Protein 1PZX (pdb70)

Foldseek 3Di:
DFEAEEEELQQQDQVVVCVVLVHQYHFWWKDFPPDIDTWNPRDFLCVLLVCVVVVTQIATHGGDLVSLLVSCVVCLVVLHAYEYEYAACLLHVNQVSNVVSVVVSCVVRPSRHYHYANLLDGYNLSNVLSVVLSVCRVVVPDDVVSNVLSNVSSVFKKKKKWFCDQVLLCVNPLDVCWIWIWIRDSSGIDTDDIDNDDVVSLLVQLVVCVVQADPQQVDAKEKEFSPCVVVSVVSVVSNCVVVVHDHYDYGYRINNVCSRRHHPMMMMMHGSDDDPD/DDQQEAAEEECQQQDAVVVCVVLVHQYQFWWKQDPNDIAGWNPGDFLVVLQVCVVVVHAMATHGDDLVSLLVSCVVQLVVLGAYEYEYAAVLQHVNQVSNVVSVVVSCVVRVSRHYHYANLLDGYNLSNVLSVVLSVCSVVVPDRVVSNVLSNVSSVFKKKKKWFQAQPLQVVNPSADDRPRDCCVVVQWIWIWIRDSSGIDTDDIDHDVVVNLLVSLVVCVVQADPQQVDAKEKEFSPCVPVRVVSVVSNCVPPVHPHYDYGYRISNVCSRRHHGMMMIMHGSDDPPD

Organism: Geobacillus stearothermophilus (NCBI:txid1422)

Secondary structure (DSSP, 8-state):
-PPEEEEEGGG---HHHHHHTT-EEEPPEEEETTEEEEBTTTB-HHHHHHHHTTT---EEEPPPHHHHHHHHHHHHHTT--EEEEE--TTT-SHHHHHHHHHHHHHHHSTT--EEEEE----HHHHHHHHHHHHHHHHTT--HHHHHHHHHHHHHTEEEEEE-S-HHHHHHHTS---EEEEEEEETTEEEEEEEEESHHHHHHHHHHHHHHH-SSGGGSEEEEEESS-HHHHHHHHHHHHHHT---EEEEEEPPHHHHHHH-TT-EEEEEESS----/----SEEEEEGGG---HHHHHHTT-EEEPPEEEETTEEEEBTTTB-HHHHHHHHHTT---EEEPPPHHHHHHHHHHHHHHT--EEEEE--TTT-SHHHHHHHHHHHHHHH-TT--EEEEE----THHHHHHHHHHHHHHHTT--HHHHHHHHHHHHTTEEEEEE-S-THHHHHHT--S----TTHHHHTPEEEEEEETTEEEEEEEESSHHHHHHHHHHHHHHH-SSGGGS-EEEEESS-HHHHHHHHHHHHHHH----EEEEE--HHHHHHH-TT-EEEEEESS----

CATH classification: 3.40.50.10440 (+2 more: 2.20.28.50, 3.30.1180.10)

Radius of gyration: 28.4 Å; Cα contacts (8 Å, |Δi|>4): 1202; chains: 2; bounding box: 71×60×71 Å

Structure (mmCIF, N/CA/C/O backbone):
data_1PZX
#
_entry.id   1PZX
#
_cell.length_a   65.980
_cell.length_b   187.390
_cell.length_c   53.290
_cell.angle_alpha   90.00
_cell.angle_beta   90.00
_cell.angle_gamma   90.00
#
_symmetry.space_group_name_H-M   'P 21 21 2'
#
loop_
_entity.id
_entity.type
_entity.pdbx_description
1 polymer 'Hypothetical protein APC36103'
2 non-polymer 'PALMITIC ACID'
3 water water
#
loop_
_atom_site.group_PDB
_atom_site.id
_atom_site.type_symbol
_atom_site.label_atom_id
_atom_site.label_alt_id
_atom_site.label_comp_id
_atom_site.label_asym_id
_atom_site.label_entity_id
_atom_site.label_seq_id
_atom_site.pdbx_PDB_ins_code
_atom_site.Cartn_x
_atom_site.Cartn_y
_atom_site.Cartn_z
_atom_site.occupancy
_atom_site.B_iso_or_equiv
_atom_site.auth_seq_id
_atom_site.auth_comp_id
_atom_site.auth_asym_id
_atom_site.auth_atom_id
_atom_site.pdbx_PDB_model_num
ATOM 1 N N . MET A 1 3 ? 58.686 48.202 30.512 1.00 46.44 1 MET A N 1
ATOM 2 C CA . MET A 1 3 ? 57.840 47.380 31.427 1.00 45.42 1 MET A CA 1
ATOM 3 C C . MET A 1 3 ? 58.301 45.921 31.455 1.00 44.64 1 MET A C 1
ATOM 4 O O . MET A 1 3 ? 58.849 45.415 30.468 1.00 44.81 1 MET A O 1
ATOM 9 N N . PRO A 1 4 ? 58.088 45.228 32.592 1.00 42.53 2 PRO A N 1
ATOM 10 C CA . PRO A 1 4 ? 58.489 43.824 32.741 1.00 39.85 2 PRO A CA 1
ATOM 11 C C . PRO A 1 4 ? 57.643 42.949 31.837 1.00 37.63 2 PRO A C 1
ATOM 12 O O . PRO A 1 4 ? 56.530 43.319 31.461 1.00 37.44 2 PRO A O 1
ATOM 16 N N . ILE A 1 5 ? 58.170 41.785 31.491 1.00 34.76 3 ILE A N 1
ATOM 17 C CA . ILE A 1 5 ? 57.441 40.864 30.643 1.00 30.23 3 ILE A CA 1
ATOM 18 C C . ILE A 1 5 ? 56.300 40.288 31.467 1.00 29.23 3 ILE A C 1
ATOM 19 O O . ILE A 1 5 ? 56.490 39.921 32.629 1.00 29.99 3 ILE A O 1
ATOM 24 N N . GLU A 1 6 ? 55.110 40.247 30.881 1.00 26.62 4 GLU A N 1
ATOM 25 C CA . GLU A 1 6 ? 53.943 39.690 31.555 1.00 25.57 4 GLU A CA 1
ATOM 26 C C . GLU A 1 6 ? 53.732 38.267 31.038 1.00 23.94 4 GLU A C 1
ATOM 27 O O . GLU A 1 6 ? 53.717 38.038 29.828 1.00 22.39 4 GLU A O 1
ATOM 33 N N . ILE A 1 7 ? 53.584 37.315 31.957 1.00 20.56 5 ILE A N 1
ATOM 34 C CA . ILE A 1 7 ? 53.371 35.926 31.582 1.00 19.16 5 ILE A CA 1
ATOM 35 C C . ILE A 1 7 ? 51.875 35.609 31.626 1.00 18.72 5 ILE A C 1
ATOM 36 O O . ILE A 1 7 ? 51.186 35.937 32.590 1.00 17.49 5 ILE A O 1
ATOM 41 N N . ILE A 1 8 ? 51.387 34.971 30.568 1.00 18.55 6 ILE A N 1
ATOM 42 C CA . ILE A 1 8 ? 49.983 34.604 30.438 1.00 19.07 6 ILE A CA 1
ATOM 43 C C . ILE A 1 8 ? 49.874 33.109 30.173 1.00 20.19 6 ILE A C 1
ATOM 44 O O . ILE A 1 8 ? 50.750 32.523 29.530 1.00 20.72 6 ILE A O 1
ATOM 49 N N . THR A 1 9 ? 48.807 32.492 30.673 1.00 19.85 7 THR A N 1
ATOM 50 C CA . THR A 1 9 ? 48.573 31.069 30.458 1.00 20.23 7 THR A CA 1
ATOM 51 C C . THR A 1 9 ? 47.078 30.779 30.565 1.00 19.87 7 THR A C 1
ATOM 52 O O . THR A 1 9 ? 46.283 31.679 30.846 1.00 19.92 7 THR A O 1
ATOM 56 N N . ASP A 1 10 ? 46.695 29.526 30.328 1.00 18.92 8 ASP A N 1
ATOM 57 C CA . ASP A 1 10 ? 45.299 29.138 30.416 1.00 18.23 8 ASP A CA 1
ATOM 58 C C . ASP A 1 10 ? 45.115 28.031 31.448 1.00 18.48 8 ASP A C 1
ATOM 59 O O . ASP A 1 10 ? 46.091 27.552 32.023 1.00 18.80 8 ASP A O 1
ATOM 64 N N . SER A 1 11 ? 43.870 27.627 31.688 1.00 17.73 9 SER A N 1
ATOM 65 C CA . SER A 1 11 ? 43.598 26.595 32.683 1.00 20.47 9 SER A CA 1
ATOM 66 C C . SER A 1 11 ? 44.063 25.185 32.306 1.00 20.28 9 SER A C 1
ATOM 67 O O . SER A 1 11 ? 43.831 24.228 33.047 1.00 21.99 9 SER A O 1
ATOM 70 N N . GLY A 1 12 ? 44.713 25.053 31.156 1.00 19.64 10 GLY A N 1
ATOM 71 C CA . GLY A 1 12 ? 45.211 23.752 30.758 1.00 18.96 10 GLY A CA 1
ATOM 72 C C . GLY A 1 12 ? 46.507 23.474 31.504 1.00 19.73 10 GLY A C 1
ATOM 73 O O . GLY A 1 12 ? 46.975 22.333 31.535 1.00 18.51 10 GLY A O 1
ATOM 74 N N . ALA A 1 13 ? 47.070 24.517 32.121 1.00 18.96 11 ALA A N 1
ATOM 75 C CA . ALA A 1 13 ? 48.331 24.423 32.865 1.00 20.22 11 ALA A CA 1
ATOM 76 C C . ALA A 1 13 ? 48.225 23.763 34.246 1.00 22.46 11 ALA A C 1
ATOM 77 O O . ALA A 1 13 ? 49.239 23.378 34.827 1.00 22.14 11 ALA A O 1
ATOM 79 N N . ASP A 1 14 ? 47.000 23.635 34.757 1.00 25.11 12 ASP A N 1
ATOM 80 C CA . ASP A 1 14 ? 46.729 23.041 36.071 1.00 26.64 12 ASP A CA 1
ATOM 81 C C . ASP A 1 14 ? 47.530 23.625 37.226 1.00 27.62 12 ASP A C 1
ATOM 82 O O . ASP A 1 14 ? 47.893 22.906 38.164 1.00 29.69 12 ASP A O 1
ATOM 87 N N . LEU A 1 15 ? 47.818 24.919 37.164 1.00 25.73 13 LEU A N 1
ATOM 88 C CA . LEU A 1 15 ? 48.533 25.556 38.252 1.00 27.09 13 LEU A CA 1
ATOM 89 C C . LEU A 1 15 ? 47.460 26.035 39.221 1.00 29.67 13 LEU A C 1
ATOM 90 O O . LEU A 1 15 ? 46.383 26.483 38.804 1.00 28.59 13 LEU A O 1
ATOM 95 N N . PRO A 1 16 ? 47.727 25.930 40.531 1.00 30.35 14 PRO A N 1
ATOM 96 C CA . PRO A 1 16 ? 46.733 26.378 41.513 1.00 29.93 14 PRO A CA 1
ATOM 97 C C . PRO A 1 16 ? 46.518 27.895 41.438 1.00 29.80 14 PRO A C 1
ATOM 98 O O . PRO A 1 16 ? 47.476 28.646 41.233 1.00 29.13 14 PRO A O 1
ATOM 102 N N . GLN A 1 17 ? 45.269 28.341 41.591 1.00 28.75 15 GLN A N 1
ATOM 103 C CA . GLN A 1 17 ? 44.960 29.774 41.539 1.00 28.54 15 GLN A CA 1
ATOM 104 C C . GLN A 1 17 ? 45.810 30.578 42.517 1.00 27.79 15 GLN A C 1
ATOM 105 O O . GLN A 1 17 ? 46.044 31.772 42.319 1.00 26.82 15 GLN A O 1
ATOM 111 N N . SER A 1 18 ? 46.269 29.924 43.578 1.00 28.07 16 SER A N 1
ATOM 112 C CA . SER A 1 18 ? 47.100 30.599 44.562 1.00 28.97 16 SER A CA 1
ATOM 113 C C . SER A 1 18 ? 48.386 31.050 43.872 1.00 28.53 16 SER A C 1
ATOM 114 O O . SER A 1 18 ? 48.877 32.156 44.105 1.00 29.41 16 SER A O 1
ATOM 117 N N . TYR A 1 19 ? 48.911 30.189 43.005 1.00 27.74 17 TYR A N 1
ATOM 118 C CA . TYR A 1 19 ? 50.132 30.482 42.266 1.00 27.28 17 TYR A CA 1
ATOM 119 C C . TYR A 1 19 ? 49.862 31.547 41.199 1.00 26.77 17 TYR A C 1
ATOM 120 O O . TYR A 1 19 ? 50.582 32.537 41.090 1.00 26.99 17 TYR A O 1
ATOM 129 N N . ILE A 1 20 ? 48.817 31.338 40.411 1.00 27.12 18 ILE A N 1
ATOM 130 C CA . ILE A 1 20 ? 48.469 32.275 39.357 1.00 28.22 18 ILE A CA 1
ATOM 131 C C . ILE A 1 20 ? 48.426 33.685 39.927 1.00 31.49 18 ILE A C 1
ATOM 132 O O . ILE A 1 20 ? 49.113 34.584 39.451 1.00 32.15 18 ILE A O 1
ATOM 137 N N . ARG A 1 21 ? 47.624 33.863 40.969 1.00 35.01 19 ARG A N 1
ATOM 138 C CA . ARG A 1 21 ? 47.457 35.170 41.591 1.00 37.84 19 ARG A CA 1
ATOM 139 C C . ARG A 1 21 ? 48.730 35.714 42.212 1.00 37.16 19 ARG A C 1
ATOM 140 O O . ARG A 1 21 ? 49.061 36.891 42.043 1.00 35.99 19 ARG A O 1
ATOM 148 N N . GLU A 1 22 ? 49.453 34.858 42.921 1.00 36.50 20 GLU A N 1
ATOM 149 C CA . GLU A 1 22 ? 50.685 35.293 43.558 1.00 36.87 20 GLU A CA 1
ATOM 150 C C . GLU A 1 22 ? 51.675 35.886 42.571 1.00 35.47 20 GLU A C 1
ATOM 151 O O . GLU A 1 22 ? 52.231 36.957 42.806 1.00 34.71 20 GLU A O 1
ATOM 157 N N . HIS A 1 23 ? 51.885 35.192 41.460 1.00 34.22 21 HIS A N 1
ATOM 158 C CA . HIS A 1 23 ? 52.835 35.647 40.453 1.00 33.06 21 HIS A CA 1
ATOM 159 C C . HIS A 1 23 ? 52.208 36.491 39.361 1.00 33.15 21 HIS A C 1
ATOM 160 O O . HIS A 1 23 ? 52.811 36.712 38.306 1.00 34.13 21 HIS A O 1
ATOM 167 N N . ARG A 1 24 ? 50.998 36.971 39.630 1.00 32.77 22 ARG A N 1
ATOM 168 C CA . ARG A 1 24 ? 50.278 37.827 38.696 1.00 33.37 22 ARG A CA 1
ATOM 169 C C . ARG A 1 24 ? 50.321 37.314 37.269 1.00 31.45 22 ARG A C 1
ATOM 170 O O . ARG A 1 24 ? 50.784 38.003 36.358 1.00 31.00 22 ARG A O 1
ATOM 178 N N . ILE A 1 25 ? 49.829 36.096 37.086 1.00 29.09 23 ILE A N 1
ATOM 179 C CA . ILE A 1 25 ? 49.787 35.467 35.778 1.00 26.07 23 ILE A CA 1
ATOM 180 C C . ILE A 1 25 ? 48.411 35.674 35.149 1.00 25.72 23 ILE A C 1
ATOM 181 O O . ILE A 1 25 ? 47.412 35.219 35.699 1.00 27.45 23 ILE A O 1
ATOM 186 N N . ALA A 1 26 ? 48.351 36.369 34.012 1.00 24.84 24 ALA A N 1
ATOM 187 C CA . ALA A 1 26 ? 47.070 36.574 33.336 1.00 24.72 24 ALA A CA 1
ATOM 188 C C . ALA A 1 26 ? 46.520 35.167 33.121 1.00 25.95 24 ALA A C 1
ATOM 189 O O . ALA A 1 26 ? 47.242 34.277 32.657 1.00 23.81 24 ALA A O 1
ATOM 191 N N . PHE A 1 27 ? 45.249 34.969 33.457 1.00 23.96 25 PHE A N 1
ATOM 192 C CA . PHE A 1 27 ? 44.636 33.652 33.351 1.00 23.93 25 PHE A CA 1
ATOM 193 C C . PHE A 1 27 ? 43.471 33.545 32.361 1.00 23.30 25 PHE A C 1
ATOM 194 O O . PHE A 1 27 ? 42.479 34.263 32.464 1.00 23.31 25 PHE A O 1
ATOM 202 N N . LEU A 1 28 ? 43.599 32.636 31.402 1.00 23.47 26 LEU A N 1
ATOM 203 C CA . LEU A 1 28 ? 42.550 32.412 30.414 1.00 23.09 26 LEU A CA 1
ATOM 204 C C . LEU A 1 28 ? 41.878 31.088 30.759 1.00 22.80 26 LEU A C 1
ATOM 205 O O . LEU A 1 28 ? 42.434 30.021 30.512 1.00 22.36 26 LEU A O 1
ATOM 210 N N . PRO A 1 29 ? 40.674 31.136 31.353 1.00 23.41 27 PRO A N 1
ATOM 211 C CA . PRO A 1 29 ? 39.978 29.895 31.715 1.00 22.01 27 PRO A CA 1
ATOM 212 C C . PRO A 1 29 ? 39.377 29.145 30.530 1.00 21.09 27 PRO A C 1
ATOM 213 O O . PRO A 1 29 ? 38.764 29.743 29.650 1.00 21.77 27 PRO A O 1
ATOM 217 N N . LEU A 1 30 ? 39.563 27.833 30.502 1.00 20.44 28 LEU A N 1
ATOM 218 C CA . LEU A 1 30 ? 38.973 27.033 29.447 1.00 20.63 28 LEU A CA 1
ATOM 219 C C . LEU A 1 30 ? 37.531 26.855 29.931 1.00 21.99 28 LEU A C 1
ATOM 220 O O . LEU A 1 30 ? 37.260 26.955 31.135 1.00 22.99 28 LEU A O 1
ATOM 225 N N . VAL A 1 31 ? 36.606 26.607 29.013 1.00 22.59 29 VAL A N 1
ATOM 226 C CA . VAL A 1 31 ? 35.202 26.445 29.385 1.00 22.30 29 VAL A CA 1
ATOM 227 C C . VAL A 1 31 ? 34.759 24.996 29.641 1.00 23.30 29 VAL A C 1
ATOM 228 O O . VAL A 1 31 ? 35.126 24.073 28.913 1.00 21.97 29 VAL A O 1
ATOM 232 N N . VAL A 1 32 ? 33.987 24.808 30.706 1.00 23.74 30 VAL A N 1
ATOM 233 C CA . VAL A 1 32 ? 33.443 23.496 31.053 1.00 26.56 30 VAL A CA 1
ATOM 234 C C . VAL A 1 32 ? 31.917 23.664 31.023 1.00 27.95 30 VAL A C 1
ATOM 235 O O . VAL A 1 32 ? 31.393 24.652 31.542 1.00 27.12 30 VAL A O 1
ATOM 239 N N . HIS A 1 33 ? 31.194 22.724 30.422 1.00 28.36 31 HIS A N 1
ATOM 240 C CA . HIS A 1 33 ? 29.747 22.879 30.377 1.00 29.48 31 HIS A CA 1
ATOM 241 C C . HIS A 1 33 ? 28.997 21.574 30.208 1.00 30.22 31 HIS A C 1
ATOM 242 O O . HIS A 1 33 ? 29.560 20.570 29.769 1.00 29.07 31 HIS A O 1
ATOM 249 N N . TRP A 1 34 ? 27.720 21.604 30.574 1.00 32.20 32 TRP A N 1
ATOM 250 C CA . TRP A 1 34 ? 26.829 20.457 30.439 1.00 34.83 32 TRP A CA 1
ATOM 251 C C . TRP A 1 34 ? 25.436 20.800 30.978 1.00 35.66 32 TRP A C 1
ATOM 252 O O . TRP A 1 34 ? 25.294 21.578 31.929 1.00 33.92 32 TRP A O 1
ATOM 263 N N . ASN A 1 35 ? 24.415 20.233 30.335 1.00 37.46 33 ASN A N 1
ATOM 264 C CA . ASN A 1 35 ? 23.021 20.465 30.703 1.00 40.14 33 ASN A CA 1
ATOM 265 C C . ASN A 1 35 ? 22.645 21.941 30.700 1.00 38.87 33 ASN A C 1
ATOM 266 O O . ASN A 1 35 ? 21.938 22.416 31.587 1.00 39.14 33 ASN A O 1
ATOM 271 N N . GLY A 1 36 ? 23.133 22.663 29.697 1.00 36.82 34 GLY A N 1
ATOM 272 C CA . GLY A 1 36 ? 22.811 24.071 29.572 1.00 35.57 34 GLY A CA 1
ATOM 273 C C . GLY A 1 36 ? 23.593 25.056 30.420 1.00 35.63 34 GLY A C 1
ATOM 274 O O . GLY A 1 36 ? 23.335 26.264 30.359 1.00 34.77 34 GLY A O 1
ATOM 275 N N . GLN A 1 37 ? 24.540 24.572 31.216 1.00 33.82 35 GLN A N 1
ATOM 276 C CA . GLN A 1 37 ? 25.315 25.491 32.036 1.00 33.57 35 GLN A CA 1
ATOM 277 C C . GLN A 1 37 ? 26.806 25.504 31.686 1.00 32.72 35 GLN A C 1
ATOM 278 O O . GLN A 1 37 ? 27.447 24.455 31.570 1.00 31.49 35 GLN A O 1
ATOM 284 N N . ASP A 1 38 ? 27.335 26.711 31.506 1.00 30.98 36 ASP A N 1
ATOM 285 C CA . ASP A 1 38 ? 28.738 26.926 31.181 1.00 31.01 36 ASP A CA 1
ATOM 286 C C . ASP A 1 38 ? 29.469 27.355 32.440 1.00 30.77 36 ASP A C 1
ATOM 287 O O . ASP A 1 38 ? 28.925 28.106 33.248 1.00 33.09 36 ASP A O 1
ATOM 292 N N . TYR A 1 39 ? 30.699 26.885 32.603 1.00 29.01 37 TYR A N 1
ATOM 293 C CA . TYR A 1 39 ? 31.514 27.236 33.762 1.00 28.50 37 TYR A CA 1
ATOM 294 C C . TYR A 1 39 ? 32.920 27.574 33.259 1.00 29.44 37 TYR A C 1
ATOM 295 O O . TYR A 1 39 ? 33.286 27.236 32.125 1.00 28.93 37 TYR A O 1
ATOM 304 N N . LYS A 1 40 ? 33.705 28.239 34.102 1.00 28.36 38 LYS A N 1
ATOM 305 C CA . LYS A 1 40 ? 35.070 28.597 33.744 1.00 28.27 38 LYS A CA 1
ATOM 306 C C . LYS A 1 40 ? 36.048 27.805 34.593 1.00 25.20 38 LYS A C 1
ATOM 307 O O . LYS A 1 40 ? 36.095 27.945 35.808 1.00 24.66 38 LYS A O 1
ATOM 313 N N . ASP A 1 41 ? 36.816 26.956 33.925 1.00 25.58 39 ASP A N 1
ATOM 314 C CA . ASP A 1 41 ? 37.796 26.093 34.566 1.00 25.01 39 ASP A CA 1
ATOM 315 C C . ASP A 1 41 ? 38.667 26.863 35.568 1.00 24.54 39 ASP A C 1
ATOM 316 O O . ASP A 1 41 ? 39.292 27.872 35.230 1.00 22.51 39 ASP A O 1
ATOM 321 N N . GLY A 1 42 ? 38.676 26.382 36.809 1.00 25.14 40 GLY A N 1
ATOM 322 C CA . GLY A 1 42 ? 39.469 27.002 37.857 1.00 27.54 40 GLY A CA 1
ATOM 323 C C . GLY A 1 42 ? 38.913 28.277 38.471 1.00 28.04 40 GLY A C 1
ATOM 324 O O . GLY A 1 42 ? 39.531 28.844 39.366 1.00 29.57 40 GLY A O 1
ATOM 325 N N . ILE A 1 43 ? 37.753 28.731 38.008 1.00 27.18 41 ILE A N 1
ATOM 326 C CA . ILE A 1 43 ? 37.163 29.958 38.528 1.00 27.21 41 ILE A CA 1
ATOM 327 C C . ILE A 1 43 ? 35.749 29.759 39.090 1.00 28.86 41 ILE A C 1
ATOM 328 O O . ILE A 1 43 ? 35.469 30.157 40.219 1.00 29.50 41 ILE A O 1
ATOM 333 N N . THR A 1 44 ? 34.859 29.160 38.301 1.00 28.50 42 THR A N 1
ATOM 334 C CA . THR A 1 44 ? 33.492 28.920 38.750 1.00 29.16 42 THR A CA 1
ATOM 335 C C . THR A 1 44 ? 33.155 27.429 38.819 1.00 30.96 42 THR A C 1
ATOM 336 O O . THR A 1 44 ? 31.992 27.050 38.999 1.00 32.57 42 THR A O 1
ATOM 340 N N . ILE A 1 45 ? 34.174 26.585 38.671 1.00 30.70 43 ILE A N 1
ATOM 341 C CA . ILE A 1 45 ? 33.990 25.142 38.769 1.00 31.52 43 ILE A CA 1
ATOM 342 C C . ILE A 1 45 ? 35.255 24.484 39.313 1.00 32.10 43 ILE A C 1
ATOM 343 O O . ILE A 1 45 ? 36.373 24.926 39.036 1.00 33.18 43 ILE A O 1
ATOM 348 N N . GLU A 1 46 ? 35.062 23.440 40.109 1.00 33.08 44 GLU A N 1
ATOM 349 C CA . GLU A 1 46 ? 36.159 22.702 40.717 1.00 35.28 44 GLU A CA 1
ATOM 350 C C . GLU A 1 46 ? 36.094 21.249 40.231 1.00 33.76 44 GLU A C 1
ATOM 351 O O . GLU A 1 46 ? 35.011 20.727 39.950 1.00 33.24 44 GLU A O 1
ATOM 357 N N . PRO A 1 47 ? 37.257 20.581 40.109 1.00 33.22 45 PRO A N 1
ATOM 358 C CA . PRO A 1 47 ? 37.326 19.188 39.653 1.00 32.56 45 PRO A CA 1
ATOM 359 C C . PRO A 1 47 ? 36.309 18.232 40.299 1.00 32.16 45 PRO A C 1
ATOM 360 O O . PRO A 1 47 ? 35.735 17.390 39.617 1.00 32.07 45 PRO A O 1
ATOM 364 N N . LYS A 1 48 ? 36.095 18.354 41.607 1.00 32.02 46 LYS A N 1
ATOM 365 C CA . LYS A 1 48 ? 35.142 17.490 42.305 1.00 33.66 46 LYS A CA 1
ATOM 366 C C . LYS A 1 48 ? 33.729 17.627 41.758 1.00 32.97 46 LYS A C 1
ATOM 367 O O . LYS A 1 48 ? 32.958 16.669 41.750 1.00 32.99 46 LYS A O 1
ATOM 373 N N . GLN A 1 49 ? 33.385 18.831 41.324 1.00 32.96 47 GLN A N 1
ATOM 374 C CA . GLN A 1 49 ? 32.066 19.075 40.776 1.00 34.15 47 GLN A CA 1
ATOM 375 C C . GLN A 1 49 ? 31.952 18.368 39.440 1.00 33.98 47 GLN A C 1
ATOM 376 O O . GLN A 1 49 ? 30.881 17.916 39.060 1.00 34.79 47 GLN A O 1
ATOM 382 N N . VAL A 1 50 ? 33.069 18.266 38.730 1.00 34.48 48 VAL A N 1
ATOM 383 C CA . VAL A 1 50 ? 33.091 17.591 37.439 1.00 33.10 48 VAL A CA 1
ATOM 384 C C . VAL A 1 50 ? 33.076 16.076 37.641 1.00 34.57 48 VAL A C 1
ATOM 385 O O . VAL A 1 50 ? 32.228 15.383 37.087 1.00 33.54 48 VAL A O 1
ATOM 389 N N . TYR A 1 51 ? 34.002 15.566 38.448 1.00 36.07 49 TYR A N 1
ATOM 390 C CA . TYR A 1 51 ? 34.069 14.130 38.691 1.00 37.91 49 TYR A CA 1
ATOM 391 C C . TYR A 1 51 ? 32.751 13.631 39.262 1.00 38.86 49 TYR A C 1
ATOM 392 O O . TYR A 1 51 ? 32.284 12.548 38.915 1.00 37.82 49 TYR A O 1
ATOM 401 N N . ASP A 1 52 ? 32.150 14.431 40.133 1.00 39.69 50 ASP A N 1
ATOM 402 C CA . ASP A 1 52 ? 30.879 14.061 40.737 1.00 41.19 50 ASP A CA 1
ATOM 403 C C . ASP A 1 52 ? 29.786 13.968 39.668 1.00 41.16 50 ASP A C 1
ATOM 404 O O . ASP A 1 52 ? 28.986 13.032 39.670 1.00 40.24 50 ASP A O 1
ATOM 409 N N . ALA A 1 53 ? 29.760 14.942 38.760 1.00 41.23 51 ALA A N 1
ATOM 410 C CA . ALA A 1 53 ? 28.777 14.969 37.685 1.00 40.99 51 ALA A CA 1
ATOM 411 C C . ALA A 1 53 ? 28.954 13.746 36.794 1.00 42.76 51 ALA A C 1
ATOM 412 O O . ALA A 1 53 ? 27.990 13.041 36.497 1.00 44.16 51 ALA A O 1
ATOM 414 N N . MET A 1 54 ? 30.187 13.500 36.362 1.00 43.48 52 MET A N 1
ATOM 415 C CA . MET A 1 54 ? 30.470 12.349 35.516 1.00 44.47 52 MET A CA 1
ATOM 416 C C . MET A 1 54 ? 30.074 11.095 36.291 1.00 48.44 52 MET A C 1
ATOM 417 O O . MET A 1 54 ? 29.502 10.156 35.734 1.00 49.46 52 MET A O 1
ATOM 422 N N . ARG A 1 55 ? 30.383 11.101 37.584 1.00 51.68 53 ARG A N 1
ATOM 423 C CA . ARG A 1 55 ? 30.086 9.988 38.482 1.00 54.87 53 ARG A CA 1
ATOM 424 C C . ARG A 1 55 ? 28.585 9.741 38.560 1.00 55.19 53 ARG A C 1
ATOM 425 O O . ARG A 1 55 ? 28.144 8.690 39.022 1.00 55.28 53 ARG A O 1
ATOM 433 N N . GLN A 1 56 ? 27.801 10.715 38.110 1.00 54.71 54 GLN A N 1
ATOM 434 C CA . GLN A 1 56 ? 26.353 10.585 38.130 1.00 54.07 54 GLN A CA 1
ATOM 435 C C . GLN A 1 56 ? 25.776 10.397 36.740 1.00 53.50 54 GLN A C 1
ATOM 436 O O . GLN A 1 56 ? 24.639 10.777 36.479 1.00 53.06 54 GLN A O 1
ATOM 442 N N . GLY A 1 57 ? 26.570 9.819 35.848 1.00 53.09 55 GLY A N 1
ATOM 443 C CA . GLY A 1 57 ? 26.099 9.570 34.500 1.00 54.33 55 GLY A CA 1
ATOM 444 C C . GLY A 1 57 ? 26.014 10.778 33.590 1.00 54.76 55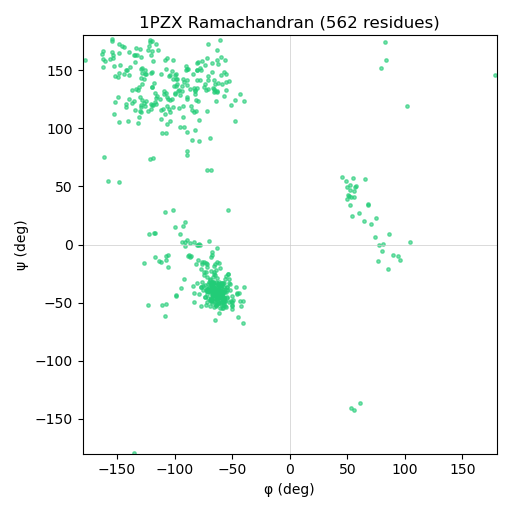 GLY A C 1
ATOM 445 O O . GLY A 1 57 ? 25.256 10.771 32.620 1.00 56.81 55 GLY A O 1
ATOM 446 N N . HIS A 1 58 ? 26.774 11.824 33.893 1.00 53.73 56 HIS A N 1
ATOM 447 C CA . HIS A 1 58 ? 26.766 13.012 33.050 1.00 51.73 56 HIS A CA 1
ATOM 448 C C . HIS A 1 58 ? 28.000 13.039 32.176 1.00 49.13 56 HIS A C 1
ATOM 449 O O . HIS A 1 58 ? 29.055 12.531 32.553 1.00 47.53 56 HIS A O 1
ATOM 456 N N . THR A 1 59 ? 27.857 13.626 30.997 1.00 46.70 57 THR A N 1
ATOM 457 C CA . THR A 1 59 ? 28.983 13.756 30.094 1.00 45.02 57 THR A CA 1
ATOM 458 C C . THR A 1 59 ? 29.360 15.228 30.117 1.00 42.94 57 THR A C 1
ATOM 459 O O . THR A 1 59 ? 28.744 16.055 29.435 1.00 43.22 57 THR A O 1
ATOM 463 N N . VAL A 1 60 ? 30.350 15.551 30.944 1.00 40.12 58 VAL A N 1
ATOM 464 C CA . VAL A 1 60 ? 30.830 16.921 31.065 1.00 36.44 58 VAL A CA 1
ATOM 465 C C . VAL A 1 60 ? 31.609 17.208 29.793 1.00 34.47 58 VAL A C 1
ATOM 466 O O . VAL A 1 60 ? 32.428 16.393 29.362 1.00 34.01 58 VAL A O 1
ATOM 470 N N . LYS A 1 61 ? 31.333 18.359 29.194 1.00 32.44 59 LYS A N 1
ATOM 471 C CA . LYS A 1 61 ? 31.994 18.770 27.970 1.00 31.64 59 LYS A CA 1
ATOM 472 C C . LYS A 1 61 ? 32.853 20.002 28.220 1.00 30.51 59 LYS A C 1
ATOM 473 O O . LYS A 1 61 ? 32.753 20.650 29.268 1.00 29.73 59 LYS A O 1
ATOM 479 N N . THR A 1 62 ? 33.702 20.322 27.253 1.00 27.81 60 THR A N 1
ATOM 480 C CA . THR A 1 62 ? 34.564 21.487 27.370 1.00 27.04 60 THR A CA 1
ATOM 481 C C . THR A 1 62 ? 34.488 22.284 26.080 1.00 26.21 60 THR A C 1
ATOM 482 O O . THR A 1 62 ? 34.036 21.773 25.056 1.00 24.77 60 THR A O 1
ATOM 486 N N . ALA A 1 63 ? 34.924 23.539 26.147 1.00 25.96 61 ALA A N 1
ATOM 487 C CA . ALA A 1 63 ? 34.928 24.435 24.997 1.00 25.39 61 ALA A CA 1
ATOM 488 C C . ALA A 1 63 ? 36.097 25.394 25.141 1.00 26.36 61 ALA A C 1
ATOM 489 O O . ALA A 1 63 ? 36.681 25.518 26.217 1.00 25.78 61 ALA A O 1
ATOM 491 N N . GLN A 1 64 ? 36.444 26.067 24.053 1.00 26.93 62 GLN A N 1
ATOM 492 C CA . GLN A 1 64 ? 37.538 27.029 24.073 1.00 26.19 62 GLN A CA 1
ATOM 493 C C . GLN A 1 64 ? 37.018 28.318 24.666 1.00 26.30 62 GLN A C 1
ATOM 494 O O . GLN A 1 64 ? 35.815 28.559 24.676 1.00 27.45 62 GLN A O 1
ATOM 500 N N . PRO A 1 65 ? 37.912 29.152 25.209 1.00 26.56 63 PRO A N 1
ATOM 501 C CA . PRO A 1 65 ? 37.327 30.388 25.728 1.00 26.65 63 PRO A CA 1
ATOM 502 C C . PRO A 1 65 ? 36.937 31.176 24.463 1.00 27.29 63 PRO A C 1
ATOM 503 O O . PRO A 1 65 ? 37.439 30.885 23.374 1.00 26.73 63 PRO A O 1
ATOM 507 N N . SER A 1 66 ? 36.044 32.149 24.583 1.00 27.09 64 SER A N 1
ATOM 508 C CA . SER A 1 66 ? 35.622 32.897 23.406 1.00 26.59 64 SER A CA 1
ATOM 509 C C . SER A 1 66 ? 36.699 33.859 22.937 1.00 26.89 64 SER A C 1
ATOM 510 O O . SER A 1 66 ? 37.542 34.293 23.718 1.00 28.33 64 SER A O 1
ATOM 513 N N . PRO A 1 67 ? 36.688 34.205 21.642 1.00 26.49 65 PRO A N 1
ATOM 514 C CA . PRO A 1 67 ? 37.677 35.132 21.086 1.00 25.28 65 PRO A CA 1
ATOM 515 C C . PRO A 1 67 ? 37.564 36.449 21.825 1.00 26.87 65 PRO A C 1
ATOM 516 O O . PRO A 1 67 ? 38.551 37.155 22.027 1.00 26.53 65 PRO A O 1
ATOM 520 N N . LEU A 1 68 ? 36.340 36.767 22.234 1.00 29.04 66 LEU A N 1
ATOM 521 C CA . LEU A 1 68 ? 36.075 37.995 22.963 1.00 30.92 66 LEU A CA 1
ATOM 522 C C . LEU A 1 68 ? 36.788 37.929 24.305 1.00 29.92 66 LEU A C 1
ATOM 523 O O . LEU A 1 68 ? 37.456 38.882 24.704 1.00 29.01 66 LEU A O 1
ATOM 528 N N . ALA A 1 69 ? 36.647 36.799 24.997 1.00 29.56 67 ALA A N 1
ATOM 529 C CA . ALA A 1 69 ? 37.295 36.622 26.295 1.00 28.60 67 ALA A CA 1
ATOM 530 C C . ALA A 1 69 ? 38.798 36.806 26.117 1.00 28.22 67 ALA A C 1
ATOM 531 O O . ALA A 1 69 ? 39.439 37.516 26.891 1.00 29.24 67 ALA A O 1
ATOM 533 N N . MET A 1 70 ? 39.352 36.176 25.083 1.00 27.80 68 MET A N 1
ATOM 534 C CA . MET A 1 70 ? 40.783 36.282 24.813 1.00 26.67 68 MET A CA 1
ATOM 535 C C . MET A 1 70 ? 41.200 37.733 24.608 1.00 26.44 68 MET A C 1
ATOM 536 O O . MET A 1 70 ? 42.125 38.220 25.260 1.00 24.84 68 MET A O 1
ATOM 541 N N . LYS A 1 71 ? 40.507 38.425 23.709 1.00 27.86 69 LYS A N 1
ATOM 542 C CA . LYS A 1 71 ? 40.836 39.815 23.413 1.00 30.07 69 LYS A CA 1
ATOM 543 C C . LYS A 1 71 ? 40.731 40.731 24.629 1.00 29.87 69 LYS A C 1
ATOM 544 O O . LYS A 1 71 ? 41.538 41.648 24.792 1.00 30.91 69 LYS A O 1
ATOM 550 N N . GLU A 1 72 ? 39.745 40.484 25.485 1.00 31.00 70 GLU A N 1
ATOM 551 C CA . GLU A 1 72 ? 39.572 41.292 26.688 1.00 33.79 70 GLU A CA 1
ATOM 552 C C . GLU A 1 72 ? 40.793 41.127 27.592 1.00 33.60 70 GLU A C 1
ATOM 553 O O . GLU A 1 72 ? 41.237 42.078 28.236 1.00 33.30 70 GLU A O 1
ATOM 559 N N . LEU A 1 73 ? 41.330 39.908 27.631 1.00 32.62 71 LEU A N 1
ATOM 560 C CA . LEU A 1 73 ? 42.492 39.592 28.451 1.00 29.57 71 LEU A CA 1
ATOM 561 C C . LEU A 1 73 ? 43.786 40.248 27.956 1.00 29.96 71 LEU A C 1
ATOM 562 O O . LEU A 1 73 ? 44.591 40.713 28.758 1.00 30.98 71 LEU A O 1
ATOM 567 N N . PHE A 1 74 ? 43.983 40.301 26.641 1.00 29.60 72 PHE A N 1
ATOM 568 C CA . PHE A 1 74 ? 45.204 40.883 26.084 1.00 29.76 72 PHE A CA 1
ATOM 569 C C . PHE A 1 74 ? 45.169 42.392 25.926 1.00 30.24 72 PHE A C 1
ATOM 570 O O . PHE A 1 74 ? 46.186 43.065 26.096 1.00 29.19 72 PHE A O 1
ATOM 578 N N . LEU A 1 75 ? 43.995 42.910 25.581 1.00 31.01 73 LEU A N 1
ATOM 579 C CA . LEU A 1 75 ? 43.799 44.335 25.344 1.00 31.85 73 LEU A CA 1
ATOM 580 C C . LEU A 1 75 ? 44.493 45.269 26.347 1.00 29.90 73 LEU A C 1
ATOM 581 O O . LEU A 1 75 ? 45.244 46.163 25.952 1.00 28.70 73 LEU A O 1
ATOM 586 N N . PRO A 1 76 ? 44.260 45.073 27.654 1.00 29.59 74 PRO A N 1
ATOM 587 C CA . PRO A 1 76 ? 44.899 45.932 28.659 1.00 29.94 74 PRO A CA 1
ATOM 588 C C . PRO A 1 76 ? 46.410 46.053 28.447 1.00 30.27 74 PRO A C 1
ATOM 589 O O . PRO A 1 76 ? 46.975 47.143 28.525 1.00 29.99 74 PRO A O 1
ATOM 593 N N . TYR A 1 77 ? 47.059 44.927 28.171 1.00 31.17 75 TYR A N 1
ATOM 594 C CA . TYR A 1 77 ? 48.503 44.908 27.953 1.00 32.09 75 TYR A CA 1
ATOM 595 C C . TYR A 1 77 ? 48.887 45.620 26.657 1.00 33.15 75 TYR A C 1
ATOM 596 O O . TYR A 1 77 ? 49.927 46.279 26.586 1.00 32.07 75 TYR A O 1
ATOM 605 N N . ALA A 1 78 ? 48.044 45.480 25.637 1.00 33.86 76 ALA A N 1
ATOM 606 C CA . ALA A 1 78 ? 48.288 46.109 24.344 1.00 35.51 76 ALA A CA 1
ATOM 607 C C . ALA A 1 78 ? 48.290 47.630 24.503 1.00 36.47 76 ALA A C 1
ATOM 608 O O . ALA A 1 78 ? 49.119 48.331 23.915 1.00 35.38 76 ALA A O 1
ATOM 610 N N . LYS A 1 79 ? 47.356 48.124 25.311 1.00 37.83 77 LYS A N 1
ATOM 611 C CA . LYS A 1 79 ? 47.223 49.552 25.574 1.00 40.63 77 LYS A CA 1
ATOM 612 C C . LYS A 1 79 ? 48.399 50.115 26.371 1.00 41.89 77 LYS A C 1
ATOM 613 O O . LYS A 1 79 ? 48.959 51.146 26.009 1.00 41.66 77 LYS A O 1
ATOM 619 N N . GLU A 1 80 ? 48.765 49.455 27.464 1.00 42.77 78 GLU A N 1
ATOM 620 C CA . GLU A 1 80 ? 49.891 49.921 28.256 1.00 44.10 78 GLU A CA 1
ATOM 621 C C . GLU A 1 80 ? 51.159 49.491 27.535 1.00 43.79 78 GLU A C 1
ATOM 622 O O . GLU A 1 80 ? 52.274 49.770 27.980 1.00 43.70 78 GLU A O 1
ATOM 628 N N . ASN A 1 81 ? 50.966 48.810 26.408 1.00 43.66 79 ASN A N 1
ATOM 629 C CA . ASN A 1 81 ? 52.065 48.321 25.584 1.00 42.20 79 ASN A CA 1
ATOM 630 C C . ASN A 1 81 ? 53.071 47.512 26.395 1.00 40.62 79 ASN A C 1
ATOM 631 O O . ASN A 1 81 ? 54.271 47.769 26.349 1.00 41.46 79 ASN A O 1
ATOM 636 N N . ARG A 1 82 ? 52.581 46.534 27.147 1.00 37.03 80 ARG A N 1
ATOM 637 C CA . ARG A 1 82 ? 53.462 45.705 27.951 1.00 33.67 80 ARG A CA 1
ATOM 638 C C . ARG A 1 82 ? 53.780 44.413 27.185 1.00 30.80 80 ARG A C 1
ATOM 639 O O . ARG A 1 82 ? 52.880 43.782 26.635 1.00 28.51 80 ARG A O 1
ATOM 647 N N . PRO A 1 83 ? 55.069 44.016 27.123 1.00 29.57 81 PRO A N 1
ATOM 648 C CA . PRO A 1 83 ? 55.458 42.788 26.412 1.00 28.42 81 PRO A CA 1
ATOM 649 C C . PRO A 1 83 ? 54.869 41.549 27.087 1.00 27.32 81 PRO A C 1
ATOM 650 O O . PRO A 1 83 ? 54.976 41.391 28.299 1.00 27.23 81 PRO A O 1
ATOM 654 N N . CYS A 1 84 ? 54.259 40.674 26.293 1.00 27.03 82 CYS A N 1
ATOM 655 C CA . CYS A 1 84 ? 53.615 39.469 26.809 1.00 26.22 82 CYS A CA 1
ATOM 656 C C . CYS A 1 84 ? 54.044 38.142 26.208 1.00 23.97 82 CYS A C 1
ATOM 657 O O . CYS A 1 84 ? 54.408 38.053 25.037 1.00 23.66 82 CYS A O 1
ATOM 660 N N . LEU A 1 85 ? 53.969 37.103 27.033 1.00 22.85 83 LEU A N 1
ATOM 661 C CA . LEU A 1 85 ? 54.256 35.743 26.600 1.00 19.67 83 LEU A CA 1
ATOM 662 C C . LEU A 1 85 ? 53.083 34.884 27.070 1.00 18.57 83 LEU A C 1
ATOM 663 O O . LEU A 1 85 ? 52.842 34.761 28.265 1.00 18.07 83 LEU A O 1
ATOM 668 N N . TYR A 1 86 ? 52.333 34.327 26.125 1.00 16.21 84 TYR A N 1
ATOM 669 C CA . TYR A 1 86 ? 51.214 33.461 26.462 1.00 15.51 84 TYR A CA 1
ATOM 670 C C . TYR A 1 86 ? 51.592 32.032 26.103 1.00 14.83 84 TYR A C 1
ATOM 671 O O . TYR A 1 86 ? 51.756 31.698 24.925 1.00 15.95 84 TYR A O 1
ATOM 680 N N . ILE A 1 87 ? 51.757 31.201 27.128 1.00 14.20 85 ILE A N 1
ATOM 681 C CA . ILE A 1 87 ? 52.108 29.795 26.946 1.00 15.37 85 ILE A CA 1
ATOM 682 C C . ILE A 1 87 ? 50.791 29.017 26.891 1.00 16.76 85 ILE A C 1
ATOM 683 O O . ILE A 1 87 ? 50.154 28.746 27.919 1.00 16.11 85 ILE A O 1
ATOM 688 N N . ALA A 1 88 ? 50.386 28.675 25.671 1.00 16.45 86 ALA A N 1
ATOM 689 C CA . ALA A 1 88 ? 49.115 27.995 25.440 1.00 17.08 86 ALA A CA 1
ATOM 690 C C . ALA A 1 88 ? 49.085 26.472 25.493 1.00 17.84 86 ALA A C 1
ATOM 691 O O . ALA A 1 88 ? 50.071 25.794 25.194 1.00 18.54 86 ALA A O 1
ATOM 693 N N . PHE A 1 89 ? 47.916 25.963 25.874 1.00 17.71 87 PHE A N 1
ATOM 694 C CA . PHE A 1 89 ? 47.617 24.538 25.965 1.00 17.02 87 PHE A CA 1
ATOM 695 C C . PHE A 1 89 ? 47.892 23.940 24.571 1.00 18.06 87 PHE A C 1
ATOM 696 O O . PHE A 1 89 ? 47.742 24.624 23.556 1.00 16.76 87 PHE A O 1
ATOM 704 N N . SER A 1 90 ? 48.315 22.682 24.520 1.00 18.27 88 SER A N 1
ATOM 705 C CA . SER A 1 90 ? 48.617 22.024 23.248 1.00 19.88 88 SER A CA 1
ATOM 706 C C . SER A 1 90 ? 47.586 22.283 22.136 1.00 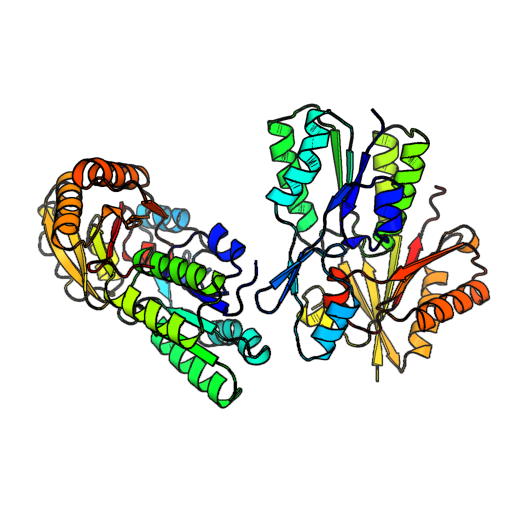20.41 88 SER A C 1
ATOM 707 O O . SER A 1 90 ? 46.384 22.102 22.332 1.00 18.70 88 SER A O 1
ATOM 710 N N . SER A 1 91 ? 48.069 22.694 20.965 1.00 21.68 89 SER A N 1
ATOM 711 C CA . SER A 1 91 ? 47.196 22.968 19.823 1.00 22.50 89 SER A CA 1
ATOM 712 C C . SER A 1 91 ? 46.519 21.702 19.311 1.00 24.23 89 SER A C 1
ATOM 713 O O . SER A 1 91 ? 45.527 21.771 18.589 1.00 24.53 89 SER A O 1
ATOM 716 N N . LYS A 1 92 ? 47.069 20.547 19.672 1.00 24.77 90 LYS A N 1
ATOM 717 C CA . LYS A 1 92 ? 46.503 19.269 19.254 1.00 25.20 90 LYS A CA 1
ATOM 718 C C . LYS A 1 92 ? 45.408 18.805 20.204 1.00 25.18 90 LYS A C 1
ATOM 719 O O . LYS A 1 92 ? 44.694 17.853 19.909 1.00 26.56 90 LYS A O 1
ATOM 725 N N . LEU A 1 93 ? 45.273 19.476 21.342 1.00 22.93 91 LEU A N 1
ATOM 726 C CA . LEU A 1 93 ? 44.254 19.102 22.311 1.00 22.05 91 LEU A CA 1
ATOM 727 C C . LEU A 1 93 ? 43.118 20.104 22.344 1.00 20.33 91 LEU A C 1
ATOM 728 O O . LEU A 1 93 ? 42.067 19.837 22.914 1.00 19.11 91 LEU A O 1
ATOM 733 N N . SER A 1 94 ? 43.333 21.257 21.726 1.00 20.13 92 SER A N 1
ATOM 734 C CA . SER A 1 94 ? 42.320 22.310 21.696 1.00 20.79 92 SER A CA 1
ATOM 735 C C . SER A 1 94 ? 42.625 23.318 20.591 1.00 20.73 92 SER A C 1
ATOM 736 O O . SER A 1 94 ? 43.780 23.500 20.210 1.00 20.46 92 SER A O 1
ATOM 739 N N . GLY A 1 95 ? 41.587 23.968 20.074 1.00 21.33 93 GLY A N 1
ATOM 740 C CA . GLY A 1 95 ? 41.791 24.959 19.031 1.00 21.17 93 GLY A CA 1
ATOM 741 C C . GLY A 1 95 ? 42.082 26.315 19.640 1.00 20.85 93 GLY A C 1
ATOM 742 O O . GLY A 1 95 ? 42.258 27.309 18.934 1.00 21.18 93 GLY A O 1
ATOM 743 N N . THR A 1 96 ? 42.127 26.350 20.967 1.00 20.65 94 THR A N 1
ATOM 744 C CA . THR A 1 96 ? 42.389 27.580 21.711 1.00 21.74 94 THR A CA 1
ATOM 745 C C . THR A 1 96 ? 43.612 28.324 21.177 1.00 21.75 94 THR A C 1
ATOM 746 O O . THR A 1 96 ? 43.559 29.535 20.952 1.00 22.03 94 THR A O 1
ATOM 750 N N . TYR A 1 97 ? 44.710 27.598 20.976 1.00 21.65 95 TYR A N 1
ATOM 751 C CA . TYR A 1 97 ? 45.941 28.199 20.463 1.00 21.95 95 TYR A CA 1
ATOM 752 C C . TYR A 1 97 ? 45.729 28.938 19.144 1.00 23.12 95 TYR A C 1
ATOM 753 O O . TYR A 1 97 ? 46.086 30.115 19.020 1.00 23.50 95 TYR A O 1
ATOM 762 N N . GLN A 1 98 ? 45.160 28.252 18.156 1.00 23.99 96 GLN A N 1
ATOM 763 C CA . GLN A 1 98 ? 44.942 28.878 16.861 1.00 25.27 96 GLN A CA 1
ATOM 764 C C . GLN A 1 98 ? 44.036 30.090 16.988 1.00 24.92 96 GLN A C 1
ATOM 765 O O . GLN A 1 98 ? 44.302 31.136 16.398 1.00 24.99 96 GLN A O 1
ATOM 771 N N . THR A 1 99 ? 42.966 29.950 17.762 1.00 24.28 97 THR A N 1
ATOM 772 C CA . THR A 1 99 ? 42.045 31.056 17.967 1.00 23.02 97 THR A CA 1
ATOM 773 C C . THR A 1 99 ? 42.810 32.247 18.526 1.00 22.88 97 THR A C 1
ATOM 774 O O . THR A 1 99 ? 42.644 33.372 18.065 1.00 23.48 97 THR A O 1
ATOM 778 N N . ALA A 1 100 ? 43.658 31.993 19.517 1.00 23.68 98 ALA A N 1
ATOM 779 C CA . ALA A 1 100 ? 44.447 33.055 20.133 1.00 22.43 98 ALA A CA 1
ATOM 780 C C . ALA A 1 100 ? 45.403 33.707 19.123 1.00 22.79 98 ALA A C 1
ATOM 781 O O . ALA A 1 100 ? 45.673 34.915 19.199 1.00 23.23 98 ALA A O 1
ATOM 783 N N . MET A 1 101 ? 45.924 32.921 18.183 1.00 21.31 99 MET A N 1
ATOM 784 C CA . MET A 1 101 ? 46.811 33.489 17.175 1.00 20.86 99 MET A CA 1
ATOM 785 C C . MET A 1 101 ? 45.978 34.433 16.297 1.00 22.21 99 MET A C 1
ATOM 786 O O . MET A 1 101 ? 46.461 35.476 15.848 1.00 24.25 99 MET A O 1
ATOM 791 N N . ALA A 1 102 ? 44.721 34.066 16.067 1.00 21.40 100 ALA A N 1
ATOM 792 C CA . ALA A 1 102 ? 43.821 34.886 15.270 1.00 22.27 100 ALA A CA 1
ATOM 793 C C . ALA A 1 102 ? 43.589 36.184 16.024 1.00 23.38 100 ALA A C 1
ATOM 794 O O . ALA A 1 102 ? 43.696 37.277 15.461 1.00 24.97 100 ALA A O 1
ATOM 796 N N . VAL A 1 103 ? 43.267 36.062 17.307 1.00 24.35 101 VAL A N 1
ATOM 797 C CA . VAL A 1 103 ? 43.046 37.236 18.138 1.00 25.43 101 VAL A CA 1
ATOM 798 C C . VAL A 1 103 ? 44.301 38.113 18.159 1.00 26.45 101 VAL A C 1
ATOM 799 O O . VAL A 1 103 ? 44.213 39.335 18.214 1.00 26.41 101 VAL A O 1
ATOM 803 N N . ARG A 1 104 ? 45.467 37.479 18.106 1.00 27.67 102 ARG A N 1
ATOM 804 C CA . ARG A 1 104 ? 46.723 38.211 18.115 1.00 29.42 102 ARG A CA 1
ATOM 805 C C . ARG A 1 104 ? 46.848 39.085 16.871 1.00 29.45 102 ARG A C 1
ATOM 806 O O . ARG A 1 104 ? 47.260 40.237 16.963 1.00 29.60 102 ARG A O 1
ATOM 814 N N . SER A 1 105 ? 46.503 38.537 15.709 1.00 30.24 103 SER A N 1
ATOM 815 C CA . SER A 1 105 ? 46.577 39.306 14.465 1.00 32.18 103 SER A CA 1
ATOM 816 C C . SER A 1 105 ? 45.682 40.536 14.534 1.00 32.87 103 SER A C 1
ATOM 817 O O . SER A 1 105 ? 46.113 41.653 14.251 1.00 32.81 103 SER A O 1
ATOM 820 N N . GLU A 1 106 ? 44.429 40.313 14.909 1.00 33.49 104 GLU A N 1
ATOM 821 C CA . GLU A 1 106 ? 43.459 41.388 15.035 1.00 35.26 104 GLU A CA 1
ATOM 822 C C . GLU A 1 106 ? 44.059 42.506 15.886 1.00 35.20 104 GLU A C 1
ATOM 823 O O . GLU A 1 106 ? 44.094 43.665 15.471 1.00 34.63 104 GLU A O 1
ATOM 829 N N . LEU A 1 107 ? 44.543 42.142 17.071 1.00 35.39 105 LEU A N 1
ATOM 830 C CA . LEU A 1 107 ? 45.147 43.099 17.992 1.00 35.94 105 LEU A CA 1
ATOM 831 C C . LEU A 1 107 ? 46.366 43.782 17.410 1.00 36.23 105 LEU A C 1
ATOM 832 O O . LEU A 1 107 ? 46.598 44.958 17.679 1.00 37.07 105 LEU A O 1
ATOM 837 N N . LEU A 1 108 ? 47.156 43.060 16.625 1.00 36.13 106 LEU A N 1
ATOM 838 C CA . LEU A 1 108 ? 48.333 43.676 16.033 1.00 38.87 106 LEU A CA 1
ATOM 839 C C . LEU A 1 108 ? 47.912 44.740 15.035 1.00 40.47 106 LEU A C 1
ATOM 840 O O . LEU A 1 108 ? 48.580 45.761 14.880 1.00 39.48 106 LEU A O 1
ATOM 845 N N . ASP A 1 109 ? 46.796 44.502 14.362 1.00 41.64 107 ASP A N 1
ATOM 846 C CA . ASP A 1 109 ? 46.313 45.453 13.380 1.00 44.22 107 ASP A CA 1
ATOM 847 C C . ASP A 1 109 ? 45.960 46.764 14.070 1.00 45.13 107 ASP A C 1
ATOM 848 O O . ASP A 1 109 ? 46.253 47.842 13.560 1.00 46.66 107 ASP A O 1
ATOM 853 N N . GLU A 1 110 ? 45.344 46.669 15.240 1.00 45.41 108 GLU A N 1
ATOM 854 C CA . GLU A 1 110 ? 44.960 47.858 15.985 1.00 45.43 108 GLU A CA 1
ATOM 855 C C . GLU A 1 110 ? 46.127 48.403 16.796 1.00 45.16 108 GLU A C 1
ATOM 856 O O . GLU A 1 110 ? 46.353 49.611 16.849 1.00 44.89 108 GLU A O 1
ATOM 862 N N . TYR A 1 111 ? 46.878 47.508 17.420 1.00 43.83 109 TYR A N 1
ATOM 863 C CA . TYR A 1 111 ? 48.002 47.921 18.239 1.00 44.50 109 TYR A CA 1
ATOM 864 C C . TYR A 1 111 ? 49.331 47.383 17.752 1.00 46.56 109 TYR A C 1
ATOM 865 O O . TYR A 1 111 ? 49.887 46.456 18.345 1.00 47.13 109 TYR A O 1
ATOM 874 N N . PRO A 1 112 ? 49.859 47.940 16.655 1.00 47.58 110 PRO A N 1
ATOM 875 C CA . PRO A 1 112 ? 51.150 47.427 16.193 1.00 48.78 110 PRO A CA 1
ATOM 876 C C . PRO A 1 112 ? 52.123 47.752 17.323 1.00 50.52 110 PRO A C 1
ATOM 877 O O . PRO A 1 112 ? 51.776 48.520 18.225 1.00 53.20 110 PRO A O 1
ATOM 881 N N . GLU A 1 113 ? 53.320 47.180 17.297 1.00 50.55 111 GLU A N 1
ATOM 882 C CA . GLU A 1 113 ? 54.290 47.431 18.367 1.00 51.60 111 GLU A CA 1
ATOM 883 C C . GLU A 1 113 ? 53.966 46.653 19.643 1.00 48.12 111 GLU A C 1
ATOM 884 O O . GLU A 1 113 ? 54.800 46.557 20.540 1.00 48.36 111 GLU A O 1
ATOM 890 N N . PHE A 1 114 ? 52.752 46.120 19.736 1.00 44.15 112 PHE A N 1
ATOM 891 C CA . PHE A 1 114 ? 52.365 45.326 20.895 1.00 39.87 112 PHE A CA 1
ATOM 892 C C . PHE A 1 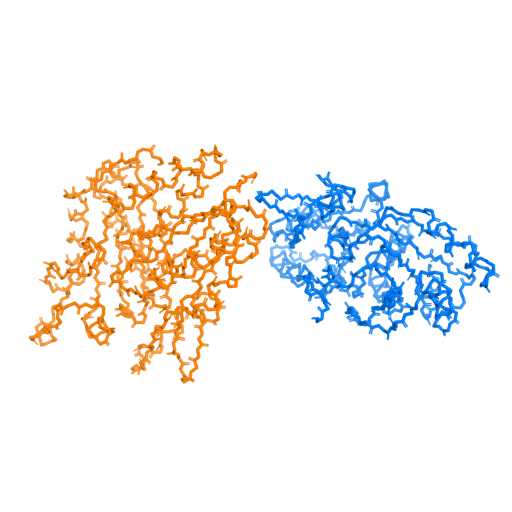114 ? 53.116 44.004 20.800 1.00 37.61 112 PHE A C 1
ATOM 893 O O . PHE A 1 114 ? 52.887 43.237 19.868 1.00 37.08 112 PHE A O 1
ATOM 901 N N . ARG A 1 115 ? 54.023 43.743 21.739 1.00 35.27 113 ARG A N 1
ATOM 902 C CA . ARG A 1 115 ? 54.769 42.490 21.710 1.00 33.40 113 ARG A CA 1
ATOM 903 C C . ARG A 1 115 ? 54.084 41.366 22.476 1.00 31.22 113 ARG A C 1
ATOM 904 O O . ARG A 1 115 ? 54.200 41.268 23.694 1.00 28.81 113 ARG A O 1
ATOM 912 N N . LEU A 1 116 ? 53.351 40.535 21.737 1.00 29.60 114 LEU A N 1
ATOM 913 C CA . LEU A 1 116 ? 52.655 39.384 22.297 1.00 27.53 114 LEU A CA 1
ATOM 914 C C . LEU A 1 116 ? 53.142 38.143 21.570 1.00 25.54 114 LEU A C 1
ATOM 915 O O . LEU A 1 116 ? 52.936 37.995 20.372 1.00 26.12 114 LEU A O 1
ATOM 920 N N . THR A 1 117 ? 53.811 37.262 22.299 1.00 24.99 115 THR A N 1
ATOM 921 C CA . THR A 1 117 ? 54.308 36.020 21.727 1.00 22.58 115 THR A CA 1
ATOM 922 C C . THR A 1 117 ? 53.462 34.910 22.320 1.00 21.84 115 THR A C 1
ATOM 923 O O . THR A 1 117 ? 53.222 34.872 23.530 1.00 20.08 115 THR A O 1
ATOM 927 N N . ILE A 1 118 ? 52.984 34.028 21.456 1.00 20.84 116 ILE A N 1
ATOM 928 C CA . ILE A 1 118 ? 52.169 32.916 21.895 1.00 20.33 116 ILE A CA 1
ATOM 929 C C . ILE A 1 118 ? 52.946 31.660 21.572 1.00 19.92 116 ILE A C 1
ATOM 930 O O . ILE A 1 118 ? 53.380 31.468 20.444 1.00 19.99 116 ILE A O 1
ATOM 935 N N . ILE A 1 119 ? 53.144 30.816 22.573 1.00 18.20 117 ILE A N 1
ATOM 936 C CA . ILE A 1 119 ? 53.865 29.570 22.371 1.00 18.68 117 ILE A CA 1
ATOM 937 C C . ILE A 1 119 ? 52.867 28.434 22.370 1.00 17.64 117 ILE A C 1
ATOM 938 O O . ILE A 1 119 ? 52.072 28.319 23.297 1.00 18.01 117 ILE A O 1
ATOM 943 N N . ASP A 1 120 ? 52.867 27.622 21.321 1.00 17.95 118 ASP A N 1
ATOM 944 C CA . ASP A 1 120 ? 51.993 26.453 21.315 1.00 19.87 118 ASP A CA 1
ATOM 945 C C . ASP A 1 120 ? 52.826 25.462 22.123 1.00 19.90 118 ASP A C 1
ATOM 946 O O . ASP A 1 120 ? 53.743 24.835 21.591 1.00 20.46 118 ASP A O 1
ATOM 951 N N . SER A 1 121 ? 52.519 25.333 23.408 1.00 18.19 119 SER A N 1
ATOM 952 C CA . SER A 1 121 ? 53.299 24.458 24.269 1.00 18.37 119 SER A CA 1
ATOM 953 C C . SER A 1 121 ? 53.381 22.987 23.860 1.00 19.38 119 SER A C 1
ATOM 954 O O . SER A 1 121 ? 54.411 22.348 24.083 1.00 19.09 119 SER A O 1
ATOM 957 N N . LYS A 1 122 ? 52.321 22.458 23.251 1.00 20.16 120 LYS A N 1
ATOM 958 C CA . LYS A 1 122 ? 52.270 21.040 22.887 1.00 21.22 120 LYS A CA 1
ATOM 959 C C . LYS A 1 122 ? 52.289 20.293 24.224 1.00 22.01 120 LYS A C 1
ATOM 960 O O . LYS A 1 122 ? 52.626 19.103 24.296 1.00 20.53 120 LYS A O 1
ATOM 966 N N . CYS A 1 123 ? 51.930 21.019 25.285 1.00 20.45 121 CYS A N 1
ATOM 967 C CA . CYS A 1 123 ? 51.909 20.460 26.628 1.00 18.66 121 CYS A CA 1
ATOM 968 C C . CYS A 1 123 ? 50.519 20.523 27.247 1.00 18.88 121 CYS A C 1
ATOM 969 O O . CYS A 1 123 ? 49.630 21.216 26.745 1.00 19.12 121 CYS A O 1
ATOM 972 N N . ALA A 1 124 ? 50.344 19.789 28.341 1.00 18.21 122 ALA A N 1
ATOM 973 C CA . ALA A 1 124 ? 49.070 19.738 29.047 1.00 19.81 122 ALA A CA 1
ATOM 974 C C . ALA A 1 124 ? 49.292 19.551 30.543 1.00 20.40 122 ALA A C 1
ATOM 975 O O . ALA A 1 124 ? 50.306 19.000 30.976 1.00 20.52 122 ALA A O 1
ATOM 977 N N . SER A 1 125 ? 48.326 20.004 31.328 1.00 20.09 123 SER A N 1
ATOM 978 C CA . SER A 1 125 ? 48.405 19.892 32.769 1.00 18.93 123 SER A CA 1
ATOM 979 C C . SER A 1 125 ? 49.718 20.493 33.273 1.00 19.67 123 SER A C 1
ATOM 980 O O . SER A 1 125 ? 50.177 21.522 32.772 1.00 19.79 123 SER A O 1
ATOM 983 N N . LEU A 1 126 ? 50.324 19.844 34.259 1.00 19.96 124 LEU A N 1
ATOM 984 C CA . LEU A 1 126 ? 51.563 20.330 34.857 1.00 21.04 124 LEU A CA 1
ATOM 985 C C . LEU A 1 126 ? 52.771 20.358 33.912 1.00 21.12 124 LEU A C 1
ATOM 986 O O . LEU A 1 126 ? 53.782 21.006 34.206 1.00 23.24 124 LEU A O 1
ATOM 991 N N . GLY A 1 127 ? 52.683 19.649 32.790 1.00 19.04 125 GLY A N 1
ATOM 992 C CA . GLY A 1 127 ? 53.778 19.683 31.841 1.00 17.17 125 GLY A CA 1
ATOM 993 C C . GLY A 1 127 ? 53.805 21.121 31.362 1.00 18.44 125 GLY A C 1
ATOM 994 O O . GLY A 1 127 ? 54.864 21.742 31.222 1.00 17.02 125 GLY A O 1
ATOM 995 N N . GLN A 1 128 ? 52.609 21.658 31.131 1.00 17.52 126 GLN A N 1
ATOM 996 C CA . GLN A 1 128 ? 52.449 23.036 30.693 1.00 16.64 126 GLN A CA 1
ATOM 997 C C . GLN A 1 128 ? 52.728 23.951 31.899 1.00 18.16 126 GLN A C 1
ATOM 998 O O . GLN A 1 128 ? 53.444 24.944 31.776 1.00 20.35 126 GLN A O 1
ATOM 1004 N N . GLY A 1 129 ? 52.171 23.604 33.061 1.00 17.69 127 GLY A N 1
ATOM 1005 C CA . GLY A 1 129 ? 52.385 24.405 34.256 1.00 16.49 127 GLY A CA 1
ATOM 1006 C C . GLY A 1 129 ? 53.853 24.624 34.594 1.00 16.46 127 GLY A C 1
ATOM 1007 O O . GLY A 1 129 ? 54.263 25.737 34.926 1.00 17.22 127 GLY A O 1
ATOM 1008 N N . LEU A 1 130 ? 54.649 23.563 34.530 1.00 17.02 128 LEU A N 1
ATOM 1009 C CA . LEU A 1 130 ? 56.080 23.662 34.820 1.00 18.02 128 LEU A CA 1
ATOM 1010 C C . LEU A 1 130 ? 56.747 24.706 33.905 1.00 18.08 128 LEU A C 1
ATOM 1011 O O . LEU A 1 130 ? 57.610 25.476 34.342 1.00 18.81 128 LEU A O 1
ATOM 1016 N N . ALA A 1 131 ? 56.344 24.715 32.634 1.00 16.44 129 ALA A N 1
ATOM 1017 C CA . ALA A 1 131 ? 56.882 25.652 31.653 1.00 16.08 129 ALA A CA 1
ATOM 1018 C C . ALA A 1 131 ? 56.506 27.070 32.058 1.00 16.12 129 ALA A C 1
ATOM 1019 O O . ALA A 1 131 ? 57.319 27.988 31.969 1.00 17.66 129 ALA A O 1
ATOM 1021 N N . VAL A 1 132 ? 55.270 27.249 32.504 1.00 15.85 130 VAL A N 1
ATOM 1022 C CA . VAL A 1 132 ? 54.804 28.560 32.947 1.00 15.22 130 VAL A CA 1
ATOM 1023 C C . VAL A 1 132 ? 55.594 29.047 34.174 1.00 17.11 130 VAL A C 1
ATOM 1024 O O . VAL A 1 132 ? 55.930 30.232 34.278 1.00 16.46 130 VAL A O 1
ATOM 1028 N N . MET A 1 133 ? 55.876 28.141 35.110 1.00 16.13 131 MET A N 1
ATOM 1029 C CA . MET A 1 133 ? 56.617 28.529 36.303 1.00 17.31 131 MET A CA 1
ATOM 1030 C C . MET A 1 133 ? 58.058 28.910 35.948 1.00 18.12 131 MET A C 1
ATOM 1031 O O . MET A 1 133 ? 58.647 29.788 36.579 1.00 17.97 131 MET A O 1
ATOM 1036 N N . LYS A 1 134 ? 58.627 28.268 34.931 1.00 17.32 132 LYS A N 1
ATOM 1037 C CA . LYS A 1 134 ? 59.987 28.616 34.526 1.00 18.24 132 LYS A CA 1
ATOM 1038 C C . LYS A 1 134 ? 59.983 29.994 33.862 1.00 18.90 132 LYS A C 1
ATOM 1039 O O . LYS A 1 134 ? 60.904 30.786 34.062 1.00 19.25 132 LYS A O 1
ATOM 1045 N N . ALA A 1 135 ? 58.941 30.272 33.079 1.00 18.48 133 ALA A N 1
ATOM 1046 C CA . ALA A 1 135 ? 58.787 31.561 32.403 1.00 18.63 133 ALA A CA 1
ATOM 1047 C C . ALA A 1 135 ? 58.739 32.682 33.445 1.00 18.85 133 ALA A C 1
ATOM 1048 O O . ALA A 1 135 ? 59.362 33.735 33.273 1.00 19.77 133 ALA A O 1
ATOM 1050 N N . VAL A 1 136 ? 57.982 32.452 34.514 1.00 19.74 134 VAL A N 1
ATOM 1051 C CA . VAL A 1 136 ? 57.860 33.417 35.607 1.00 20.49 134 VAL A CA 1
ATOM 1052 C C . VAL A 1 136 ? 59.262 33.692 36.179 1.00 21.07 134 VAL A C 1
ATOM 1053 O O . VAL A 1 136 ? 59.629 34.840 36.390 1.00 21.69 134 VAL A O 1
ATOM 1057 N N . GLU A 1 137 ? 60.049 32.641 36.408 1.00 21.81 135 GLU A N 1
ATOM 1058 C CA . GLU A 1 137 ? 61.399 32.807 36.947 1.00 25.22 135 GLU A CA 1
ATOM 1059 C C . GLU A 1 137 ? 62.322 33.585 36.033 1.00 24.43 135 GLU A C 1
ATOM 1060 O O . GLU A 1 137 ? 63.033 34.481 36.484 1.00 24.97 135 GLU A O 1
ATOM 1066 N N . LEU A 1 138 ? 62.333 33.236 34.751 1.00 22.13 136 LEU A N 1
ATOM 1067 C CA . LEU A 1 138 ? 63.188 33.938 33.804 1.00 21.02 136 LEU A CA 1
ATOM 1068 C C . LEU A 1 138 ? 62.794 35.411 33.716 1.00 22.18 136 LEU A C 1
ATOM 1069 O O . LEU A 1 138 ? 63.659 36.288 33.624 1.00 22.01 136 LEU A O 1
ATOM 1074 N N . ALA A 1 139 ? 61.486 35.670 33.758 1.00 21.95 137 ALA A N 1
ATOM 1075 C CA . ALA A 1 139 ? 60.949 37.026 33.658 1.00 24.40 137 ALA A CA 1
ATOM 1076 C C . ALA A 1 139 ? 61.320 37.885 34.852 1.00 26.89 137 ALA A C 1
ATOM 1077 O O . ALA A 1 139 ? 61.607 39.076 34.697 1.00 27.93 137 ALA A O 1
ATOM 1079 N N . LYS A 1 140 ? 61.315 37.298 36.044 1.00 28.19 138 LYS A N 1
ATOM 1080 C CA . LYS A 1 140 ? 61.669 38.077 37.213 1.00 32.26 138 LYS A CA 1
ATOM 1081 C C . LYS A 1 140 ? 63.176 38.317 37.259 1.00 32.10 138 LYS A C 1
ATOM 1082 O O . LYS A 1 140 ? 63.644 39.172 37.998 1.00 34.11 138 LYS A O 1
ATOM 1088 N N . GLN A 1 141 ? 63.931 37.565 36.465 1.00 31.58 139 GLN A N 1
ATOM 1089 C CA . GLN A 1 141 ? 65.384 37.741 36.395 1.00 30.44 139 GLN A CA 1
ATOM 1090 C C . GLN A 1 141 ? 65.684 38.743 35.282 1.00 29.74 139 GLN A C 1
ATOM 1091 O O . GLN A 1 141 ? 66.845 39.043 34.990 1.00 28.24 139 GLN A O 1
ATOM 1097 N N . ASN A 1 142 ? 64.620 39.251 34.669 1.00 29.75 140 ASN A N 1
ATOM 1098 C CA . ASN A 1 142 ? 64.732 40.191 33.562 1.00 30.80 140 ASN A CA 1
ATOM 1099 C C . ASN A 1 142 ? 65.566 39.593 32.433 1.00 28.22 140 ASN A C 1
ATOM 1100 O O . ASN A 1 142 ? 66.522 40.204 31.937 1.00 25.96 140 ASN A O 1
ATOM 1105 N N . THR A 1 143 ? 65.210 38.371 32.056 1.00 24.44 141 THR A N 1
ATOM 1106 C CA . THR A 1 143 ? 65.877 37.699 30.960 1.00 22.98 141 THR A CA 1
ATOM 1107 C C . THR A 1 143 ? 65.346 38.419 29.725 1.00 23.21 141 THR A C 1
ATOM 1108 O O . THR A 1 143 ? 64.157 38.730 29.659 1.00 23.89 141 THR A O 1
ATOM 1112 N N . PRO A 1 144 ? 66.216 38.717 28.746 1.00 22.22 142 PRO A N 1
ATOM 1113 C CA . PRO A 1 144 ? 65.754 39.408 27.538 1.00 22.05 142 PRO A CA 1
ATOM 1114 C C . PRO A 1 144 ? 64.562 38.682 26.915 1.00 21.76 142 PRO A C 1
ATOM 1115 O O . PRO A 1 144 ? 64.521 37.448 26.884 1.00 21.74 142 PRO A O 1
ATOM 1119 N N . TYR A 1 145 ? 63.604 39.466 26.424 1.00 19.54 143 TYR A N 1
ATOM 1120 C CA . TYR A 1 145 ? 62.375 38.961 25.826 1.00 19.61 143 TYR A CA 1
ATOM 1121 C C . TYR A 1 145 ? 62.536 37.803 24.838 1.00 20.25 143 TYR A C 1
ATOM 1122 O O . TYR A 1 145 ? 62.014 36.718 25.080 1.00 19.90 143 TYR A O 1
ATOM 1131 N N . ASN A 1 146 ? 63.245 38.016 23.729 1.00 21.00 144 ASN A N 1
ATOM 1132 C CA . ASN A 1 146 ? 63.407 36.941 22.739 1.00 20.76 144 ASN A CA 1
ATOM 1133 C C . ASN A 1 146 ? 64.091 35.705 23.313 1.00 20.13 144 ASN A C 1
ATOM 1134 O O . ASN A 1 146 ? 63.648 34.575 23.084 1.00 21.34 144 ASN A O 1
ATOM 1139 N N . LEU A 1 147 ? 65.165 35.915 24.063 1.00 19.00 145 LEU A N 1
ATOM 1140 C CA . LEU A 1 147 ? 65.882 34.807 24.670 1.00 19.20 145 LEU A CA 1
ATOM 1141 C C . LEU A 1 147 ? 64.944 34.026 25.595 1.00 20.06 145 LEU A C 1
ATOM 1142 O O . LEU A 1 147 ? 64.943 32.790 25.596 1.00 18.93 145 LEU A O 1
ATOM 1147 N N . LEU A 1 148 ? 64.147 34.755 26.374 1.00 20.05 146 LEU A N 1
ATOM 1148 C CA . LEU A 1 148 ? 63.197 34.148 27.308 1.00 19.81 146 LEU A CA 1
ATOM 1149 C C . LEU A 1 148 ? 62.177 33.294 26.560 1.00 20.66 146 LEU A C 1
ATOM 1150 O O . LEU A 1 148 ? 61.939 32.141 26.922 1.00 21.34 146 LEU A O 1
ATOM 1155 N N . CYS A 1 149 ? 61.571 33.868 25.521 1.00 20.90 147 CYS A N 1
ATOM 1156 C CA . CYS A 1 149 ? 60.580 33.156 24.713 1.00 20.66 147 CYS A CA 1
ATOM 1157 C C . CYS A 1 149 ? 61.170 31.908 24.044 1.00 20.91 147 CYS A C 1
ATOM 1158 O O . CYS A 1 149 ? 60.557 30.839 24.058 1.00 19.54 147 CYS A O 1
ATOM 1161 N N . GLU A 1 150 ? 62.361 32.045 23.464 1.00 20.93 148 GLU A N 1
ATOM 1162 C CA . GLU A 1 150 ? 63.016 30.922 22.793 1.00 20.40 148 GLU A CA 1
ATOM 1163 C C . GLU A 1 150 ? 63.331 29.790 23.767 1.00 19.46 148 GLU A C 1
ATOM 1164 O O . GLU A 1 150 ? 63.187 28.608 23.442 1.00 19.12 148 GLU A O 1
ATOM 1170 N N . THR A 1 151 ? 63.768 30.158 24.964 1.00 16.70 149 THR A N 1
ATOM 1171 C CA . THR A 1 151 ? 64.119 29.179 25.977 1.00 16.99 149 THR A CA 1
ATOM 1172 C C . THR A 1 151 ? 62.901 28.390 26.455 1.00 17.11 149 THR A C 1
ATOM 1173 O O . THR A 1 151 ? 62.963 27.168 26.616 1.00 16.45 149 THR A O 1
ATOM 1177 N N . ILE A 1 152 ? 61.794 29.089 26.685 1.00 17.84 150 ILE A N 1
ATOM 1178 C CA . ILE A 1 152 ? 60.581 28.427 27.147 1.00 18.25 150 ILE A CA 1
ATOM 1179 C C . ILE A 1 152 ? 60.034 27.504 26.068 1.00 19.30 150 ILE A C 1
ATOM 1180 O O . ILE A 1 152 ? 59.458 26.466 26.371 1.00 20.41 150 ILE A O 1
ATOM 1185 N N . GLU A 1 153 ? 60.225 27.867 24.805 1.00 20.97 151 GLU A N 1
ATOM 1186 C CA . GLU A 1 153 ? 59.755 27.015 23.723 1.00 22.45 151 GLU A CA 1
ATOM 1187 C C . GLU A 1 153 ? 60.590 25.727 23.662 1.00 21.36 151 GLU A C 1
ATOM 1188 O O . GLU A 1 153 ? 60.049 24.642 23.439 1.00 20.55 151 GLU A O 1
ATOM 1194 N N . SER A 1 154 ? 61.903 25.846 23.859 1.00 19.34 152 SER A N 1
ATOM 1195 C CA . SER A 1 154 ? 62.773 24.667 23.855 1.00 20.27 152 SER A CA 1
ATOM 1196 C C . SER A 1 154 ? 62.425 23.803 25.056 1.00 18.67 152 SER A C 1
ATOM 1197 O O . SER A 1 154 ? 62.385 22.580 24.966 1.00 21.70 152 SER A O 1
ATOM 1200 N N . TYR A 1 155 ? 62.183 24.454 26.185 1.00 17.55 153 TYR A N 1
ATOM 1201 C CA . TYR A 1 155 ? 61.816 23.765 27.412 1.00 17.85 153 TYR A CA 1
ATOM 1202 C C . TYR A 1 155 ? 60.573 22.910 27.141 1.00 19.03 153 TYR A C 1
ATOM 1203 O O . TYR A 1 155 ? 60.526 21.731 27.488 1.00 20.76 153 TYR A O 1
ATOM 1212 N N . CYS A 1 156 ? 59.563 23.506 26.516 1.00 19.26 154 CYS A N 1
ATOM 1213 C CA . CYS A 1 156 ? 58.335 22.776 26.208 1.00 19.79 154 CYS A CA 1
ATOM 1214 C C . CYS A 1 156 ? 58.591 21.607 25.259 1.00 19.66 154 CYS A C 1
ATOM 1215 O O . CYS A 1 156 ? 57.941 20.565 25.362 1.00 19.64 154 CYS A O 1
ATOM 1218 N N . ARG A 1 157 ? 59.531 21.789 24.334 1.00 20.31 155 ARG A N 1
ATOM 1219 C CA . ARG A 1 157 ? 59.851 20.754 23.360 1.00 20.98 155 ARG A CA 1
ATOM 1220 C C . ARG A 1 157 ? 60.509 19.523 23.961 1.00 21.62 155 ARG A C 1
ATOM 1221 O O . ARG A 1 157 ? 60.642 18.509 23.286 1.00 21.40 155 ARG A O 1
ATOM 1229 N N . HIS A 1 158 ? 60.912 19.599 25.223 1.00 20.25 156 HIS A N 1
ATOM 1230 C CA . HIS A 1 158 ? 61.561 18.460 25.854 1.00 21.64 156 HIS A CA 1
ATOM 1231 C C . HIS A 1 158 ? 60.785 17.901 27.047 1.00 22.25 156 HIS A C 1
ATOM 1232 O O . HIS A 1 158 ? 61.281 17.049 27.779 1.00 23.81 156 HIS A O 1
ATOM 1239 N N . MET A 1 159 ? 59.557 18.369 27.230 1.00 21.16 157 MET A N 1
ATOM 1240 C CA . MET A 1 159 ? 58.734 17.901 28.332 1.00 20.16 157 MET A CA 1
ATOM 1241 C C . MET A 1 159 ? 58.081 16.557 27.986 1.00 20.85 157 MET A C 1
ATOM 1242 O O . MET A 1 159 ? 57.671 16.321 26.851 1.00 22.03 157 MET A O 1
ATOM 1247 N N . GLU A 1 160 ? 57.993 15.677 28.975 1.00 20.23 158 GLU A N 1
ATOM 1248 C CA . GLU A 1 160 ? 57.367 14.376 28.795 1.00 19.08 158 GLU A CA 1
ATOM 1249 C C . GLU A 1 160 ? 56.092 14.386 29.615 1.00 18.79 158 GLU A C 1
ATOM 1250 O O . GLU A 1 160 ? 56.034 15.030 30.658 1.00 19.03 158 GLU A O 1
ATOM 1256 N N . HIS A 1 161 ? 55.062 13.699 29.139 1.00 20.42 159 HIS A N 1
ATOM 1257 C CA . HIS A 1 161 ? 53.805 13.600 29.879 1.00 20.62 159 HIS A CA 1
ATOM 1258 C C . HIS A 1 161 ? 53.486 12.111 29.865 1.00 22.68 159 HIS A C 1
ATOM 1259 O O . HIS A 1 161 ? 53.163 11.571 28.811 1.00 24.52 159 HIS A O 1
ATOM 1266 N N . ILE A 1 162 ? 53.591 11.444 31.013 1.00 24.10 160 ILE A N 1
ATOM 1267 C CA . ILE A 1 162 ? 53.284 10.014 31.099 1.00 25.17 160 ILE A CA 1
ATOM 1268 C C . ILE A 1 162 ? 52.148 9.836 32.097 1.00 25.53 160 ILE A C 1
ATOM 1269 O O . ILE A 1 162 ? 52.286 10.201 33.269 1.00 25.05 160 ILE A O 1
ATOM 1274 N N . PHE A 1 163 ? 51.026 9.278 31.643 1.00 25.12 161 PHE A N 1
ATOM 1275 C CA . PHE A 1 163 ? 49.868 9.131 32.524 1.00 25.52 161 PHE A CA 1
ATOM 1276 C C . PHE A 1 163 ? 49.014 7.878 32.369 1.00 27.00 161 PHE A C 1
ATOM 1277 O O . PHE A 1 163 ? 49.162 7.103 31.417 1.00 26.29 161 PHE A O 1
ATOM 1285 N N . THR A 1 164 ? 48.109 7.701 33.328 1.00 28.36 162 THR A N 1
ATOM 1286 C CA . THR A 1 164 ? 47.182 6.580 33.336 1.00 30.00 162 THR A CA 1
ATOM 1287 C C . THR A 1 164 ? 45.818 7.098 33.782 1.00 32.16 162 THR A C 1
ATOM 1288 O O . THR A 1 164 ? 45.727 8.021 34.598 1.00 32.66 162 THR A O 1
ATOM 1292 N N . VAL A 1 165 ? 44.760 6.513 33.231 1.00 33.95 163 VAL A N 1
ATOM 1293 C CA . VAL A 1 165 ? 43.396 6.898 33.569 1.00 35.07 163 VAL A CA 1
ATOM 1294 C C . VAL A 1 165 ? 42.694 5.639 34.053 1.00 39.48 163 VAL A C 1
ATOM 1295 O O . VAL A 1 165 ? 43.217 4.539 33.878 1.00 41.62 163 VAL A O 1
ATOM 1299 N N . ASP A 1 166 ? 41.523 5.781 34.664 1.00 43.24 164 ASP A N 1
ATOM 1300 C CA . ASP A 1 166 ? 40.802 4.601 35.132 1.00 46.33 164 ASP A CA 1
ATOM 1301 C C . ASP A 1 166 ? 40.117 3.885 33.980 1.00 47.46 164 ASP A C 1
ATOM 1302 O O . ASP A 1 166 ? 40.048 2.655 33.949 1.00 48.84 164 ASP A O 1
ATOM 1307 N N . ASN A 1 167 ? 39.619 4.664 33.026 1.00 47.42 165 ASN A N 1
ATOM 1308 C CA . ASN A 1 167 ? 38.913 4.108 31.885 1.00 45.74 165 ASN A CA 1
ATOM 1309 C C . ASN A 1 167 ? 39.122 4.990 30.662 1.00 44.11 165 ASN A C 1
ATOM 1310 O O . ASN A 1 167 ? 38.871 6.193 30.711 1.00 43.47 165 ASN A O 1
ATOM 1315 N N . LEU A 1 168 ? 39.574 4.383 29.568 1.00 42.48 166 LEU A N 1
ATOM 1316 C CA . LEU A 1 168 ? 39.815 5.098 28.317 1.00 42.37 166 LEU A CA 1
ATOM 1317 C C . LEU A 1 168 ? 38.549 5.618 27.640 1.00 42.42 166 LEU A C 1
ATOM 1318 O O . LEU A 1 168 ? 38.637 6.361 26.665 1.00 42.18 166 LEU A O 1
ATOM 1323 N N . ASP A 1 169 ? 37.378 5.229 28.134 1.00 43.61 167 ASP A N 1
ATOM 1324 C CA . ASP A 1 169 ? 36.134 5.683 27.520 1.00 44.27 167 ASP A CA 1
ATOM 1325 C C . ASP A 1 169 ? 35.975 7.193 27.582 1.00 43.80 167 ASP A C 1
ATOM 1326 O O . ASP A 1 169 ? 35.507 7.808 26.623 1.00 43.28 167 ASP A O 1
ATOM 1331 N N . TYR A 1 170 ? 36.368 7.785 28.708 1.00 43.13 168 TYR A N 1
ATOM 1332 C CA . TYR A 1 170 ? 36.279 9.231 28.886 1.00 41.31 168 TYR A CA 1
ATOM 1333 C C . TYR A 1 170 ? 37.095 9.952 27.819 1.00 39.43 168 TYR A C 1
ATOM 1334 O O . TYR A 1 170 ? 36.576 10.814 27.107 1.00 39.11 168 TYR A O 1
ATOM 1343 N N . LEU A 1 171 ? 38.373 9.598 27.710 1.00 36.05 169 LEU A N 1
ATOM 1344 C CA . LEU A 1 171 ? 39.240 10.212 26.715 1.00 34.22 169 LEU A CA 1
ATOM 1345 C C . LEU A 1 171 ? 38.683 9.985 25.319 1.00 33.72 169 LEU A C 1
ATOM 1346 O O . LEU A 1 171 ? 38.717 10.872 24.473 1.00 32.13 169 LEU A O 1
ATOM 1351 N N . ALA A 1 172 ? 38.160 8.785 25.093 1.00 35.19 170 ALA A N 1
ATOM 1352 C CA . ALA A 1 172 ? 37.602 8.418 23.797 1.00 34.93 170 ALA A CA 1
ATOM 1353 C C . ALA A 1 172 ? 36.391 9.267 23.450 1.00 34.81 170 ALA A C 1
ATOM 1354 O O . ALA A 1 172 ? 36.327 9.862 22.366 1.00 34.41 170 ALA A O 1
ATOM 1356 N N . ARG A 1 173 ? 35.433 9.328 24.370 1.00 34.57 171 ARG A N 1
ATOM 1357 C CA . ARG A 1 173 ? 34.231 10.112 24.135 1.00 35.50 171 ARG A CA 1
ATOM 1358 C C . ARG A 1 173 ? 34.593 11.586 24.068 1.00 36.23 171 ARG A C 1
ATOM 1359 O O . ARG A 1 173 ? 33.885 12.370 23.443 1.00 36.07 171 ARG A O 1
ATOM 1367 N N . GLY A 1 174 ? 35.700 11.954 24.712 1.00 35.92 172 GLY A N 1
ATOM 1368 C CA . GLY A 1 174 ? 36.147 13.336 24.697 1.00 34.36 172 GLY A CA 1
ATOM 1369 C C . GLY A 1 174 ? 36.706 13.704 23.335 1.00 33.09 172 GLY A C 1
ATOM 1370 O O . GLY A 1 174 ? 36.751 14.878 22.963 1.00 32.26 172 GLY A O 1
ATOM 1371 N N . GLY A 1 175 ? 37.146 12.688 22.597 1.00 32.36 173 GLY A N 1
ATOM 1372 C CA . GLY A 1 175 ? 37.680 12.907 21.267 1.00 31.31 173 GLY A CA 1
ATOM 1373 C C . GLY A 1 175 ? 39.181 13.082 21.097 1.00 32.35 173 GLY A C 1
ATOM 1374 O O . GLY A 1 175 ? 39.666 13.079 19.965 1.00 32.65 173 GLY A O 1
ATOM 1375 N N . ARG A 1 176 ? 39.934 13.224 22.183 1.00 32.49 174 ARG A N 1
ATOM 1376 C CA . ARG A 1 176 ? 41.371 13.417 22.032 1.00 33.20 174 ARG A CA 1
ATOM 1377 C C . ARG A 1 176 ? 42.146 12.124 21.761 1.00 34.07 174 ARG A C 1
ATOM 1378 O O . ARG A 1 176 ? 43.366 12.141 21.617 1.00 33.59 174 ARG A O 1
ATOM 1386 N N . ILE A 1 177 ? 41.432 11.004 21.704 1.00 35.74 175 ILE A N 1
ATOM 1387 C CA . ILE A 1 177 ? 42.028 9.711 21.363 1.00 39.02 175 ILE A CA 1
ATOM 1388 C C . ILE A 1 177 ? 40.954 9.007 20.542 1.00 43.00 175 ILE A C 1
ATOM 1389 O O . ILE A 1 177 ? 39.758 9.214 20.778 1.00 44.08 175 ILE A O 1
ATOM 1394 N N . SER A 1 178 ? 41.370 8.193 19.576 1.00 46.35 176 SER A N 1
ATOM 1395 C CA . SER A 1 178 ? 40.417 7.465 18.742 1.00 48.07 176 SER A CA 1
ATOM 1396 C C . SER A 1 178 ? 39.551 6.548 19.599 1.00 48.01 176 SER A C 1
ATOM 1397 O O . SER A 1 178 ? 38.412 6.251 19.248 1.00 50.02 176 SER A O 1
ATOM 1400 N N . ASN A 1 189 ? 40.400 -5.978 33.738 1.00 58.53 187 ASN A N 1
ATOM 1401 C CA . ASN A 1 189 ? 40.971 -5.071 34.728 1.00 59.64 187 ASN A CA 1
ATOM 1402 C C . ASN A 1 189 ? 42.241 -4.404 34.228 1.00 57.87 187 ASN A C 1
ATOM 1403 O O . ASN A 1 189 ? 43.125 -4.061 35.021 1.00 58.03 187 ASN A O 1
ATOM 1408 N N . ILE A 1 190 ? 42.326 -4.219 32.915 1.00 54.88 188 ILE A N 1
ATOM 1409 C CA . ILE A 1 190 ? 43.494 -3.600 32.301 1.00 51.99 188 ILE A CA 1
ATOM 1410 C C . ILE A 1 190 ? 43.484 -2.073 32.379 1.00 50.32 188 ILE A C 1
ATOM 1411 O O . ILE A 1 190 ? 42.544 -1.415 31.934 1.00 50.27 188 ILE A O 1
ATOM 1416 N N . LYS A 1 191 ? 44.543 -1.515 32.954 1.00 48.36 189 LYS A N 1
ATOM 1417 C CA . LYS A 1 191 ? 44.677 -0.070 33.071 1.00 45.45 189 LYS A CA 1
ATOM 1418 C C . LYS A 1 191 ? 45.628 0.370 31.963 1.00 41.86 189 LYS A C 1
ATOM 1419 O O . LYS A 1 191 ? 46.654 -0.273 31.726 1.00 39.93 189 LYS A O 1
ATOM 1425 N N . PRO A 1 192 ? 45.296 1.468 31.261 1.00 38.82 190 PRO A N 1
ATOM 1426 C CA . PRO A 1 192 ? 46.156 1.942 30.179 1.00 36.14 190 PRO A CA 1
ATOM 1427 C C . PRO A 1 192 ? 47.238 2.922 30.618 1.00 34.30 190 PRO A C 1
ATOM 1428 O O . PRO A 1 192 ? 47.088 3.664 31.593 1.00 31.45 190 PRO A O 1
ATOM 1432 N N . LEU A 1 193 ? 48.340 2.904 29.888 1.00 33.11 191 LEU A N 1
ATOM 1433 C CA . LEU A 1 193 ? 49.423 3.820 30.155 1.00 32.14 191 LEU A CA 1
ATOM 1434 C C . LEU A 1 193 ? 49.573 4.591 28.854 1.00 30.49 191 LEU A C 1
ATOM 1435 O O . LEU A 1 193 ? 49.784 4.002 27.793 1.00 28.36 191 LEU A O 1
ATOM 1440 N N . LEU A 1 194 ? 49.422 5.909 28.936 1.00 28.42 192 LEU A N 1
ATOM 1441 C CA . LEU A 1 194 ? 49.538 6.759 27.761 1.00 26.20 192 LEU A CA 1
ATOM 1442 C C . LEU A 1 194 ? 50.639 7.792 27.953 1.00 26.81 192 LEU A C 1
ATOM 1443 O O . LEU A 1 194 ? 51.230 7.906 29.033 1.00 25.78 192 LEU A O 1
ATOM 1448 N N . HIS A 1 195 ? 50.918 8.540 26.891 1.00 26.77 193 HIS A N 1
ATOM 1449 C CA . HIS A 1 195 ? 51.919 9.584 26.956 1.00 27.72 193 HIS A CA 1
ATOM 1450 C C . HIS A 1 195 ? 51.591 10.634 25.905 1.00 28.38 193 HIS A C 1
ATOM 1451 O O . HIS A 1 195 ? 50.744 10.420 25.034 1.00 27.38 193 HIS A O 1
ATOM 1458 N N . VAL A 1 196 ? 52.231 11.790 26.019 1.00 28.38 194 VAL A N 1
ATOM 1459 C CA . VAL A 1 196 ? 51.999 12.863 25.077 1.00 26.76 194 VAL A CA 1
ATOM 1460 C C . VAL A 1 196 ? 53.177 12.910 24.135 1.00 27.58 194 VAL A C 1
ATOM 1461 O O . VAL A 1 196 ? 54.327 13.006 24.566 1.00 27.19 194 VAL A O 1
ATOM 1465 N N . GLU A 1 197 ? 52.869 12.822 22.845 1.00 29.39 195 GLU A N 1
ATOM 1466 C CA . GLU A 1 197 ? 53.868 12.845 21.783 1.00 29.94 195 GLU A CA 1
ATOM 1467 C C . GLU A 1 197 ? 53.575 14.023 20.858 1.00 27.90 195 GLU A C 1
ATOM 1468 O O . GLU A 1 197 ? 52.523 14.077 20.224 1.00 26.00 195 GLU A O 1
ATOM 1474 N N . ASP A 1 198 ? 54.506 14.967 20.797 1.00 28.21 196 ASP A N 1
ATOM 1475 C CA . ASP A 1 198 ? 54.351 16.150 19.964 1.00 29.30 196 ASP A CA 1
ATOM 1476 C C . ASP A 1 198 ? 52.994 16.845 20.168 1.00 27.91 196 ASP A C 1
ATOM 1477 O O . ASP A 1 198 ? 52.371 17.320 19.214 1.00 27.29 196 ASP A O 1
ATOM 1482 N N . GLY A 1 199 ? 52.539 16.893 21.417 1.00 24.87 197 GLY A N 1
ATOM 1483 C CA . GLY A 1 199 ? 51.279 17.543 21.718 1.00 24.38 197 GLY A CA 1
ATOM 1484 C C . GLY A 1 199 ? 50.024 16.697 21.656 1.00 24.72 197 GLY A C 1
ATOM 1485 O O . GLY A 1 199 ? 48.960 17.160 22.068 1.00 24.40 197 GLY A O 1
ATOM 1486 N N . ALA A 1 200 ? 50.126 15.469 21.153 1.00 24.84 198 ALA A N 1
ATOM 1487 C CA . ALA A 1 200 ? 48.953 14.597 21.057 1.00 24.63 198 ALA A CA 1
ATOM 1488 C C . ALA A 1 200 ? 48.971 13.438 22.059 1.00 24.71 198 ALA A C 1
ATOM 1489 O O . ALA A 1 200 ? 50.024 13.061 22.580 1.00 22.96 198 ALA A O 1
ATOM 1491 N N . LEU A 1 201 ? 47.788 12.885 22.330 1.00 25.59 199 LEU A N 1
ATOM 1492 C CA . LEU A 1 201 ? 47.645 11.767 23.254 1.00 25.70 199 LEU A CA 1
ATOM 1493 C C . LEU A 1 201 ? 47.790 10.476 22.467 1.00 27.79 199 LEU A C 1
ATOM 1494 O O . LEU A 1 201 ? 47.096 10.262 21.469 1.00 25.95 199 LEU A O 1
ATOM 1499 N N . ILE A 1 202 ? 48.689 9.615 22.928 1.00 29.30 200 ILE A N 1
ATOM 1500 C CA . ILE A 1 202 ? 48.940 8.341 22.279 1.00 29.59 200 ILE A CA 1
ATOM 1501 C C . ILE A 1 202 ? 48.876 7.209 23.297 1.00 32.06 200 ILE A C 1
ATOM 1502 O O . ILE A 1 202 ? 49.697 7.155 24.215 1.00 31.57 200 ILE A O 1
ATOM 1507 N N . PRO A 1 203 ? 47.877 6.310 23.176 1.00 34.12 201 PRO A N 1
ATOM 1508 C CA . PRO A 1 203 ? 47.774 5.187 24.118 1.00 33.80 201 PRO A CA 1
ATOM 1509 C C . PRO A 1 203 ? 49.042 4.365 23.904 1.00 34.41 201 PRO A C 1
ATOM 1510 O O . PRO A 1 203 ? 49.401 4.057 22.768 1.00 34.07 201 PRO A O 1
ATOM 1514 N N . LEU A 1 204 ? 49.726 4.017 24.986 1.00 35.37 202 LEU A N 1
ATOM 1515 C CA . LEU A 1 204 ? 50.985 3.297 24.856 1.00 35.95 202 LEU A CA 1
ATOM 1516 C C . LEU A 1 204 ? 50.958 1.821 25.268 1.00 35.34 202 LEU A C 1
ATOM 1517 O O . LEU A 1 204 ? 51.217 0.937 24.450 1.00 35.18 202 LEU A O 1
ATOM 1522 N N . GLU A 1 205 ? 50.647 1.549 26.530 1.00 33.92 203 GLU A N 1
ATOM 1523 C CA . GLU A 1 205 ? 50.623 0.174 26.998 1.00 32.77 203 GLU A CA 1
ATOM 1524 C C . GLU A 1 205 ? 49.385 -0.164 27.805 1.00 34.45 203 GLU A C 1
ATOM 1525 O O . GLU A 1 205 ? 48.602 0.710 28.194 1.00 32.74 203 GLU A O 1
ATOM 1531 N N . LYS A 1 206 ? 49.233 -1.461 28.045 1.00 36.49 204 LYS A N 1
ATOM 1532 C CA . LYS A 1 206 ? 48.126 -2.016 28.801 1.00 38.05 204 LYS A CA 1
ATOM 1533 C C . LYS A 1 206 ? 48.716 -2.923 29.885 1.00 39.24 204 LYS A C 1
ATOM 1534 O O . LYS A 1 206 ? 49.487 -3.842 29.590 1.00 39.81 204 LYS A O 1
ATOM 1540 N N . TRP A 1 207 ? 48.365 -2.651 31.138 1.00 40.46 205 TRP A N 1
ATOM 1541 C CA . TRP A 1 207 ? 48.852 -3.438 32.261 1.00 41.26 205 TRP A CA 1
ATOM 1542 C C . TRP A 1 207 ? 47.705 -3.881 33.149 1.00 42.85 205 TRP A C 1
ATOM 1543 O O . TRP A 1 207 ? 46.680 -3.209 33.245 1.00 41.31 205 TRP A O 1
ATOM 1554 N N . ARG A 1 208 ? 47.892 -5.016 33.809 1.00 45.73 206 ARG A N 1
ATOM 1555 C CA . ARG A 1 208 ? 46.869 -5.541 34.692 1.00 48.96 206 ARG A CA 1
ATOM 1556 C C . ARG A 1 208 ? 47.016 -4.900 36.061 1.00 48.65 206 ARG A C 1
ATOM 1557 O O . ARG A 1 208 ? 48.035 -5.074 36.729 1.00 47.36 206 ARG A O 1
ATOM 1565 N N . GLY A 1 209 ? 46.004 -4.141 36.466 1.00 49.32 207 GLY A N 1
ATOM 1566 C CA . GLY A 1 209 ? 46.042 -3.512 37.770 1.00 50.51 207 GLY A CA 1
ATOM 1567 C C . GLY A 1 209 ? 46.867 -2.246 37.890 1.00 51.31 207 GLY A C 1
ATOM 1568 O O . GLY A 1 209 ? 47.860 -2.042 37.188 1.00 49.25 207 GLY A O 1
ATOM 1569 N N . ARG A 1 210 ? 46.439 -1.407 38.826 1.00 52.25 208 ARG A N 1
ATOM 1570 C CA . ARG A 1 210 ? 47.059 -0.126 39.121 1.00 53.65 208 ARG A CA 1
ATOM 1571 C C . ARG A 1 210 ? 48.532 -0.199 39.518 1.00 53.18 208 ARG A C 1
ATOM 1572 O O . ARG A 1 210 ? 49.377 0.466 38.923 1.00 53.50 208 ARG A O 1
ATOM 1580 N N . LYS A 1 211 ? 48.832 -0.995 40.536 1.00 52.14 209 LYS A N 1
ATOM 1581 C CA . LYS A 1 211 ? 50.197 -1.124 41.026 1.00 51.50 209 LYS A CA 1
ATOM 1582 C C . LYS A 1 211 ? 51.245 -1.252 39.931 1.00 49.90 209 LYS A C 1
ATOM 1583 O O . LYS A 1 211 ? 52.316 -0.652 40.017 1.00 49.21 209 LYS A O 1
ATOM 1589 N N . LYS A 1 212 ? 50.941 -2.031 38.902 1.00 47.77 210 LYS A N 1
ATOM 1590 C CA . LYS A 1 212 ? 51.888 -2.228 37.818 1.00 46.64 210 LYS A CA 1
ATOM 1591 C C . LYS A 1 212 ? 52.088 -1.029 36.891 1.00 45.03 210 LYS A C 1
ATOM 1592 O O . LYS A 1 212 ? 53.217 -0.762 36.473 1.00 44.36 210 LYS A O 1
ATOM 1598 N N . VAL A 1 213 ? 51.016 -0.313 36.553 1.00 43.44 211 VAL A N 1
ATOM 1599 C CA . VAL A 1 213 ? 51.166 0.851 35.676 1.00 41.89 211 VAL A CA 1
ATOM 1600 C C . VAL A 1 213 ? 51.947 1.953 36.384 1.00 40.68 211 VAL A C 1
ATOM 1601 O O . VAL A 1 213 ? 52.708 2.677 35.748 1.00 41.07 211 VAL A O 1
ATOM 1605 N N . LEU A 1 214 ? 51.759 2.078 37.696 1.00 39.93 212 LEU A N 1
ATOM 1606 C CA . LEU A 1 214 ? 52.470 3.091 38.473 1.00 39.99 212 LEU A CA 1
ATOM 1607 C C . LEU A 1 214 ? 53.955 2.755 38.499 1.00 40.43 212 LEU A C 1
ATOM 1608 O O . LEU A 1 214 ? 54.812 3.627 38.363 1.00 41.33 212 LEU A O 1
ATOM 1613 N N . LYS A 1 215 ? 54.247 1.476 38.688 1.00 40.21 213 LYS A N 1
ATOM 1614 C CA . LYS A 1 215 ? 55.617 0.991 38.733 1.00 39.15 213 LYS A CA 1
ATOM 1615 C C . LYS A 1 215 ? 56.244 1.224 37.366 1.00 36.24 213 LYS A C 1
ATOM 1616 O O . LYS A 1 215 ? 57.391 1.648 37.253 1.00 35.02 213 LYS A O 1
ATOM 1622 N N . ARG A 1 216 ? 55.467 0.945 36.328 1.00 33.80 214 ARG A N 1
ATOM 1623 C CA . ARG A 1 216 ? 55.908 1.109 34.953 1.00 32.88 214 ARG A CA 1
ATOM 1624 C C . ARG A 1 216 ? 56.086 2.587 34.585 1.00 32.81 214 ARG A C 1
ATOM 1625 O O . ARG A 1 216 ? 57.012 2.940 33.854 1.00 32.95 214 ARG A O 1
ATOM 1633 N N . MET A 1 217 ? 55.200 3.447 35.084 1.00 30.62 215 MET A N 1
ATOM 1634 C CA . MET A 1 217 ? 55.301 4.877 34.806 1.00 29.75 215 MET A CA 1
ATOM 1635 C C . MET A 1 217 ? 56.644 5.393 35.343 1.00 31.04 215 MET A C 1
ATOM 1636 O O . MET A 1 217 ? 57.379 6.099 34.644 1.00 31.58 215 MET A O 1
ATOM 1641 N N . VAL A 1 218 ? 56.964 5.025 36.581 1.00 30.21 216 VAL A N 1
ATOM 1642 C CA . VAL A 1 218 ? 58.211 5.443 37.204 1.00 30.49 216 VAL A CA 1
ATOM 1643 C C . VAL A 1 218 ? 59.391 4.909 36.398 1.00 31.04 216 VAL A C 1
ATOM 1644 O O . VAL A 1 218 ? 60.423 5.568 36.264 1.00 30.29 216 VAL A O 1
ATOM 1648 N N . GLU A 1 219 ? 59.217 3.710 35.854 1.00 31.58 217 GLU A N 1
ATOM 1649 C CA . GLU A 1 219 ? 60.249 3.051 35.067 1.00 32.10 217 GLU A CA 1
ATOM 1650 C C . GLU A 1 219 ? 60.518 3.747 33.741 1.00 30.99 217 GLU A C 1
ATOM 1651 O O . GLU A 1 219 ? 61.673 3.953 33.363 1.00 30.02 217 GLU A O 1
ATOM 1657 N N . LEU A 1 220 ? 59.451 4.096 33.032 1.00 30.66 218 LEU A N 1
ATOM 1658 C CA . LEU A 1 220 ? 59.574 4.771 31.748 1.00 31.09 218 LEU A CA 1
ATOM 1659 C C . LEU A 1 220 ? 60.215 6.146 31.962 1.00 31.62 218 LEU A C 1
ATOM 1660 O O . LEU A 1 220 ? 60.955 6.637 31.107 1.00 30.73 218 LEU A O 1
ATOM 1665 N N . MET A 1 221 ? 59.937 6.751 33.118 1.00 30.71 219 MET A N 1
ATOM 1666 C CA . MET A 1 221 ? 60.500 8.049 33.483 1.00 30.30 219 MET A CA 1
ATOM 1667 C C . MET A 1 221 ? 62.022 7.900 33.514 1.00 31.38 219 MET A C 1
ATOM 1668 O O . MET A 1 221 ? 62.756 8.737 32.983 1.00 31.92 219 MET A O 1
ATOM 1673 N N . GLY A 1 222 ? 62.492 6.821 34.133 1.00 30.41 220 GLY A N 1
ATOM 1674 C CA . GLY A 1 222 ? 63.925 6.584 34.218 1.00 30.97 220 GLY A CA 1
ATOM 1675 C C . GLY A 1 222 ? 64.581 6.350 32.865 1.00 32.28 220 GLY A C 1
ATOM 1676 O O . GLY A 1 222 ? 65.773 6.607 32.685 1.00 31.60 220 GLY A O 1
ATOM 1677 N N . GLU A 1 223 ? 63.798 5.862 31.910 1.00 31.95 221 GLU A N 1
ATOM 1678 C CA . GLU A 1 223 ? 64.302 5.591 30.576 1.00 34.02 221 GLU A CA 1
ATOM 1679 C C . GLU A 1 223 ? 64.416 6.856 29.737 1.00 33.89 221 GLU A C 1
ATOM 1680 O O . GLU A 1 223 ? 65.399 7.054 29.016 1.00 33.77 221 GLU A O 1
ATOM 1686 N N . ARG A 1 224 ? 63.402 7.708 29.834 1.00 32.37 222 ARG A N 1
ATOM 1687 C CA . ARG A 1 224 ? 63.360 8.935 29.056 1.00 32.53 222 ARG A CA 1
ATOM 1688 C C . ARG A 1 224 ? 63.966 10.135 29.777 1.00 31.74 222 ARG A C 1
ATOM 1689 O O . ARG A 1 224 ? 64.501 11.051 29.146 1.00 31.14 222 ARG A O 1
ATOM 1697 N N . GLY A 1 225 ? 63.876 10.121 31.099 1.00 31.31 223 GLY A N 1
ATOM 1698 C CA . GLY A 1 225 ? 64.389 11.220 31.891 1.00 33.04 223 GLY A CA 1
ATOM 1699 C C . GLY A 1 225 ? 65.849 11.549 31.684 1.00 33.70 223 GLY A C 1
ATOM 1700 O O . GLY A 1 225 ? 66.623 10.729 31.201 1.00 35.67 223 GLY A O 1
ATOM 1701 N N . ASP A 1 226 ? 66.217 12.773 32.041 1.00 34.52 224 ASP A N 1
ATOM 1702 C CA . ASP A 1 226 ? 67.596 13.220 31.933 1.00 35.55 224 ASP A CA 1
ATOM 1703 C C . ASP A 1 226 ? 67.953 13.997 33.186 1.00 36.83 224 ASP A C 1
ATOM 1704 O O . ASP A 1 226 ? 67.295 14.988 33.509 1.00 34.89 224 ASP A O 1
ATOM 1709 N N . ASP A 1 227 ? 68.983 13.546 33.897 1.00 37.70 225 ASP A N 1
ATOM 1710 C CA . ASP A 1 227 ? 69.407 14.233 35.109 1.00 38.90 225 ASP A CA 1
ATOM 1711 C C . ASP A 1 227 ? 68.186 14.414 36.010 1.00 38.41 225 ASP A C 1
ATOM 1712 O O . ASP A 1 227 ? 67.944 15.506 36.537 1.00 38.53 225 ASP A O 1
ATOM 1717 N N . LEU A 1 228 ? 67.420 13.338 36.179 1.00 38.18 226 LEU A N 1
ATOM 1718 C CA . LEU A 1 228 ? 66.199 13.362 36.989 1.00 37.85 226 LEU A CA 1
ATOM 1719 C C . LEU A 1 228 ? 66.319 13.919 38.411 1.00 38.89 226 LEU A C 1
ATOM 1720 O O . LEU A 1 228 ? 65.385 14.545 38.915 1.00 38.98 226 LEU A O 1
ATOM 1725 N N . GLN A 1 229 ? 67.461 13.701 39.054 1.00 39.13 227 GLN A N 1
ATOM 1726 C CA . GLN A 1 229 ? 67.664 14.191 40.410 1.00 39.58 227 GLN A CA 1
ATOM 1727 C C . GLN A 1 229 ? 67.712 15.718 40.504 1.00 38.10 227 GLN A C 1
ATOM 1728 O O . GLN A 1 229 ? 67.359 16.291 41.537 1.00 38.12 227 GLN A O 1
ATOM 1734 N N . LYS A 1 230 ? 68.140 16.377 39.428 1.00 37.13 228 LYS A N 1
ATOM 1735 C CA . LYS A 1 230 ? 68.228 17.838 39.413 1.00 37.18 228 LYS A CA 1
ATOM 1736 C C . LYS A 1 230 ? 66.918 18.500 38.988 1.00 35.48 228 LYS A C 1
ATOM 1737 O O . LYS A 1 230 ? 66.776 19.718 39.091 1.00 34.75 228 LYS A O 1
ATOM 1743 N N . GLN A 1 231 ? 65.964 17.693 38.525 1.00 33.61 229 GLN A N 1
ATOM 1744 C CA . GLN A 1 231 ? 64.673 18.201 38.054 1.00 31.07 229 GLN A CA 1
ATOM 1745 C C . GLN A 1 231 ? 63.565 18.304 39.082 1.00 30.92 229 GLN A C 1
ATOM 1746 O O . GLN A 1 231 ? 63.540 17.572 40.068 1.00 31.44 229 GLN A O 1
ATOM 1752 N N . THR A 1 232 ? 62.636 19.220 38.828 1.00 30.64 230 THR A N 1
ATOM 1753 C CA . THR A 1 232 ? 61.461 19.360 39.675 1.00 28.92 230 THR A CA 1
ATOM 1754 C C . THR A 1 232 ? 60.455 18.461 38.964 1.00 28.67 230 THR A C 1
ATOM 1755 O O . THR A 1 232 ? 60.014 18.769 37.856 1.00 29.66 230 THR A O 1
ATOM 1759 N N . ILE A 1 233 ? 60.120 17.334 39.581 1.00 25.70 231 ILE A N 1
ATOM 1760 C CA . ILE A 1 233 ? 59.180 16.403 38.977 1.00 24.10 231 ILE A CA 1
ATOM 1761 C C . ILE A 1 233 ? 57.738 16.836 39.234 1.00 24.03 231 ILE A C 1
ATOM 1762 O O . ILE A 1 233 ? 57.359 17.127 40.367 1.00 24.86 231 ILE A O 1
ATOM 1767 N N . GLY A 1 234 ? 56.938 16.890 38.175 1.00 23.19 232 GLY A N 1
ATOM 1768 C CA . GLY A 1 234 ? 55.551 17.270 38.331 1.00 21.12 232 GLY A CA 1
ATOM 1769 C C . GLY A 1 234 ? 54.652 16.051 38.392 1.00 21.09 232 GLY A C 1
ATOM 1770 O O . GLY A 1 234 ? 54.896 15.059 37.703 1.00 19.94 232 GLY A O 1
ATOM 1771 N N . ILE A 1 235 ? 53.626 16.116 39.238 1.00 21.49 233 ILE A N 1
ATOM 1772 C CA . ILE A 1 235 ? 52.660 15.029 39.372 1.00 22.25 233 ILE A CA 1
ATOM 1773 C C . ILE A 1 235 ? 51.267 15.609 39.572 1.00 21.56 233 ILE A C 1
ATOM 1774 O O . ILE A 1 235 ? 51.038 16.361 40.520 1.00 21.74 233 ILE A O 1
ATOM 1779 N N . SER A 1 236 ? 50.339 15.280 38.681 1.00 19.58 234 SER A N 1
ATOM 1780 C CA . SER A 1 236 ? 48.978 15.767 38.843 1.00 21.44 234 SER A CA 1
ATOM 1781 C C . SER A 1 236 ? 48.058 14.561 38.959 1.00 22.58 234 SER A C 1
ATOM 1782 O O . SER A 1 236 ? 48.319 13.508 38.368 1.00 23.24 234 SER A O 1
ATOM 1785 N N . HIS A 1 237 ? 46.986 14.725 39.728 1.00 23.84 235 HIS A N 1
ATOM 1786 C CA . HIS A 1 237 ? 46.040 13.648 39.989 1.00 24.36 235 HIS A CA 1
ATOM 1787 C C . HIS A 1 237 ? 44.599 14.136 39.962 1.00 25.75 235 HIS A C 1
ATOM 1788 O O . HIS A 1 237 ? 44.323 15.304 40.231 1.00 24.72 235 HIS A O 1
ATOM 1795 N N . ALA A 1 238 ? 43.684 13.229 39.635 1.00 26.47 236 ALA A N 1
ATOM 1796 C CA . ALA A 1 238 ? 42.270 13.561 39.593 1.00 28.99 236 ALA A CA 1
ATOM 1797 C C . ALA A 1 238 ? 41.685 13.315 40.979 1.00 31.53 236 ALA A C 1
ATOM 1798 O O . ALA A 1 238 ? 41.067 12.275 41.233 1.00 31.99 236 ALA A O 1
ATOM 1800 N N . ASP A 1 239 ? 41.894 14.275 41.876 1.00 33.43 237 ASP A N 1
ATOM 1801 C CA . ASP A 1 239 ? 41.397 14.173 43.242 1.00 35.09 237 ASP A CA 1
ATOM 1802 C C . ASP A 1 239 ? 41.762 12.815 43.846 1.00 35.41 237 ASP A C 1
ATOM 1803 O O . ASP A 1 239 ? 40.902 12.071 44.318 1.00 35.68 237 ASP A O 1
ATOM 1808 N N . ASP A 1 240 ? 43.053 12.504 43.816 1.00 35.05 238 ASP A N 1
ATOM 1809 C CA . ASP A 1 240 ? 43.565 11.256 44.359 1.00 34.30 238 ASP A CA 1
ATOM 1810 C C . ASP A 1 240 ? 44.973 11.515 44.897 1.00 34.37 238 ASP A C 1
ATOM 1811 O O . ASP A 1 240 ? 45.927 10.830 44.532 1.00 34.40 238 ASP A O 1
ATOM 1816 N N . GLU A 1 241 ? 45.103 12.509 45.765 1.00 34.43 239 GLU A N 1
ATOM 1817 C CA . GLU A 1 241 ? 46.408 12.845 46.305 1.00 36.81 239 GLU A CA 1
ATOM 1818 C C . GLU A 1 241 ? 47.139 11.658 46.917 1.00 37.47 239 GLU A C 1
ATOM 1819 O O . GLU A 1 241 ? 48.368 11.572 46.857 1.00 36.32 239 GLU A O 1
ATOM 1825 N N . GLU A 1 242 ? 46.380 10.739 47.497 1.00 39.57 240 GLU A N 1
ATOM 1826 C CA . GLU A 1 242 ? 46.967 9.572 48.134 1.00 41.57 240 GLU A CA 1
ATOM 1827 C C . GLU A 1 242 ? 47.875 8.819 47.173 1.00 39.33 240 GLU A C 1
ATOM 1828 O O . GLU A 1 242 ? 48.986 8.441 47.536 1.00 38.79 240 GLU A O 1
ATOM 1834 N N . THR A 1 243 ? 47.406 8.608 45.946 1.00 36.47 241 THR A N 1
ATOM 1835 C CA . THR A 1 243 ? 48.205 7.897 44.958 1.00 35.71 241 THR A CA 1
ATOM 1836 C C . THR A 1 243 ? 49.363 8.775 44.498 1.00 35.66 241 THR A C 1
ATOM 1837 O O 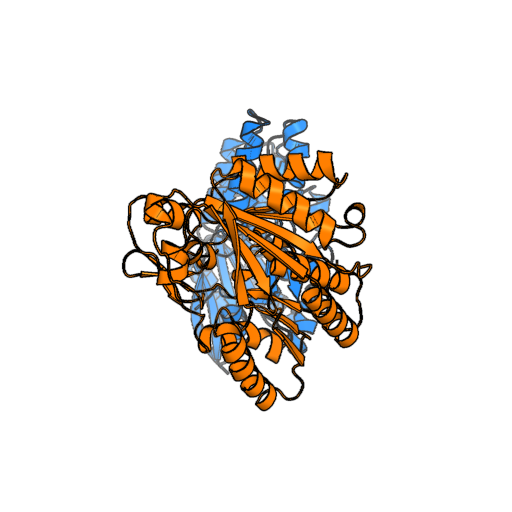. THR A 1 243 ? 50.481 8.294 44.317 1.00 35.75 241 THR A O 1
ATOM 1841 N N . ALA A 1 244 ? 49.099 10.066 44.318 1.00 35.72 242 ALA A N 1
ATOM 1842 C CA . ALA A 1 244 ? 50.146 10.994 43.892 1.00 35.83 242 ALA A CA 1
ATOM 1843 C C . ALA A 1 244 ? 51.296 10.919 44.894 1.00 35.53 242 ALA A C 1
ATOM 1844 O O . ALA A 1 244 ? 52.463 10.785 44.514 1.00 34.25 242 ALA A O 1
ATOM 1846 N N . LEU A 1 245 ? 50.956 10.997 46.178 1.00 35.81 243 LEU A N 1
ATOM 1847 C CA . LEU A 1 245 ? 51.953 10.925 47.239 1.00 36.37 243 LEU A CA 1
ATOM 1848 C C . LEU A 1 245 ? 52.643 9.571 47.218 1.00 37.28 243 LEU A C 1
ATOM 1849 O O . LEU A 1 245 ? 53.807 9.452 47.603 1.00 36.90 243 LEU A O 1
ATOM 1854 N N . GLU A 1 246 ? 51.917 8.557 46.755 1.00 38.43 244 GLU A N 1
ATOM 1855 C CA . GLU A 1 246 ? 52.447 7.201 46.658 1.00 39.09 244 GLU A CA 1
ATOM 1856 C C . GLU A 1 246 ? 53.472 7.168 45.530 1.00 37.78 244 GLU A C 1
ATOM 1857 O O . GLU A 1 246 ? 54.570 6.621 45.677 1.00 35.29 244 GLU A O 1
ATOM 1863 N N . LEU A 1 247 ? 53.097 7.771 44.404 1.00 37.73 245 LEU A N 1
ATOM 1864 C CA . LEU A 1 247 ? 53.952 7.840 43.226 1.00 36.90 245 LEU A CA 1
ATOM 1865 C C . LEU A 1 247 ? 55.194 8.674 43.524 1.00 35.96 245 LEU A C 1
ATOM 1866 O O . LEU A 1 247 ? 56.282 8.392 43.012 1.00 34.95 245 LEU A O 1
ATOM 1871 N N . LYS A 1 248 ? 55.019 9.701 44.355 1.00 35.02 246 LYS A N 1
ATOM 1872 C CA . LYS A 1 248 ? 56.110 10.587 44.744 1.00 34.01 246 LYS A CA 1
ATOM 1873 C C . LYS A 1 248 ? 57.192 9.809 45.492 1.00 34.52 246 LYS A C 1
ATOM 1874 O O . LYS A 1 248 ? 58.383 10.020 45.282 1.00 33.60 246 LYS A O 1
ATOM 1880 N N . GLN A 1 249 ? 56.771 8.899 46.360 1.00 35.95 247 GLN A N 1
ATOM 1881 C CA . GLN A 1 249 ? 57.715 8.096 47.124 1.00 38.11 247 GLN A CA 1
ATOM 1882 C C . GLN A 1 249 ? 58.481 7.118 46.241 1.00 36.53 247 GLN A C 1
ATOM 1883 O O . GLN A 1 249 ? 59.704 7.001 46.351 1.00 35.87 247 GLN A O 1
ATOM 1889 N N . MET A 1 250 ? 57.754 6.410 45.379 1.00 35.50 248 MET A N 1
ATOM 1890 C CA . MET A 1 250 ? 58.359 5.448 44.465 1.00 34.80 248 MET A CA 1
ATOM 1891 C C . MET A 1 250 ? 59.449 6.141 43.656 1.00 35.71 248 MET A C 1
ATOM 1892 O O . MET A 1 250 ? 60.489 5.551 43.367 1.00 36.03 248 MET A O 1
ATOM 1897 N N . ILE A 1 251 ? 59.208 7.402 43.300 1.00 36.25 249 ILE A N 1
ATOM 1898 C CA . ILE A 1 251 ? 60.170 8.175 42.521 1.00 36.44 249 ILE A CA 1
ATOM 1899 C C . ILE A 1 251 ? 61.396 8.575 43.341 1.00 38.26 249 ILE A C 1
ATOM 1900 O O . ILE A 1 251 ? 62.525 8.497 42.849 1.00 37.32 249 ILE A O 1
ATOM 1905 N N . GLU A 1 252 ? 61.191 9.006 44.585 1.00 40.21 250 GLU A N 1
ATOM 1906 C CA . GLU A 1 252 ? 62.335 9.377 45.406 1.00 44.11 250 GLU A CA 1
ATOM 1907 C C . GLU A 1 252 ? 63.139 8.132 45.764 1.00 45.39 250 GLU A C 1
ATOM 1908 O O . GLU A 1 252 ? 64.356 8.208 45.924 1.00 46.38 250 GLU A O 1
ATOM 1914 N N . GLU A 1 253 ? 62.463 6.988 45.862 1.00 45.74 251 GLU A N 1
ATOM 1915 C CA . GLU A 1 253 ? 63.137 5.723 46.173 1.00 47.04 251 GLU A CA 1
ATOM 1916 C C . GLU A 1 253 ? 63.949 5.249 44.970 1.00 45.10 251 GLU A C 1
ATOM 1917 O O . GLU A 1 253 ? 65.135 4.943 45.076 1.00 45.71 251 GLU A O 1
ATOM 1923 N N . THR A 1 254 ? 63.278 5.184 43.826 1.00 43.03 252 THR A N 1
ATOM 1924 C CA . THR A 1 254 ? 63.875 4.707 42.588 1.00 41.43 252 THR A CA 1
ATOM 1925 C C . THR A 1 254 ? 64.863 5.630 41.888 1.00 40.56 252 THR A C 1
ATOM 1926 O O . THR A 1 254 ? 65.919 5.186 41.447 1.00 39.03 252 THR A O 1
ATOM 1930 N N . HIS A 1 255 ? 64.523 6.908 41.782 1.00 41.06 253 HIS A N 1
ATOM 1931 C CA . HIS A 1 255 ? 65.385 7.852 41.081 1.00 40.70 253 HIS A CA 1
ATOM 1932 C C . HIS A 1 255 ? 66.115 8.835 41.986 1.00 40.94 253 HIS A C 1
ATOM 1933 O O . HIS A 1 255 ? 67.006 9.567 41.544 1.00 40.90 253 HIS A O 1
ATOM 1940 N N . GLY A 1 256 ? 65.742 8.851 43.256 1.00 40.52 254 GLY A N 1
ATOM 1941 C CA . GLY A 1 256 ? 66.397 9.754 44.174 1.00 40.89 254 GLY A CA 1
ATOM 1942 C C . GLY A 1 256 ? 66.082 11.208 43.898 1.00 41.65 254 GLY A C 1
ATOM 1943 O O . GLY A 1 256 ? 66.934 12.076 44.086 1.00 42.61 254 GLY A O 1
ATOM 1944 N N . CYS A 1 257 ? 64.863 11.484 43.445 1.00 40.89 255 CYS A N 1
ATOM 1945 C CA . CYS A 1 257 ? 64.464 12.860 43.180 1.00 40.81 255 CYS A CA 1
ATOM 1946 C C . CYS A 1 257 ? 64.089 13.499 44.511 1.00 40.41 255 CYS A C 1
ATOM 1947 O O . CYS A 1 257 ? 63.631 12.815 45.425 1.00 40.19 255 CYS A O 1
ATOM 1950 N N . THR A 1 258 ? 64.285 14.808 44.619 1.00 40.68 256 THR A N 1
ATOM 1951 C CA . THR A 1 258 ? 63.978 15.527 45.854 1.00 40.22 256 THR A CA 1
ATOM 1952 C C . THR A 1 258 ? 63.053 16.715 45.623 1.00 39.16 256 THR A C 1
ATOM 1953 O O . THR A 1 258 ? 62.471 17.242 46.566 1.00 39.85 256 THR A O 1
ATOM 1957 N N . ARG A 1 259 ? 62.927 17.135 44.368 1.00 37.56 257 ARG A N 1
ATOM 1958 C CA . ARG A 1 259 ? 62.088 18.277 44.024 1.00 36.89 257 ARG A CA 1
ATOM 1959 C C . ARG A 1 259 ? 60.810 17.821 43.325 1.00 34.79 257 ARG A C 1
ATOM 1960 O O . ARG A 1 259 ? 60.865 17.203 42.262 1.00 35.52 257 ARG A O 1
ATOM 1968 N N . PHE A 1 260 ? 59.661 18.122 43.923 1.00 30.99 258 PHE A N 1
ATOM 1969 C CA . PHE A 1 260 ? 58.377 17.737 43.346 1.00 29.08 258 PHE A CA 1
ATOM 1970 C C . PHE A 1 260 ? 57.378 18.879 43.370 1.00 29.22 258 PHE A C 1
ATOM 1971 O O . PHE A 1 260 ? 57.495 19.800 44.177 1.00 30.84 258 PHE A O 1
ATOM 1979 N N . PHE A 1 261 ? 56.398 18.804 42.475 1.00 27.81 259 PHE A N 1
ATOM 1980 C CA . PHE A 1 261 ? 55.309 19.770 42.428 1.00 27.31 259 PHE A CA 1
ATOM 1981 C C . PHE A 1 261 ? 54.047 18.967 42.133 1.00 26.96 259 PHE A C 1
ATOM 1982 O O . PHE A 1 261 ? 53.855 18.495 41.015 1.00 25.87 259 PHE A O 1
ATOM 1990 N N . LEU A 1 262 ? 53.202 18.789 43.142 1.00 27.80 260 LEU A N 1
ATOM 1991 C CA . LEU A 1 262 ? 51.969 18.032 42.964 1.00 28.43 260 LEU A CA 1
ATOM 1992 C C . LEU A 1 262 ? 50.807 18.986 42.880 1.00 29.18 260 LEU A C 1
ATOM 1993 O O . LEU A 1 262 ? 50.796 20.029 43.535 1.00 29.24 260 LEU A O 1
ATOM 1998 N N . SER A 1 263 ? 49.819 18.619 42.079 1.00 29.87 261 SER A N 1
ATOM 1999 C CA . SER A 1 263 ? 48.656 19.465 41.912 1.00 31.12 261 SER A CA 1
ATOM 2000 C C . SER A 1 263 ? 47.503 18.635 41.353 1.00 30.04 261 SER A C 1
ATOM 2001 O O . SER A 1 263 ? 47.719 17.573 40.772 1.00 29.02 261 SER A O 1
ATOM 2004 N N . ASP A 1 264 ? 46.279 19.110 41.556 1.00 30.32 262 ASP A N 1
ATOM 2005 C CA . ASP A 1 264 ? 45.110 18.417 41.039 1.00 31.10 262 ASP A CA 1
ATOM 2006 C C . ASP A 1 264 ? 44.948 18.773 39.571 1.00 30.68 262 ASP A C 1
ATOM 2007 O O . ASP A 1 264 ? 45.327 19.864 39.136 1.00 28.71 262 ASP A O 1
ATOM 2012 N N . ILE A 1 265 ? 44.380 17.846 38.812 1.00 29.11 263 ILE A N 1
ATOM 2013 C CA . ILE A 1 265 ? 44.120 18.077 37.402 1.00 27.93 263 ILE A CA 1
ATOM 2014 C C . ILE A 1 265 ? 42.976 19.095 37.363 1.00 27.22 263 ILE A C 1
ATOM 2015 O O . ILE A 1 265 ? 42.102 19.078 38.232 1.00 26.35 263 ILE A O 1
ATOM 2020 N N . GLY A 1 266 ? 42.996 19.987 36.377 1.00 24.86 264 GLY A N 1
ATOM 2021 C CA . GLY A 1 266 ? 41.948 20.987 36.268 1.00 24.67 264 GLY A CA 1
ATOM 2022 C C . GLY A 1 266 ? 40.633 20.367 35.836 1.00 23.87 264 GLY A C 1
ATOM 2023 O O . GLY A 1 266 ? 40.584 19.186 35.482 1.00 23.80 264 GLY A O 1
ATOM 2024 N N . SER A 1 267 ? 39.566 21.160 35.853 1.00 22.79 265 SER A N 1
ATOM 2025 C CA . SER A 1 267 ? 38.253 20.668 35.472 1.00 22.70 265 SER A CA 1
ATOM 2026 C C . SER A 1 267 ? 38.126 20.310 33.985 1.00 23.77 265 SER A C 1
ATOM 2027 O O . SER A 1 267 ? 37.556 19.272 33.639 1.00 24.84 265 SER A O 1
ATOM 2030 N N . ALA A 1 268 ? 38.655 21.153 33.103 1.00 23.10 266 ALA A N 1
ATOM 2031 C CA . ALA A 1 268 ? 38.551 20.881 31.678 1.00 23.23 266 ALA A CA 1
ATOM 2032 C C . ALA A 1 268 ? 39.268 19.583 31.308 1.00 24.40 266 ALA A C 1
ATOM 2033 O O . ALA A 1 268 ? 38.709 18.728 30.613 1.00 26.36 266 ALA A O 1
ATOM 2035 N N . ILE A 1 269 ? 40.505 19.431 31.769 1.00 23.73 267 ILE A N 1
ATOM 2036 C CA . ILE A 1 269 ? 41.263 18.224 31.480 1.00 23.75 267 ILE A CA 1
ATOM 2037 C C . ILE A 1 269 ? 40.610 17.026 32.172 1.00 25.42 267 ILE A C 1
ATOM 2038 O O . ILE A 1 269 ? 40.504 15.942 31.589 1.00 25.43 267 ILE A O 1
ATOM 2043 N N . GLY A 1 270 ? 40.169 17.234 33.413 1.00 25.04 268 GLY A N 1
ATOM 2044 C CA . GLY A 1 270 ? 39.525 16.173 34.170 1.00 26.48 268 GLY A CA 1
ATOM 2045 C C . GLY A 1 270 ? 38.264 15.629 33.511 1.00 27.03 268 GLY A C 1
ATOM 2046 O O . GLY A 1 270 ? 37.961 14.443 33.625 1.00 28.78 268 GLY A O 1
ATOM 2047 N N . ALA A 1 271 ? 37.519 16.490 32.829 1.00 25.79 269 ALA A N 1
ATOM 2048 C CA . ALA A 1 271 ? 36.305 16.060 32.150 1.00 25.81 269 ALA A CA 1
ATOM 2049 C C . ALA A 1 271 ? 36.629 15.059 31.032 1.00 25.86 269 ALA A C 1
ATOM 2050 O O . ALA A 1 271 ? 35.764 14.294 30.615 1.00 26.28 269 ALA A O 1
ATOM 2052 N N . HIS A 1 272 ? 37.870 15.069 30.549 1.00 25.09 270 HIS A N 1
ATOM 2053 C CA . HIS A 1 272 ? 38.286 14.158 29.483 1.00 25.84 270 HIS A CA 1
ATOM 2054 C C . HIS A 1 272 ? 39.029 12.926 29.995 1.00 26.85 270 HIS A C 1
ATOM 2055 O O . HIS A 1 272 ? 38.774 11.807 29.549 1.00 26.56 270 HIS A O 1
ATOM 2062 N N . ALA A 1 273 ? 39.957 13.136 30.921 1.00 26.54 271 ALA A N 1
ATOM 2063 C CA . ALA A 1 273 ? 40.746 12.042 31.474 1.00 28.60 271 ALA A CA 1
ATOM 2064 C C . ALA A 1 273 ? 39.924 11.179 32.429 1.00 30.77 271 ALA A C 1
ATOM 2065 O O . ALA A 1 273 ? 40.112 9.963 32.502 1.00 32.12 271 ALA A O 1
ATOM 2067 N N . GLY A 1 274 ? 39.016 11.817 33.163 1.00 31.67 272 GLY A N 1
ATOM 2068 C CA . GLY A 1 274 ? 38.180 11.092 34.098 1.00 32.56 272 GLY A CA 1
ATOM 2069 C C . GLY A 1 274 ? 38.860 10.836 35.428 1.00 33.90 272 GLY A C 1
ATOM 2070 O O . GLY A 1 274 ? 40.044 11.128 35.600 1.00 32.68 272 GLY A O 1
ATOM 2071 N N . PRO A 1 275 ? 38.123 10.277 36.397 1.00 34.96 273 PRO A N 1
ATOM 2072 C CA . PRO A 1 275 ? 38.645 9.974 37.731 1.00 34.32 273 PRO A CA 1
ATOM 2073 C C . PRO A 1 275 ? 39.765 8.946 37.703 1.00 33.28 273 PRO A C 1
ATOM 2074 O O . PRO A 1 275 ? 39.902 8.191 36.735 1.00 33.02 273 PRO A O 1
ATOM 2078 N N . GLY A 1 276 ? 40.566 8.933 38.766 1.00 32.44 274 GLY A N 1
ATOM 2079 C CA . GLY A 1 276 ? 41.659 7.981 38.868 1.00 32.52 274 GLY A CA 1
ATOM 2080 C C . GLY A 1 276 ? 42.822 8.229 37.930 1.00 32.62 274 GLY A C 1
ATOM 2081 O O . GLY A 1 276 ? 43.641 7.340 37.687 1.00 34.46 274 GLY A O 1
ATOM 2082 N N . THR A 1 277 ? 42.890 9.439 37.393 1.00 30.97 275 THR A N 1
ATOM 2083 C CA . THR A 1 277 ? 43.960 9.810 36.488 1.00 28.60 275 THR A CA 1
ATOM 2084 C C . THR A 1 277 ? 45.180 10.241 37.292 1.00 27.83 275 THR A C 1
ATOM 2085 O O . THR A 1 277 ? 45.067 10.997 38.261 1.00 26.60 275 THR A O 1
ATOM 2089 N N . ILE A 1 278 ? 46.342 9.740 36.890 1.00 26.61 276 ILE A N 1
ATOM 2090 C CA . ILE A 1 278 ? 47.597 10.081 37.544 1.00 26.23 276 ILE A CA 1
ATOM 2091 C C . ILE A 1 278 ? 48.619 10.316 36.442 1.00 26.14 276 ILE A C 1
ATOM 2092 O O . ILE A 1 278 ? 48.720 9.516 35.510 1.00 24.51 276 ILE A O 1
ATOM 2097 N N . ALA A 1 279 ? 49.376 11.406 36.542 1.00 24.60 277 ALA A N 1
ATOM 2098 C CA . ALA A 1 279 ? 50.383 11.706 35.530 1.00 23.98 277 ALA A CA 1
ATOM 2099 C C . ALA A 1 279 ? 51.652 12.308 36.097 1.00 23.50 277 ALA A C 1
ATOM 2100 O O . ALA A 1 279 ? 51.623 12.974 37.130 1.00 23.73 277 ALA A O 1
ATOM 2102 N N . LEU A 1 280 ? 52.770 12.049 35.423 1.00 25.19 278 LEU A N 1
ATOM 2103 C CA . LEU A 1 280 ? 54.055 12.602 35.835 1.00 25.93 278 LEU A CA 1
ATOM 2104 C C . LEU A 1 280 ? 54.697 13.351 34.666 1.00 25.07 278 LEU A C 1
ATOM 2105 O O . LEU A 1 280 ? 54.520 13.000 33.488 1.00 25.27 278 LEU A O 1
ATOM 2110 N N . PHE A 1 281 ? 55.426 14.405 35.014 1.00 23.31 279 PHE A N 1
ATOM 2111 C CA . PHE A 1 281 ? 56.043 15.290 34.039 1.00 19.93 279 PHE A CA 1
ATOM 2112 C C . PHE A 1 281 ? 57.511 15.525 34.355 1.00 18.71 279 PHE A C 1
ATOM 2113 O O . PHE A 1 281 ? 57.879 15.779 35.503 1.00 20.06 279 PHE A O 1
ATOM 2121 N N . PHE A 1 282 ? 58.343 15.451 33.323 1.00 18.37 280 PHE A N 1
ATOM 2122 C CA . PHE A 1 282 ? 59.778 15.633 33.480 1.00 20.04 280 PHE A CA 1
ATOM 2123 C C . PHE A 1 282 ? 60.377 15.908 32.099 1.00 20.20 280 PHE A C 1
ATOM 2124 O O . PHE A 1 282 ? 59.731 15.651 31.083 1.00 22.75 280 PHE A O 1
ATOM 2132 N N . LEU A 1 283 ? 61.603 16.426 32.068 1.00 20.40 281 LEU A N 1
ATOM 2133 C CA . LEU A 1 283 ? 62.293 16.742 30.815 1.00 20.79 281 LEU A CA 1
ATOM 2134 C C . LEU A 1 283 ? 63.153 15.579 30.323 1.00 21.98 281 LEU A C 1
ATOM 2135 O O . LEU A 1 283 ? 63.806 14.901 31.117 1.00 23.38 281 LEU A O 1
ATOM 2140 N N . ASN A 1 284 ? 63.158 15.344 29.014 1.00 22.90 282 ASN A N 1
ATOM 2141 C CA . ASN A 1 284 ? 63.980 14.275 28.458 1.00 23.47 282 ASN A CA 1
ATOM 2142 C C . ASN A 1 284 ? 65.351 14.865 28.128 1.00 23.40 282 ASN A C 1
ATOM 2143 O O . ASN A 1 284 ? 66.218 14.199 27.570 1.00 24.30 282 ASN A O 1
ATOM 2148 N N . LYS A 1 285 ? 65.512 16.139 28.472 1.00 22.53 283 LYS A N 1
ATOM 2149 C CA . LYS A 1 285 ? 66.762 16.881 28.301 1.00 23.37 283 LYS A CA 1
ATOM 2150 C C . LYS A 1 285 ? 66.731 17.962 29.379 1.00 22.80 283 LYS A C 1
ATOM 2151 O O . LYS A 1 285 ? 65.907 18.875 29.344 1.00 21.92 283 LYS A O 1
ATOM 2157 N N . TYR A 1 286 ? 67.628 17.843 30.346 1.00 23.31 284 TYR A N 1
ATOM 2158 C CA . TYR A 1 286 ? 67.662 18.778 31.449 1.00 24.49 284 TYR A CA 1
ATOM 2159 C C . TYR A 1 286 ? 68.123 20.182 31.078 1.00 25.04 284 TYR A C 1
ATOM 2160 O O . TYR A 1 286 ? 69.322 20.483 31.081 1.00 25.41 284 TYR A O 1
ATOM 2169 N N . ILE A 1 287 ? 67.156 21.035 30.747 1.00 25.54 285 ILE A N 1
ATOM 2170 C CA . ILE A 1 287 ? 67.438 22.426 30.409 1.00 24.56 285 ILE A CA 1
ATOM 2171 C C . ILE A 1 287 ? 67.509 23.086 31.782 1.00 23.94 285 ILE A C 1
ATOM 2172 O O . ILE A 1 287 ? 66.523 23.137 32.518 1.00 21.78 285 ILE A O 1
ATOM 2177 N N . GLU A 1 288 ? 68.708 23.558 32.116 1.00 24.74 286 GLU A N 1
ATOM 2178 C CA . GLU A 1 288 ? 69.019 24.135 33.421 1.00 24.72 286 GLU A CA 1
ATOM 2179 C C . GLU A 1 288 ? 68.471 25.503 33.799 1.00 26.24 286 GLU A C 1
ATOM 2180 O O . GLU A 1 288 ? 69.230 26.458 34.013 1.00 25.17 286 GLU A O 1
ATOM 2186 N N . ILE A 1 289 ? 67.147 25.585 33.892 1.00 27.78 287 ILE A N 1
ATOM 2187 C CA . ILE A 1 289 ? 66.470 26.815 34.295 1.00 27.63 287 ILE A CA 1
ATOM 2188 C C . ILE A 1 289 ? 65.466 26.466 35.399 1.00 28.96 287 ILE A C 1
ATOM 2189 O O . ILE A 1 289 ? 65.264 25.257 35.665 1.00 28.25 287 ILE A O 1
ATOM 2195 N N . ASN B 1 1 ? 23.383 32.952 30.731 1.00 52.29 -1 ASN B N 1
ATOM 2196 C CA . ASN B 1 1 ? 23.631 31.915 31.779 1.00 52.36 -1 ASN B CA 1
ATOM 2197 C C . ASN B 1 1 ? 23.003 30.548 31.428 1.00 51.54 -1 ASN B C 1
ATOM 2198 O O . ASN B 1 1 ? 23.095 30.091 30.270 1.00 52.44 -1 ASN B O 1
ATOM 2203 N N . ALA B 1 2 ? 22.365 29.894 32.398 1.00 49.13 0 ALA B N 1
ATOM 2204 C CA . ALA B 1 2 ? 21.761 28.583 32.151 1.00 47.11 0 ALA B CA 1
ATOM 2205 C C . ALA B 1 2 ? 20.682 28.551 31.051 1.00 45.76 0 ALA B C 1
ATOM 2206 O O . ALA B 1 2 ? 20.123 29.582 30.664 1.00 46.10 0 ALA B O 1
ATOM 2208 N N . MET B 1 3 ? 20.416 27.347 30.547 1.00 43.71 1 MET B N 1
ATOM 2209 C CA . MET B 1 3 ? 19.405 27.095 29.518 1.00 40.40 1 MET B CA 1
ATOM 2210 C C . MET B 1 3 ? 19.118 25.585 29.595 1.00 39.66 1 MET B C 1
ATOM 2211 O O . MET B 1 3 ? 19.571 24.808 28.751 1.00 41.16 1 MET B O 1
ATOM 2216 N N . PRO B 1 4 ? 18.361 25.157 30.624 1.00 37.33 2 PRO B N 1
ATOM 2217 C CA . PRO B 1 4 ? 17.959 23.771 30.918 1.00 35.42 2 PRO B CA 1
ATOM 2218 C C . PRO B 1 4 ? 17.444 22.959 29.725 1.00 34.51 2 PRO B C 1
ATOM 2219 O O . PRO B 1 4 ? 17.775 21.776 29.573 1.00 33.58 2 PRO B O 1
ATOM 2223 N N . ILE B 1 5 ? 16.621 23.595 28.897 1.00 31.08 3 ILE B N 1
ATOM 2224 C CA . ILE B 1 5 ? 16.063 22.945 27.718 1.00 29.08 3 ILE B CA 1
ATOM 2225 C C . ILE B 1 5 ? 17.047 23.107 26.566 1.00 27.95 3 ILE B C 1
ATOM 2226 O O . ILE B 1 5 ? 17.578 24.193 26.343 1.00 28.22 3 ILE B O 1
ATOM 2231 N N . GLU B 1 6 ? 17.302 22.027 25.843 1.00 26.00 4 GLU B N 1
ATOM 2232 C CA . GLU B 1 6 ? 18.206 22.091 24.708 1.00 24.94 4 GLU B CA 1
ATOM 2233 C C . GLU B 1 6 ? 17.434 22.456 23.430 1.00 23.09 4 GLU B C 1
ATOM 2234 O O . GLU B 1 6 ? 16.445 21.810 23.080 1.00 22.42 4 GLU B O 1
ATOM 2240 N N . ILE B 1 7 ? 17.878 23.509 22.750 1.00 22.83 5 ILE B N 1
ATOM 2241 C CA . ILE B 1 7 ? 17.252 23.948 21.503 1.00 21.86 5 ILE B CA 1
ATOM 2242 C C . ILE B 1 7 ? 17.994 23.349 20.303 1.00 22.09 5 ILE B C 1
ATOM 2243 O O . ILE B 1 7 ? 19.218 23.458 20.182 1.00 21.89 5 ILE B O 1
ATOM 2248 N N . ILE B 1 8 ? 17.234 22.725 19.415 1.00 21.31 6 ILE B N 1
ATOM 2249 C CA . ILE B 1 8 ? 17.782 22.072 18.230 1.00 21.39 6 ILE B CA 1
ATOM 2250 C C . ILE B 1 8 ? 17.102 22.569 16.954 1.00 22.08 6 ILE B C 1
ATOM 2251 O O . ILE B 1 8 ? 15.893 22.817 16.933 1.00 21.72 6 ILE B O 1
ATOM 2256 N N . THR B 1 9 ? 17.872 22.722 15.885 1.00 22.44 7 THR B N 1
ATOM 2257 C CA . THR B 1 9 ? 17.276 23.133 14.630 1.00 22.44 7 THR B CA 1
ATOM 2258 C C . THR B 1 9 ? 18.133 22.647 13.472 1.00 24.13 7 THR B C 1
ATOM 2259 O O . THR B 1 9 ? 19.196 22.056 13.684 1.00 25.27 7 THR B O 1
ATOM 2263 N N . ASP B 1 10 ? 17.658 22.871 12.252 1.00 24.01 8 ASP B N 1
ATOM 2264 C CA . ASP B 1 10 ? 18.385 22.439 11.065 1.00 24.61 8 ASP B CA 1
ATOM 2265 C C . ASP B 1 10 ? 18.809 23.645 10.247 1.00 25.14 8 ASP B C 1
ATOM 2266 O O . ASP B 1 10 ? 18.417 24.773 10.547 1.00 25.95 8 ASP B O 1
ATOM 2271 N N . SER B 1 11 ? 19.614 23.409 9.217 1.00 25.03 9 SER B N 1
ATOM 2272 C CA . SER B 1 11 ? 20.105 24.491 8.374 1.00 25.34 9 SER B CA 1
ATOM 2273 C C . SER B 1 11 ? 19.017 25.248 7.624 1.00 24.28 9 SER B C 1
ATOM 2274 O O . SER B 1 11 ? 19.308 26.225 6.938 1.00 25.89 9 SER B O 1
ATOM 2277 N N . GLY B 1 12 ? 17.768 24.809 7.758 1.00 23.75 10 GLY B N 1
ATOM 2278 C CA . GLY B 1 12 ? 16.673 25.496 7.092 1.00 22.57 10 GLY B CA 1
ATOM 2279 C C . GLY B 1 12 ? 16.283 26.793 7.790 1.00 21.95 10 GLY B C 1
ATOM 2280 O O . GLY B 1 12 ? 15.619 27.652 7.209 1.00 22.40 10 GLY B O 1
ATOM 2281 N N . ALA B 1 13 ? 16.719 26.937 9.037 1.00 21.27 11 ALA B N 1
ATOM 2282 C CA . ALA B 1 13 ? 16.416 28.113 9.850 1.00 21.97 11 ALA B CA 1
ATOM 2283 C C . ALA B 1 13 ? 17.185 29.361 9.420 1.00 24.40 11 ALA B C 1
ATOM 2284 O O . ALA B 1 13 ? 16.834 30.481 9.807 1.00 24.40 11 ALA B O 1
ATOM 2286 N N . ASP B 1 14 ? 18.236 29.162 8.630 1.00 25.87 12 ASP B N 1
ATOM 2287 C CA . ASP B 1 14 ? 19.071 30.261 8.148 1.00 28.51 12 ASP B CA 1
ATOM 2288 C C . ASP B 1 14 ? 19.603 31.220 9.214 1.00 30.04 12 ASP B C 1
ATOM 2289 O O . ASP B 1 14 ? 19.609 32.440 9.024 1.00 32.08 12 ASP B O 1
ATOM 2294 N N . LEU B 1 15 ? 20.045 30.664 10.336 1.00 29.68 13 LEU B N 1
ATOM 2295 C CA . LEU B 1 15 ? 20.620 31.458 11.407 1.00 28.43 13 LEU B CA 1
ATOM 2296 C C . LEU B 1 15 ? 22.122 31.330 11.214 1.00 28.43 13 LEU B C 1
ATOM 2297 O O . LEU B 1 15 ? 22.597 30.291 10.760 1.00 29.71 13 LEU B O 1
ATOM 2302 N N . PRO B 1 16 ? 22.888 32.381 11.537 1.00 27.82 14 PRO B N 1
ATOM 2303 C CA . PRO B 1 16 ? 24.346 32.309 11.374 1.00 28.22 14 PRO B CA 1
ATOM 2304 C C . PRO B 1 16 ? 25.000 31.381 12.392 1.00 29.12 14 PRO B C 1
ATOM 2305 O O . PRO B 1 16 ? 24.585 31.335 13.546 1.00 29.30 14 PRO B O 1
ATOM 2309 N N . GLN B 1 17 ? 26.014 30.636 11.960 1.00 29.72 15 GLN B N 1
ATOM 2310 C CA . GLN B 1 17 ? 26.710 29.718 12.855 1.00 31.38 15 GLN B CA 1
ATOM 2311 C C . GLN B 1 17 ? 27.191 30.393 14.135 1.00 31.05 15 GLN B C 1
ATOM 2312 O O . GLN B 1 17 ? 27.293 29.753 15.176 1.00 33.32 15 GLN B O 1
ATOM 2318 N N . SER B 1 18 ? 27.490 31.682 14.068 1.00 29.51 16 SER B N 1
ATOM 2319 C CA . SER B 1 18 ? 27.937 32.374 15.261 1.00 29.96 16 SER B CA 1
ATOM 2320 C C . SER B 1 18 ? 26.851 32.266 16.330 1.00 29.66 16 SER B C 1
ATOM 2321 O O . SER B 1 18 ? 27.133 31.988 17.496 1.00 31.17 16 SER B O 1
ATOM 2324 N N . TYR B 1 19 ? 25.604 32.459 15.918 1.00 28.01 17 TYR B N 1
ATOM 2325 C CA . TYR B 1 19 ? 24.471 32.382 16.832 1.00 27.18 17 TYR B CA 1
ATOM 2326 C C . TYR B 1 19 ? 24.282 30.940 17.296 1.00 27.23 17 TYR B C 1
ATOM 2327 O O . TYR B 1 19 ? 24.141 30.674 18.483 1.00 25.64 17 TYR B O 1
ATOM 2336 N N . ILE B 1 20 ? 24.282 30.018 16.338 1.00 28.27 18 ILE B N 1
ATOM 2337 C CA . ILE B 1 20 ? 24.106 28.603 16.616 1.00 29.57 18 ILE B CA 1
ATOM 2338 C C . ILE B 1 20 ? 25.094 28.160 17.674 1.00 33.10 18 ILE B C 1
ATOM 2339 O O . ILE B 1 20 ? 24.725 27.516 18.660 1.00 33.00 18 ILE B O 1
ATOM 2344 N N . ARG B 1 21 ? 26.356 28.513 17.463 1.00 35.04 19 ARG B N 1
ATOM 2345 C CA . ARG B 1 21 ? 27.420 28.129 18.383 1.00 38.88 19 ARG B CA 1
ATOM 2346 C C . ARG B 1 21 ? 27.378 28.826 19.728 1.00 37.52 19 ARG B C 1
ATOM 2347 O O . ARG B 1 21 ? 27.625 28.202 20.764 1.00 37.42 19 ARG B O 1
ATOM 2355 N N . GLU B 1 22 ? 27.062 30.114 19.715 1.00 36.54 20 GLU B N 1
ATOM 2356 C CA . GLU B 1 22 ? 27.002 30.870 20.949 1.00 35.90 20 GLU B CA 1
ATOM 2357 C C . GLU B 1 22 ? 25.995 30.300 21.940 1.00 34.26 20 GLU B C 1
ATOM 2358 O O . GLU B 1 22 ? 26.258 30.249 23.140 1.00 33.76 20 GLU B O 1
ATOM 2364 N N . HIS B 1 23 ? 24.841 29.872 21.439 1.00 31.65 21 HIS B N 1
ATOM 2365 C CA . HIS B 1 23 ? 23.796 29.329 22.297 1.00 29.57 21 HIS B CA 1
ATOM 2366 C C . HIS B 1 23 ? 23.822 27.814 22.402 1.00 29.74 21 HIS B C 1
ATOM 2367 O O . HIS B 1 23 ? 22.909 27.214 22.963 1.00 30.44 21 HIS B O 1
ATOM 2374 N N . ARG B 1 24 ? 24.877 27.204 21.871 1.00 29.56 22 ARG B N 1
ATOM 2375 C CA . ARG B 1 24 ? 25.029 25.751 21.880 1.00 30.23 22 ARG B CA 1
ATOM 2376 C C . ARG B 1 24 ? 23.770 25.051 21.366 1.00 30.10 22 ARG B C 1
ATOM 2377 O O . ARG B 1 24 ? 23.256 24.115 21.985 1.00 30.97 22 ARG B O 1
ATOM 2385 N N . ILE B 1 25 ? 23.286 25.514 20.221 1.00 28.89 23 ILE B N 1
ATOM 2386 C CA . ILE B 1 25 ? 22.099 24.951 19.602 1.00 28.38 23 ILE B CA 1
ATOM 2387 C C . ILE B 1 25 ? 22.485 23.745 18.748 1.00 29.15 23 ILE B C 1
ATOM 2388 O O . ILE B 1 25 ? 23.267 23.883 17.808 1.00 29.93 23 ILE B O 1
ATOM 2393 N N . ALA B 1 26 ? 21.950 22.569 19.079 1.00 29.92 24 ALA B N 1
ATOM 2394 C CA . ALA B 1 26 ? 22.236 21.355 18.308 1.00 30.16 24 ALA B CA 1
ATOM 2395 C C . ALA B 1 26 ? 21.827 21.659 16.872 1.00 30.41 24 ALA B C 1
ATOM 2396 O O . ALA B 1 26 ? 20.701 22.091 16.623 1.00 31.94 24 ALA B O 1
ATOM 2398 N N . PHE B 1 27 ? 22.735 21.420 15.932 1.00 29.81 25 PHE B N 1
ATOM 2399 C CA . PHE B 1 27 ? 22.498 21.737 14.528 1.00 29.38 25 PHE B CA 1
ATOM 2400 C C . PHE B 1 27 ? 22.455 20.530 13.592 1.00 29.73 25 PHE B C 1
ATOM 2401 O O . PHE B 1 27 ? 23.377 19.716 13.577 1.00 30.33 25 PHE B O 1
ATOM 2409 N N . LEU B 1 28 ? 21.386 20.433 12.806 1.00 28.26 26 LEU B N 1
ATOM 2410 C CA . LEU B 1 28 ? 21.215 19.344 11.846 1.00 29.14 26 LEU B CA 1
ATOM 2411 C C . LEU B 1 28 ? 21.336 19.931 10.447 1.00 30.58 26 LEU B C 1
ATOM 2412 O O . LEU B 1 28 ? 20.361 20.442 9.891 1.00 30.09 26 LEU B O 1
ATOM 2417 N N . PRO B 1 29 ? 22.541 19.856 9.854 1.00 32.18 27 PRO B N 1
ATOM 2418 C CA . PRO B 1 29 ? 22.797 20.391 8.514 1.00 32.65 27 PRO B CA 1
ATOM 2419 C C . PRO B 1 29 ? 22.049 19.638 7.440 1.00 32.83 27 PRO B C 1
ATOM 2420 O O . PRO B 1 29 ? 22.020 18.408 7.443 1.00 33.22 27 PRO B O 1
ATOM 2424 N N . LEU B 1 30 ? 21.438 20.381 6.528 1.00 32.97 28 LEU B N 1
ATOM 2425 C CA . LEU B 1 30 ? 20.741 19.768 5.417 1.00 34.51 28 LEU B CA 1
ATOM 2426 C C . LEU B 1 30 ? 21.834 19.505 4.378 1.00 36.38 28 LEU B C 1
ATOM 2427 O O . LEU B 1 30 ? 22.795 20.277 4.269 1.00 36.13 28 LEU B O 1
ATOM 2432 N N . VAL B 1 31 ? 21.685 18.421 3.623 1.00 38.06 29 VAL B N 1
ATOM 2433 C CA . VAL B 1 31 ? 22.674 18.047 2.616 1.00 40.44 29 VAL B CA 1
ATOM 2434 C C . VAL B 1 31 ? 22.551 18.765 1.277 1.00 41.86 29 VAL B C 1
ATOM 2435 O O . VAL B 1 31 ? 21.467 18.873 0.703 1.00 42.83 29 VAL B O 1
ATOM 2439 N N . VAL B 1 32 ? 23.686 19.250 0.788 1.00 44.05 30 VAL B N 1
ATOM 2440 C CA . VAL B 1 32 ? 23.757 19.932 -0.496 1.00 45.13 30 VAL B CA 1
ATOM 2441 C C . VAL B 1 32 ? 24.691 19.101 -1.377 1.00 47.51 30 VAL B C 1
ATOM 2442 O O . VAL B 1 32 ? 25.713 18.602 -0.901 1.00 46.94 30 VAL B O 1
ATOM 2446 N N . HIS B 1 33 ? 24.335 18.936 -2.648 1.00 50.33 31 HIS B N 1
ATOM 2447 C CA . HIS B 1 33 ? 25.152 18.151 -3.574 1.00 53.28 31 HIS B CA 1
ATOM 2448 C C . HIS B 1 33 ? 25.775 19.050 -4.636 1.00 53.84 31 HIS B C 1
ATOM 2449 O O . HIS B 1 33 ? 25.096 19.546 -5.537 1.00 52.86 31 HIS B O 1
ATOM 2456 N N . TRP B 1 34 ? 27.083 19.239 -4.517 1.00 55.66 32 TRP B N 1
ATOM 2457 C CA . TRP B 1 34 ? 27.842 20.103 -5.408 1.00 57.48 32 TRP B CA 1
ATOM 2458 C C . TRP B 1 34 ? 29.124 19.394 -5.860 1.00 57.40 32 TRP B C 1
ATOM 2459 O O . TRP B 1 34 ? 29.828 18.797 -5.044 1.00 56.57 32 TRP B O 1
ATOM 2470 N N . ASN B 1 35 ? 29.413 19.460 -7.162 1.00 57.30 33 ASN B N 1
ATOM 2471 C CA . ASN B 1 35 ? 30.596 18.822 -7.745 1.00 56.33 33 ASN B CA 1
ATOM 2472 C C . ASN B 1 35 ? 30.639 17.323 -7.473 1.00 55.67 33 ASN B C 1
ATOM 2473 O O . ASN B 1 35 ? 31.656 16.803 -7.016 1.00 55.72 33 ASN B O 1
ATOM 2478 N N . GLY B 1 36 ? 29.532 16.638 -7.752 1.00 55.49 34 GLY B N 1
ATOM 2479 C CA . GLY B 1 36 ? 29.460 15.202 -7.531 1.00 56.16 34 GLY B CA 1
ATOM 2480 C C . GLY B 1 36 ? 29.828 14.789 -6.117 1.00 56.34 34 GLY B C 1
ATOM 2481 O O . GLY B 1 36 ? 30.233 13.647 -5.876 1.00 55.60 34 GLY B O 1
ATOM 2482 N N . GLN B 1 37 ? 29.664 15.722 -5.181 1.00 57.32 35 GLN B N 1
ATOM 2483 C CA . GLN B 1 37 ? 29.996 15.498 -3.777 1.00 57.75 35 GLN B CA 1
ATOM 2484 C C . GLN B 1 37 ? 28.898 15.999 -2.828 1.00 56.06 35 GLN B C 1
ATOM 2485 O O . GLN B 1 37 ? 28.028 16.772 -3.223 1.00 56.13 35 GLN B O 1
ATOM 2491 N N . ASP B 1 38 ? 28.942 15.544 -1.578 1.00 54.21 36 ASP B N 1
ATOM 2492 C CA . ASP B 1 38 ? 27.969 15.947 -0.559 1.00 52.52 36 ASP B CA 1
ATOM 2493 C C . ASP B 1 38 ? 28.579 16.897 0.462 1.00 51.94 36 ASP B C 1
ATOM 2494 O O . ASP B 1 38 ? 29.642 16.628 1.013 1.00 52.63 36 ASP B O 1
ATOM 2499 N N . TYR B 1 39 ? 27.899 18.004 0.722 1.00 51.74 37 TYR B N 1
ATOM 2500 C CA . TYR B 1 39 ? 28.385 18.979 1.688 1.00 51.56 37 TYR B CA 1
ATOM 2501 C C . TYR B 1 39 ? 27.273 19.280 2.687 1.00 50.39 37 TYR B C 1
ATOM 2502 O O . TYR B 1 39 ? 26.092 19.161 2.358 1.00 51.26 37 TYR B O 1
ATOM 2511 N N . LYS B 1 40 ? 27.647 19.649 3.909 1.00 47.60 38 LYS B N 1
ATOM 2512 C CA . LYS B 1 40 ? 26.666 19.965 4.943 1.00 42.86 38 LYS B CA 1
ATOM 2513 C C . LYS B 1 40 ? 26.367 21.453 4.947 1.00 40.32 38 LYS B C 1
ATOM 2514 O O . LYS B 1 40 ? 27.258 22.275 5.149 1.00 39.09 38 LYS B O 1
ATOM 2520 N N . ASP B 1 41 ? 25.104 21.787 4.711 1.00 38.56 39 ASP B N 1
ATOM 2521 C CA . ASP B 1 41 ? 24.653 23.171 4.674 1.00 38.13 39 ASP B CA 1
ATOM 2522 C C . ASP B 1 41 ? 25.107 23.947 5.915 1.00 37.56 39 ASP B C 1
ATOM 2523 O O . ASP B 1 41 ? 24.767 23.590 7.042 1.00 37.62 39 ASP B O 1
ATOM 2528 N N . GLY B 1 42 ? 25.885 25.004 5.700 1.00 38.17 40 GLY B N 1
ATOM 2529 C CA . GLY B 1 42 ? 26.361 25.818 6.806 1.00 40.62 40 GLY B CA 1
ATOM 2530 C C . GLY B 1 42 ? 27.635 25.346 7.499 1.00 43.43 40 GLY B C 1
ATOM 2531 O O . GLY B 1 42 ? 28.318 26.135 8.156 1.00 43.58 40 GLY B O 1
ATOM 2532 N N . ILE B 1 43 ? 27.966 24.067 7.355 1.00 45.43 41 ILE B N 1
ATOM 2533 C CA . ILE B 1 43 ? 29.158 23.517 7.992 1.00 46.78 41 ILE B CA 1
ATOM 2534 C C . ILE B 1 43 ? 30.295 23.209 7.001 1.00 49.26 41 ILE B C 1
ATOM 2535 O O . ILE B 1 43 ? 31.435 23.641 7.202 1.00 49.05 41 ILE B O 1
ATOM 2540 N N . THR B 1 44 ? 29.977 22.471 5.936 1.00 50.93 42 THR B N 1
ATOM 2541 C CA . THR B 1 44 ? 30.956 22.097 4.912 1.00 52.34 42 THR B CA 1
ATOM 2542 C C . THR B 1 44 ? 30.908 22.993 3.676 1.00 52.99 42 THR B C 1
ATOM 2543 O O . THR B 1 44 ? 31.943 23.389 3.150 1.00 54.25 42 THR B O 1
ATOM 2547 N N . ILE B 1 45 ? 29.700 23.293 3.212 1.00 54.60 43 ILE B N 1
ATOM 2548 C CA . ILE B 1 45 ? 29.501 24.137 2.036 1.00 54.52 43 ILE B CA 1
ATOM 2549 C C . ILE B 1 45 ? 29.107 25.545 2.483 1.00 55.89 43 ILE B C 1
ATOM 2550 O O . ILE B 1 45 ? 28.626 25.739 3.599 1.00 56.35 43 ILE B O 1
ATOM 2555 N N . GLU B 1 46 ? 29.312 26.526 1.613 1.00 56.48 44 GLU B N 1
ATOM 2556 C CA . GLU B 1 46 ? 28.982 27.906 1.938 1.00 57.04 44 GLU B CA 1
ATOM 2557 C C . GLU B 1 46 ? 28.100 28.494 0.830 1.00 55.23 44 GLU B C 1
ATOM 2558 O O . GLU B 1 46 ? 28.342 28.259 -0.351 1.00 55.02 44 GLU B O 1
ATOM 2564 N N . PRO B 1 47 ? 27.058 29.260 1.206 1.00 53.56 45 PRO B N 1
ATOM 2565 C CA . PRO B 1 47 ? 26.099 29.902 0.297 1.00 51.72 45 PRO B CA 1
ATOM 2566 C C . PRO B 1 47 ? 26.642 30.530 -0.983 1.00 50.68 45 PRO B C 1
ATOM 2567 O O . PRO B 1 47 ? 26.106 30.290 -2.062 1.00 49.65 45 PRO B O 1
ATOM 2571 N N . LYS B 1 48 ? 27.691 31.338 -0.866 1.00 50.86 46 LYS B N 1
ATOM 2572 C CA . LYS B 1 48 ? 28.290 31.996 -2.033 1.00 50.86 46 LYS B CA 1
ATOM 2573 C C . LYS B 1 48 ? 28.832 30.991 -3.053 1.00 47.94 46 LYS B C 1
ATOM 2574 O O . LYS B 1 48 ? 28.815 31.239 -4.255 1.00 46.83 46 LYS B O 1
ATOM 2580 N N . GLN B 1 49 ? 29.306 29.852 -2.568 1.00 46.12 47 GLN B N 1
ATOM 2581 C CA . GLN B 1 49 ? 29.812 28.817 -3.452 1.00 44.52 47 GLN B CA 1
ATOM 2582 C C . GLN B 1 49 ? 28.661 28.312 -4.325 1.00 43.29 47 GLN B C 1
ATOM 2583 O O . GLN B 1 49 ? 28.812 28.187 -5.536 1.00 44.14 47 GLN B O 1
ATOM 2589 N N . VAL B 1 50 ? 27.516 28.027 -3.704 1.00 41.67 48 VAL B N 1
ATOM 2590 C CA . VAL B 1 50 ? 26.337 27.543 -4.428 1.00 40.88 48 VAL B CA 1
ATOM 2591 C C . VAL B 1 50 ? 25.774 28.609 -5.367 1.00 42.07 48 VAL B C 1
ATOM 2592 O O . VAL B 1 50 ? 25.407 28.307 -6.504 1.00 41.78 48 VAL B O 1
ATOM 2596 N N . TYR B 1 51 ? 25.697 29.852 -4.895 1.00 41.98 49 TYR B N 1
ATOM 2597 C CA . TYR B 1 51 ? 25.162 30.920 -5.730 1.00 43.17 49 TYR B CA 1
ATOM 2598 C C . TYR B 1 51 ? 26.042 31.206 -6.936 1.00 44.16 49 TYR B C 1
ATOM 2599 O O . TYR B 1 51 ? 25.535 31.485 -8.024 1.00 43.70 49 TYR B O 1
ATOM 2608 N N . ASP B 1 52 ? 27.356 31.132 -6.754 1.00 44.22 50 ASP B N 1
ATOM 2609 C CA . ASP B 1 52 ? 28.261 31.369 -7.867 1.00 45.06 50 ASP B CA 1
ATOM 2610 C C . ASP B 1 52 ? 28.175 30.186 -8.820 1.00 43.04 50 ASP B C 1
ATOM 2611 O O . ASP B 1 52 ? 28.206 30.352 -10.036 1.00 43.42 50 ASP B O 1
ATOM 2616 N N . ALA B 1 53 ? 28.048 28.990 -8.263 1.00 40.37 51 ALA B N 1
ATOM 2617 C CA . ALA B 1 53 ? 27.927 27.801 -9.087 1.00 39.24 51 ALA B CA 1
ATOM 2618 C C . ALA B 1 53 ? 26.635 27.900 -9.911 1.00 38.83 51 ALA B C 1
ATOM 2619 O O . ALA B 1 53 ? 26.621 27.617 -11.110 1.00 37.76 51 ALA B O 1
ATOM 2621 N N . MET B 1 54 ? 25.551 28.313 -9.264 1.00 37.07 52 MET B N 1
ATOM 2622 C CA . MET B 1 54 ? 24.273 28.437 -9.950 1.00 37.14 52 MET B CA 1
ATOM 2623 C C . MET B 1 54 ? 24.335 29.551 -10.992 1.00 38.31 52 MET B C 1
ATOM 2624 O O . MET B 1 54 ? 23.735 29.434 -12.063 1.00 39.29 52 MET B O 1
ATOM 2629 N N . ARG B 1 55 ? 25.060 30.626 -10.680 1.00 38.40 53 ARG B N 1
ATOM 2630 C CA . ARG B 1 55 ? 25.205 31.747 -11.608 1.00 39.45 53 ARG B CA 1
ATOM 2631 C C . ARG B 1 55 ? 25.972 31.318 -12.855 1.00 39.70 53 ARG B C 1
ATOM 2632 O O . ARG B 1 55 ? 25.840 31.929 -13.909 1.00 40.41 53 ARG B O 1
ATOM 2640 N N . GLN B 1 56 ? 26.773 30.265 -12.728 1.00 39.93 5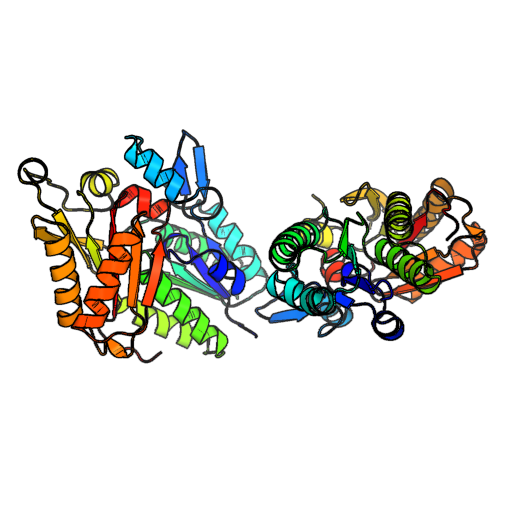4 GLN B N 1
ATOM 2641 C CA . GLN B 1 56 ? 27.556 29.745 -13.849 1.00 39.85 54 GLN B CA 1
ATOM 2642 C C . GLN B 1 56 ? 26.761 28.739 -14.692 1.00 39.63 54 GLN B C 1
ATOM 2643 O O . GLN B 1 56 ? 27.205 28.345 -15.773 1.00 40.15 54 GLN B O 1
ATOM 2649 N N . GLY B 1 57 ? 25.596 28.322 -14.193 1.00 37.61 55 GLY B N 1
ATOM 2650 C CA . GLY B 1 57 ? 24.767 27.377 -14.919 1.00 35.41 55 GLY B CA 1
ATOM 2651 C C . GLY B 1 57 ? 24.816 25.972 -14.349 1.00 35.93 55 GLY B C 1
ATOM 2652 O O . GLY B 1 57 ? 24.207 25.046 -14.888 1.00 36.07 55 GLY B O 1
ATOM 2653 N N . HIS B 1 58 ? 25.550 25.804 -13.255 1.00 36.49 56 HIS B N 1
ATOM 2654 C CA . HIS B 1 58 ? 25.661 24.500 -12.615 1.00 36.81 56 HIS B CA 1
ATOM 2655 C C . HIS B 1 58 ? 24.407 24.217 -11.804 1.00 37.44 56 HIS B C 1
ATOM 2656 O O . HIS B 1 58 ? 23.740 25.133 -11.325 1.00 38.03 56 HIS B O 1
ATOM 2663 N N . THR B 1 59 ? 24.088 22.941 -11.660 1.00 38.79 57 THR B N 1
ATOM 2664 C CA . THR B 1 59 ? 22.915 22.536 -10.908 1.00 40.78 57 THR B CA 1
ATOM 2665 C C . THR B 1 59 ? 23.304 21.979 -9.551 1.00 39.53 57 THR B C 1
ATOM 2666 O O . THR B 1 59 ? 23.989 20.959 -9.459 1.00 39.15 57 THR B O 1
ATOM 2670 N N . VAL B 1 60 ? 22.872 22.668 -8.500 1.00 38.27 58 VAL B N 1
ATOM 2671 C CA . VAL B 1 60 ? 23.143 22.229 -7.139 1.00 36.74 58 VAL B CA 1
ATOM 2672 C C . VAL B 1 60 ? 21.896 21.485 -6.675 1.00 35.69 58 VAL B C 1
ATOM 2673 O O . VAL B 1 60 ? 20.784 21.922 -6.942 1.00 34.85 58 VAL B O 1
ATOM 2677 N N . LYS B 1 61 ? 22.078 20.360 -5.997 1.00 36.35 59 LYS B N 1
ATOM 2678 C CA . LYS B 1 61 ? 20.946 19.582 -5.514 1.00 36.73 59 LYS B CA 1
ATOM 2679 C C . LYS B 1 61 ? 21.008 19.454 -3.995 1.00 37.26 59 LYS B C 1
ATOM 2680 O O . LYS B 1 61 ? 22.053 19.706 -3.393 1.00 38.35 59 LYS B O 1
ATOM 2686 N N . THR B 1 62 ? 19.893 19.077 -3.372 1.00 35.34 60 THR B N 1
ATOM 2687 C CA . THR B 1 62 ? 19.849 18.940 -1.917 1.00 32.90 60 THR B CA 1
ATOM 2688 C C . THR B 1 62 ? 19.286 17.594 -1.504 1.00 33.26 60 THR B C 1
ATOM 2689 O O . THR B 1 62 ? 18.619 16.916 -2.282 1.00 33.32 60 THR B O 1
ATOM 2693 N N . ALA B 1 63 ? 19.558 17.213 -0.265 1.00 33.27 61 ALA B N 1
ATOM 2694 C CA . ALA B 1 63 ? 19.069 15.955 0.265 1.00 34.19 61 ALA B CA 1
ATOM 2695 C C . ALA B 1 63 ? 18.835 16.144 1.750 1.00 35.56 61 ALA B C 1
ATOM 2696 O O . ALA B 1 63 ? 19.532 16.925 2.401 1.00 37.13 61 ALA B O 1
ATOM 2698 N N . GLN B 1 64 ? 17.843 15.451 2.288 1.00 35.95 62 GLN B N 1
ATOM 2699 C CA . GLN B 1 64 ? 17.579 15.577 3.705 1.00 36.49 62 GLN B CA 1
ATOM 2700 C C . GLN B 1 64 ? 18.647 14.775 4.414 1.00 37.17 62 GLN B C 1
ATOM 2701 O O . GLN B 1 64 ? 19.266 13.895 3.817 1.00 37.25 62 GLN B O 1
ATOM 2707 N N . PRO B 1 65 ? 18.900 15.086 5.692 1.00 38.48 63 PRO B N 1
ATOM 2708 C CA . PRO B 1 65 ? 19.915 14.351 6.447 1.00 37.92 63 PRO B CA 1
ATOM 2709 C C . PRO B 1 65 ? 19.511 12.882 6.552 1.00 38.36 63 PRO B C 1
ATOM 2710 O O . PRO B 1 65 ? 18.327 12.542 6.453 1.00 36.44 63 PRO B O 1
ATOM 2714 N N . SER B 1 66 ? 20.497 12.015 6.744 1.00 39.55 64 SER B N 1
ATOM 2715 C CA . SER B 1 66 ? 20.229 10.591 6.878 1.00 40.51 64 SER B CA 1
ATOM 2716 C C . SER B 1 66 ? 19.684 10.319 8.270 1.00 40.79 64 SER B C 1
ATOM 2717 O O . SER B 1 66 ? 20.013 11.021 9.231 1.00 40.64 64 SER B O 1
ATOM 2720 N N . PRO B 1 67 ? 18.841 9.288 8.400 1.00 41.01 65 PRO B N 1
ATOM 2721 C CA . PRO B 1 67 ? 18.256 8.928 9.695 1.00 40.78 65 PRO B CA 1
ATOM 2722 C C . PRO B 1 67 ? 19.326 8.686 10.764 1.00 40.59 65 PRO B C 1
ATOM 2723 O O . PRO B 1 67 ? 19.082 8.873 11.956 1.00 41.67 65 PRO B O 1
ATOM 2727 N N . LEU B 1 68 ? 20.512 8.278 10.322 1.00 39.80 66 LEU B N 1
ATOM 2728 C CA . LEU B 1 68 ? 21.629 8.002 11.219 1.00 38.82 66 LEU B CA 1
ATOM 2729 C C . LEU B 1 68 ? 22.283 9.295 11.710 1.00 36.97 66 LEU B C 1
ATOM 2730 O O . LEU B 1 68 ? 22.720 9.382 12.857 1.00 35.90 66 LEU B O 1
ATOM 2735 N N . ALA B 1 69 ? 22.355 10.294 10.840 1.00 35.17 67 ALA B N 1
ATOM 2736 C CA . ALA B 1 69 ? 22.941 11.573 11.224 1.00 34.30 67 ALA B CA 1
ATOM 2737 C C . ALA B 1 69 ? 22.032 12.204 12.276 1.00 33.19 67 ALA B C 1
ATOM 2738 O O . ALA B 1 69 ? 22.500 12.851 13.215 1.00 33.12 67 ALA B O 1
ATOM 2740 N N . MET B 1 70 ? 20.727 12.005 12.106 1.00 31.10 68 MET B N 1
ATOM 2741 C CA . MET B 1 70 ? 19.745 12.543 13.029 1.00 30.52 68 MET B CA 1
ATOM 2742 C C . MET B 1 70 ? 19.843 11.830 14.370 1.00 32.16 68 MET B C 1
ATOM 2743 O O . MET B 1 70 ? 19.971 12.471 15.416 1.00 32.33 68 MET B O 1
ATOM 2748 N N . LYS B 1 71 ? 19.780 10.500 14.346 1.00 33.19 69 LYS B N 1
ATOM 2749 C CA . LYS B 1 71 ? 19.846 9.742 15.586 1.00 33.08 69 LYS B CA 1
ATOM 2750 C C . LYS B 1 71 ? 21.133 10.034 16.326 1.00 33.01 69 LYS B C 1
ATOM 2751 O O . LYS B 1 71 ? 21.152 10.035 17.553 1.00 33.67 69 LYS B O 1
ATOM 2757 N N . GLU B 1 72 ? 22.208 10.288 15.590 1.00 32.54 70 GLU B N 1
ATOM 2758 C CA . GLU B 1 72 ? 23.483 10.593 16.227 1.00 34.84 70 GLU B CA 1
ATOM 2759 C C . GLU B 1 72 ? 23.456 11.949 16.912 1.00 33.60 70 GLU B C 1
ATOM 2760 O O . GLU B 1 72 ? 24.108 12.148 17.937 1.00 34.22 70 GLU B O 1
ATOM 2766 N N . LEU B 1 73 ? 22.716 12.890 16.340 1.00 31.84 71 LEU B N 1
ATOM 2767 C CA . LEU B 1 73 ? 22.625 14.212 16.940 1.00 29.94 71 LEU B CA 1
ATOM 2768 C C . LEU B 1 73 ? 21.842 14.139 18.262 1.00 29.31 71 LEU B C 1
ATOM 2769 O O . LEU B 1 73 ? 22.293 14.657 19.288 1.00 27.87 71 LEU B O 1
ATOM 2774 N N . PHE B 1 74 ? 20.687 13.473 18.231 1.00 28.66 72 PHE B N 1
ATOM 2775 C CA . PHE B 1 74 ? 19.820 13.336 19.405 1.00 30.40 72 PHE B CA 1
ATOM 2776 C C . PHE B 1 74 ? 20.345 12.439 20.526 1.00 30.52 72 PHE B C 1
ATOM 2777 O O . PHE B 1 74 ? 20.115 12.709 21.702 1.00 30.61 72 PHE B O 1
ATOM 2785 N N . LEU B 1 75 ? 21.023 11.360 20.147 1.00 31.18 73 LEU B N 1
ATOM 2786 C CA . LEU B 1 75 ? 21.539 10.364 21.089 1.00 31.69 73 LEU B CA 1
ATOM 2787 C C . LEU B 1 75 ? 22.207 10.869 22.368 1.00 31.62 73 LEU B C 1
ATOM 2788 O O . LEU B 1 75 ? 21.903 10.385 23.464 1.00 32.55 73 LEU B O 1
ATOM 2793 N N . PRO B 1 76 ? 23.141 11.828 22.254 1.00 30.70 74 PRO B N 1
ATOM 2794 C CA . PRO B 1 76 ? 23.792 12.330 23.466 1.00 29.12 74 PRO B CA 1
ATOM 2795 C C . PRO B 1 76 ? 22.777 12.885 24.466 1.00 28.22 74 PRO B C 1
ATOM 2796 O O . PRO B 1 76 ? 22.944 12.734 25.682 1.00 28.08 74 PRO B O 1
ATOM 2800 N N . TYR B 1 77 ? 21.726 13.524 23.948 1.00 26.33 75 TYR B N 1
ATOM 2801 C CA . TYR B 1 77 ? 20.682 14.095 24.795 1.00 25.16 75 TYR B CA 1
ATOM 2802 C C . TYR B 1 77 ? 19.762 13.009 25.343 1.00 25.31 75 TYR B C 1
ATOM 2803 O O . TYR B 1 77 ? 19.305 13.105 26.475 1.00 26.05 75 TYR B O 1
ATOM 2812 N N . ALA B 1 78 ? 19.494 11.976 24.549 1.00 25.65 76 ALA B N 1
ATOM 2813 C CA . ALA B 1 78 ? 18.653 10.874 25.009 1.00 26.74 76 ALA B CA 1
ATOM 2814 C C . ALA B 1 78 ? 19.310 10.267 26.244 1.00 28.28 76 ALA B C 1
ATOM 2815 O O . ALA B 1 78 ? 18.644 9.957 27.233 1.00 28.13 76 ALA B O 1
ATOM 2817 N N . LYS B 1 79 ? 20.630 10.116 26.175 1.00 30.44 77 LYS B N 1
ATOM 2818 C CA . LYS B 1 79 ? 21.423 9.551 27.262 1.00 32.65 77 LYS B CA 1
ATOM 2819 C C . LYS B 1 79 ? 21.515 10.474 28.474 1.00 35.06 77 LYS B C 1
ATOM 2820 O O . LYS B 1 79 ? 21.464 10.011 29.613 1.00 35.36 77 LYS B O 1
ATOM 2826 N N . GLU B 1 80 ? 21.673 11.773 28.229 1.00 37.59 78 GLU B N 1
ATOM 2827 C CA . GLU B 1 80 ? 21.760 12.756 29.312 1.00 40.23 78 GLU B CA 1
ATOM 2828 C C . GLU B 1 80 ? 20.410 12.964 29.982 1.00 40.10 78 GLU B C 1
ATOM 2829 O O . GLU B 1 80 ? 20.334 13.471 31.102 1.00 40.27 78 GLU B O 1
ATOM 2835 N N . ASN B 1 81 ? 19.346 12.582 29.283 1.00 39.51 79 ASN B N 1
ATOM 2836 C CA . ASN B 1 81 ? 17.997 12.745 29.799 1.00 39.61 79 ASN B CA 1
ATOM 2837 C C . ASN B 1 81 ? 17.692 14.242 29.855 1.00 39.18 79 ASN B C 1
ATOM 2838 O O . ASN B 1 81 ? 17.002 14.724 30.756 1.00 39.86 79 ASN B O 1
ATOM 2843 N N . ARG B 1 82 ? 18.221 14.981 28.889 1.00 36.11 80 ARG B N 1
ATOM 2844 C CA . ARG B 1 82 ? 17.991 16.413 28.845 1.00 32.64 80 ARG B CA 1
ATOM 2845 C C . ARG B 1 82 ? 16.798 16.722 27.953 1.00 29.26 80 ARG B C 1
ATOM 2846 O O . ARG B 1 82 ? 16.702 16.212 26.843 1.00 30.44 80 ARG B O 1
ATOM 2854 N N . PRO B 1 83 ? 15.865 17.555 28.433 1.00 27.36 81 PRO B N 1
ATOM 2855 C CA . PRO B 1 83 ? 14.678 17.914 27.646 1.00 26.03 81 PRO B CA 1
ATOM 2856 C C . PRO B 1 83 ? 15.065 18.677 26.371 1.00 25.16 81 PRO B C 1
ATOM 2857 O O . PRO B 1 83 ? 15.860 19.621 26.406 1.00 24.44 81 PRO B O 1
ATOM 2861 N N . CYS B 1 84 ? 14.499 18.258 25.244 1.00 24.46 82 CYS B N 1
ATOM 2862 C CA . CYS B 1 84 ? 14.833 18.869 23.967 1.00 24.47 82 CYS B CA 1
ATOM 2863 C C . CYS B 1 84 ? 13.651 19.332 23.129 1.00 23.29 82 CYS B C 1
ATOM 2864 O O . CYS B 1 84 ? 12.582 18.725 23.151 1.00 23.87 82 CYS B O 1
ATOM 2867 N N . LEU B 1 85 ? 13.871 20.413 22.382 1.00 21.70 83 LEU B N 1
ATOM 2868 C CA . LEU B 1 85 ? 12.876 20.951 21.465 1.00 20.87 83 LEU B CA 1
ATOM 2869 C C . LEU B 1 85 ? 13.586 21.111 20.137 1.00 20.50 83 LEU B C 1
ATOM 2870 O O . LEU B 1 85 ? 14.578 21.823 20.050 1.00 20.82 83 LEU B O 1
ATOM 2875 N N . TYR B 1 86 ? 13.097 20.431 19.111 1.00 21.72 84 TYR B N 1
ATOM 2876 C CA . TYR B 1 86 ? 13.687 20.542 17.785 1.00 20.18 84 TYR B CA 1
ATOM 2877 C C . TYR B 1 86 ? 12.706 21.288 16.890 1.00 20.64 84 TYR B C 1
ATOM 2878 O O . TYR B 1 86 ? 11.579 20.831 16.670 1.00 20.58 84 TYR B O 1
ATOM 2887 N N . ILE B 1 87 ? 13.123 22.456 16.407 1.00 18.42 85 ILE B N 1
ATOM 2888 C CA . ILE B 1 87 ? 12.288 23.246 15.520 1.00 18.84 85 ILE B CA 1
ATOM 2889 C C . ILE B 1 87 ? 12.721 22.887 14.097 1.00 20.26 85 ILE B C 1
ATOM 2890 O O . ILE B 1 87 ? 13.742 23.365 13.592 1.00 21.05 85 ILE B O 1
ATOM 2895 N N . ALA B 1 88 ? 11.924 22.026 13.469 1.00 20.03 86 ALA B N 1
ATOM 2896 C CA . ALA B 1 88 ? 12.199 21.510 12.137 1.00 20.07 86 ALA B CA 1
ATOM 2897 C C . ALA B 1 88 ? 11.638 22.288 10.956 1.00 20.75 86 ALA B C 1
ATOM 2898 O O . ALA B 1 88 ? 10.587 22.918 11.044 1.00 20.82 86 ALA B O 1
ATOM 2900 N N . PHE B 1 89 ? 12.365 22.207 9.845 1.00 21.18 87 PHE B N 1
ATOM 2901 C CA . PHE B 1 89 ? 12.020 22.840 8.574 1.00 20.43 87 PHE B CA 1
ATOM 2902 C C . PHE B 1 89 ? 10.656 22.293 8.112 1.00 21.62 87 PHE B C 1
ATOM 2903 O O . PHE B 1 89 ? 10.336 21.129 8.352 1.00 22.39 87 PHE B O 1
ATOM 2911 N N . SER B 1 90 ? 9.859 23.131 7.456 1.00 21.58 88 SER B N 1
ATOM 2912 C CA . SER B 1 90 ? 8.532 22.743 6.975 1.00 22.05 88 SER B CA 1
ATOM 2913 C C . SER B 1 90 ? 8.436 21.331 6.402 1.00 24.05 88 SER B C 1
ATOM 2914 O O . SER B 1 90 ? 9.143 20.978 5.459 1.00 25.05 88 SER B O 1
ATOM 2917 N N . SER B 1 91 ? 7.542 20.528 6.965 1.00 25.95 89 SER B N 1
ATOM 2918 C CA . SER B 1 91 ? 7.358 19.158 6.495 1.00 28.78 89 SER B CA 1
ATOM 2919 C C . SER B 1 91 ? 6.929 19.126 5.027 1.00 29.95 89 SER B C 1
ATOM 2920 O O . SER B 1 91 ? 7.083 18.104 4.351 1.00 30.90 89 SER B O 1
ATOM 2923 N N . LYS B 1 92 ? 6.394 20.244 4.539 1.00 29.74 90 LYS B N 1
ATOM 2924 C CA . LYS B 1 92 ? 5.933 20.334 3.156 1.00 30.06 90 LYS B CA 1
ATOM 2925 C C . LYS B 1 92 ? 7.071 20.609 2.189 1.00 30.04 90 LYS B C 1
ATOM 2926 O O . LYS B 1 92 ? 6.916 20.422 0.988 1.00 31.45 90 LYS B O 1
ATOM 2932 N N . LEU B 1 93 ? 8.210 21.064 2.702 1.00 28.95 91 LEU B N 1
ATOM 2933 C CA . LEU B 1 93 ? 9.341 21.379 1.837 1.00 27.94 91 LEU B CA 1
ATOM 2934 C C . LEU B 1 93 ? 10.460 20.348 1.914 1.00 28.47 91 LEU B C 1
ATOM 2935 O O . LEU B 1 93 ? 11.410 20.392 1.127 1.00 28.06 91 LEU B O 1
ATOM 2940 N N . SER B 1 94 ? 10.352 19.426 2.863 1.00 27.19 92 SER B N 1
ATOM 2941 C CA . SER B 1 94 ? 11.357 18.391 3.014 1.00 27.81 92 SER B CA 1
ATOM 2942 C C . SER B 1 94 ? 10.828 17.232 3.833 1.00 28.44 92 SER B C 1
ATOM 2943 O O . SER B 1 94 ? 9.850 17.374 4.570 1.00 29.55 92 SER B O 1
ATOM 2946 N N . GLY B 1 95 ? 11.472 16.079 3.692 1.00 28.10 93 GLY B N 1
ATOM 2947 C CA . GLY B 1 95 ? 11.053 14.906 4.437 1.00 28.18 93 GLY B CA 1
ATOM 2948 C C . GLY B 1 95 ? 11.797 14.838 5.753 1.00 26.57 93 GLY B C 1
ATOM 2949 O O . GLY B 1 95 ? 11.595 13.935 6.564 1.00 26.30 93 GLY B O 1
ATOM 2950 N N . THR B 1 96 ? 12.667 15.814 5.956 1.00 26.13 94 THR B N 1
ATOM 2951 C CA . THR B 1 96 ? 13.462 15.889 7.165 1.00 28.13 94 THR B CA 1
ATOM 2952 C C . THR B 1 96 ? 12.594 15.746 8.402 1.00 28.35 94 THR B C 1
ATOM 2953 O O . THR B 1 96 ? 12.897 14.949 9.294 1.00 29.58 94 THR B O 1
ATOM 2957 N N . TYR B 1 97 ? 11.514 16.516 8.458 1.00 28.18 95 TYR B N 1
ATOM 2958 C CA . TYR B 1 97 ? 10.622 16.450 9.605 1.00 28.68 95 TYR B CA 1
ATOM 2959 C C . TYR B 1 97 ? 10.110 15.026 9.836 1.00 29.95 95 TYR B C 1
ATOM 2960 O O . TYR B 1 97 ? 10.222 14.487 10.938 1.00 29.98 95 TYR B O 1
ATOM 2969 N N . GLN B 1 98 ? 9.557 14.419 8.792 1.00 31.10 96 GLN B N 1
ATOM 2970 C CA . GLN B 1 98 ? 9.021 13.068 8.895 1.00 33.13 96 GLN B CA 1
ATOM 2971 C C . GLN B 1 98 ? 10.068 12.061 9.336 1.00 32.54 96 GLN B C 1
ATOM 2972 O O . GLN B 1 98 ? 9.800 11.192 10.166 1.00 33.65 96 GLN B O 1
ATOM 2978 N N . THR B 1 99 ? 11.265 12.182 8.780 1.00 32.15 97 THR B N 1
ATOM 2979 C CA . THR B 1 99 ? 12.357 11.284 9.127 1.00 32.05 97 THR B CA 1
ATOM 2980 C C . THR B 1 99 ? 12.715 11.448 10.601 1.00 32.00 97 THR B C 1
ATOM 2981 O O . THR B 1 99 ? 12.927 10.463 11.324 1.00 30.23 97 THR B O 1
ATOM 2985 N N . ALA B 1 100 ? 12.785 12.705 11.033 1.00 30.63 98 ALA B N 1
ATOM 2986 C CA . ALA B 1 100 ? 13.108 13.026 12.413 1.00 29.42 98 ALA B CA 1
ATOM 2987 C C . ALA B 1 100 ? 12.075 12.421 13.368 1.00 28.00 98 ALA B C 1
ATOM 2988 O O . ALA B 1 100 ? 12.429 11.928 14.437 1.00 28.36 98 ALA B O 1
ATOM 2990 N N . MET B 1 101 ? 10.801 12.456 12.989 1.00 26.83 99 MET B N 1
ATOM 2991 C CA . MET B 1 101 ? 9.774 11.893 13.848 1.00 26.68 99 MET B CA 1
ATOM 2992 C C . MET B 1 101 ? 9.947 10.385 13.949 1.00 29.42 99 MET B C 1
ATOM 2993 O O . MET B 1 101 ? 9.677 9.787 14.996 1.00 29.97 99 MET B O 1
ATOM 2998 N N . ALA B 1 102 ? 10.417 9.774 12.865 1.00 31.07 100 ALA B N 1
ATOM 2999 C CA . ALA B 1 102 ? 10.669 8.335 12.839 1.00 31.56 100 ALA B CA 1
ATOM 3000 C C . ALA B 1 102 ? 11.805 8.027 13.816 1.00 33.02 100 ALA B C 1
ATOM 3001 O O . ALA B 1 102 ? 11.664 7.178 14.701 1.00 34.70 100 ALA B O 1
ATOM 3003 N N . VAL B 1 103 ? 12.931 8.718 13.649 1.00 33.03 101 VAL B N 1
ATOM 3004 C CA . VAL B 1 103 ? 14.084 8.535 14.529 1.00 33.45 101 VAL B CA 1
ATOM 3005 C C . VAL B 1 103 ? 13.689 8.725 15.996 1.00 34.51 101 VAL B C 1
ATOM 3006 O O . VAL B 1 103 ? 14.184 8.027 16.886 1.00 34.74 101 VAL B O 1
ATOM 3010 N N . ARG B 1 104 ? 12.784 9.668 16.238 1.00 35.86 102 ARG B N 1
ATOM 3011 C CA . ARG B 1 104 ? 12.339 9.973 17.591 1.00 37.66 102 ARG B CA 1
ATOM 3012 C C . ARG B 1 104 ? 11.620 8.831 18.288 1.00 38.15 102 ARG B C 1
ATOM 3013 O O . ARG B 1 104 ? 11.951 8.493 19.424 1.00 36.89 102 ARG B O 1
ATOM 3021 N N . SER B 1 105 ? 10.623 8.252 17.622 1.00 39.84 103 SER B N 1
ATOM 3022 C CA . SER B 1 105 ? 9.871 7.147 18.213 1.00 42.34 103 SER B CA 1
ATOM 3023 C C . SER B 1 105 ? 10.826 6.018 18.583 1.00 41.80 103 SER B C 1
ATOM 3024 O O . SER B 1 105 ? 10.616 5.312 19.567 1.00 40.98 103 SER B O 1
ATOM 3027 N N . GLU B 1 106 ? 11.880 5.858 17.790 1.00 42.35 104 GLU B N 1
ATOM 3028 C CA . GLU B 1 106 ? 12.883 4.844 18.062 1.00 44.27 104 GLU B CA 1
ATOM 3029 C C . GLU B 1 106 ? 13.529 5.136 19.406 1.00 43.53 104 GLU B C 1
ATOM 3030 O O . GLU B 1 106 ? 13.504 4.311 20.319 1.00 42.42 104 GLU B O 1
ATOM 3036 N N . LEU B 1 107 ? 14.115 6.326 19.502 1.00 43.17 105 LEU B N 1
ATOM 3037 C CA . LEU B 1 107 ? 14.795 6.772 20.711 1.00 41.61 105 LEU B CA 1
ATOM 3038 C C . LEU B 1 107 ? 13.895 6.728 21.931 1.00 40.19 105 LEU B C 1
ATOM 3039 O O . LEU B 1 107 ? 14.342 6.367 23.016 1.00 40.23 105 LEU B O 1
ATOM 3044 N N . LEU B 1 108 ? 12.631 7.097 21.759 1.00 39.58 106 LEU B N 1
ATOM 3045 C CA . LEU B 1 108 ? 11.697 7.074 22.874 1.00 40.68 106 LEU B CA 1
ATOM 3046 C C . LEU B 1 108 ? 11.400 5.633 23.284 1.00 41.77 106 LEU B C 1
ATOM 3047 O O . LEU B 1 108 ? 11.128 5.356 24.454 1.00 42.42 106 LEU B O 1
ATOM 3052 N N . ASP B 1 109 ? 11.456 4.716 22.322 1.00 41.26 107 ASP B N 1
ATOM 3053 C CA . ASP B 1 109 ? 11.229 3.301 22.614 1.00 41.40 107 ASP B CA 1
ATOM 3054 C C . ASP B 1 109 ? 12.366 2.795 23.495 1.00 40.26 107 ASP B C 1
ATOM 3055 O O . ASP B 1 109 ? 12.149 2.099 24.483 1.00 41.85 107 ASP B O 1
ATOM 3060 N N . GLU B 1 110 ? 13.581 3.173 23.123 1.00 38.33 108 GLU B N 1
ATOM 3061 C CA . GLU B 1 110 ? 14.784 2.770 23.826 1.00 37.46 108 GLU B CA 1
ATOM 3062 C C . GLU B 1 110 ? 15.104 3.579 25.086 1.00 37.02 108 GLU B C 1
ATOM 3063 O O . GLU B 1 110 ? 15.666 3.046 26.040 1.00 38.28 108 GLU B O 1
ATOM 3069 N N . TYR B 1 111 ? 14.759 4.862 25.087 1.00 35.92 109 TYR B N 1
ATOM 3070 C CA . TYR B 1 111 ? 15.004 5.725 26.243 1.00 34.40 109 TYR B CA 1
ATOM 3071 C C . TYR B 1 111 ? 13.673 6.301 26.709 1.00 35.28 109 TYR B C 1
ATOM 3072 O O . TYR B 1 111 ? 13.391 7.483 26.514 1.00 34.85 109 TYR B O 1
ATOM 3081 N N . PRO B 1 112 ? 12.838 5.460 27.342 1.00 36.28 110 PRO B N 1
ATOM 3082 C CA . PRO B 1 112 ? 11.512 5.806 27.860 1.00 36.29 110 PRO B CA 1
ATOM 3083 C C . PRO B 1 112 ? 11.359 7.171 28.524 1.00 36.00 110 PRO B C 1
ATOM 3084 O O . PRO B 1 112 ? 10.314 7.809 28.383 1.00 35.66 110 PRO B O 1
ATOM 3088 N N . GLU B 1 113 ? 12.384 7.612 29.250 1.00 36.02 111 GLU B N 1
ATOM 3089 C CA . GLU B 1 113 ? 12.325 8.893 29.948 1.00 35.83 111 GLU B CA 1
ATOM 3090 C C . GLU B 1 113 ? 12.771 10.101 29.136 1.00 34.55 111 GLU B C 1
ATOM 3091 O O . GLU B 1 113 ? 12.579 11.234 29.567 1.00 34.76 111 GLU B O 1
ATOM 3097 N N . PHE B 1 114 ? 13.355 9.859 27.967 1.00 33.13 112 PHE B N 1
ATOM 3098 C CA . PHE B 1 114 ? 13.825 10.932 27.093 1.00 32.22 112 PHE B CA 1
ATOM 3099 C C . PHE B 1 114 ? 12.682 11.823 26.582 1.00 32.14 112 PHE B C 1
ATOM 3100 O O . PHE B 1 114 ? 11.722 11.343 25.975 1.00 32.02 112 PHE B O 1
ATOM 3108 N N . ARG B 1 115 ? 12.798 13.124 26.840 1.00 31.24 113 ARG B N 1
ATOM 3109 C CA . ARG B 1 115 ? 11.800 14.096 26.407 1.00 30.48 113 ARG B CA 1
ATOM 3110 C C . ARG B 1 115 ? 12.312 14.880 25.214 1.00 28.39 113 ARG B C 1
ATOM 3111 O O . ARG B 1 115 ? 13.184 15.744 25.354 1.00 26.58 113 ARG B O 1
ATOM 3119 N N . LEU B 1 116 ? 11.763 14.569 24.043 1.00 25.83 114 LEU B N 1
ATOM 3120 C CA . LEU B 1 116 ? 12.132 15.228 22.803 1.00 25.02 114 LEU B CA 1
ATOM 3121 C C . LEU B 1 116 ? 10.875 15.698 22.085 1.00 25.94 114 LEU B C 1
ATOM 3122 O O . LEU B 1 116 ? 10.025 14.892 21.714 1.00 26.98 114 LEU B O 1
ATOM 3127 N N . THR B 1 117 ? 10.757 17.006 21.893 1.00 25.03 115 THR B N 1
ATOM 3128 C CA . THR B 1 117 ? 9.606 17.568 21.206 1.00 23.74 115 THR B CA 1
ATOM 3129 C C . THR B 1 117 ? 10.058 18.069 19.844 1.00 23.50 115 THR B C 1
ATOM 3130 O O . THR B 1 117 ? 11.043 18.796 19.729 1.00 22.64 115 THR B O 1
ATOM 3134 N N . ILE B 1 118 ? 9.345 17.662 18.805 1.00 22.84 116 ILE B N 1
ATOM 3135 C CA . ILE B 1 118 ? 9.685 18.093 17.464 1.00 22.31 116 ILE B CA 1
ATOM 3136 C C . ILE B 1 118 ? 8.551 18.913 16.895 1.00 21.49 116 ILE B C 1
ATOM 3137 O O . ILE B 1 118 ? 7.421 18.445 16.794 1.00 24.09 116 ILE B O 1
ATOM 3142 N N . ILE B 1 119 ? 8.848 20.154 16.542 1.00 20.46 117 ILE B N 1
ATOM 3143 C CA . ILE B 1 119 ? 7.831 21.017 15.973 1.00 20.12 117 ILE B CA 1
ATOM 3144 C C . ILE B 1 119 ? 8.003 21.109 14.473 1.00 19.92 117 ILE B C 1
ATOM 3145 O O . ILE B 1 119 ? 9.093 21.416 13.990 1.00 19.12 117 ILE B O 1
ATOM 3150 N N . ASP B 1 120 ? 6.939 20.793 13.740 1.00 19.86 118 ASP B N 1
ATOM 3151 C CA . ASP B 1 120 ? 6.958 20.935 12.292 1.00 21.79 118 ASP B CA 1
ATOM 3152 C C . ASP B 1 120 ? 6.580 22.405 12.153 1.00 21.94 118 ASP B C 1
ATOM 3153 O O . ASP B 1 120 ? 5.406 22.755 12.076 1.00 23.92 118 ASP B O 1
ATOM 3158 N N . SER B 1 121 ? 7.584 23.268 12.148 1.00 21.92 119 SER B N 1
ATOM 3159 C CA . SER B 1 121 ? 7.341 24.697 12.079 1.00 21.22 119 SER B CA 1
ATOM 3160 C C . SER B 1 121 ? 6.514 25.135 10.886 1.00 21.43 119 SER B C 1
ATOM 3161 O O . SER B 1 121 ? 5.782 26.120 10.974 1.00 23.48 119 SER B O 1
ATOM 3164 N N . LYS B 1 122 ? 6.609 24.402 9.780 1.00 21.12 120 LYS B N 1
ATOM 3165 C CA . LYS B 1 122 ? 5.900 24.781 8.565 1.00 21.28 120 LYS B CA 1
ATOM 3166 C C . LYS B 1 122 ? 6.423 26.160 8.178 1.00 20.61 120 LYS B C 1
ATOM 3167 O O . LYS B 1 122 ? 5.732 26.957 7.542 1.00 20.47 120 LYS B O 1
ATOM 3173 N N . CYS B 1 123 ? 7.662 26.422 8.582 1.00 21.31 121 CYS B N 1
ATOM 3174 C CA . CYS B 1 123 ? 8.348 27.681 8.299 1.00 21.42 121 CYS B CA 1
ATOM 3175 C C . CYS B 1 123 ? 9.645 27.383 7.543 1.00 21.78 121 CYS B C 1
ATOM 3176 O O . CYS B 1 123 ? 10.056 26.222 7.434 1.00 21.68 121 CYS B O 1
ATOM 3179 N N . ALA B 1 124 ? 10.292 28.432 7.043 1.00 20.52 122 ALA B N 1
ATOM 3180 C CA . ALA B 1 124 ? 11.526 28.283 6.283 1.00 21.19 122 ALA B CA 1
ATOM 3181 C C . ALA B 1 124 ? 12.383 29.531 6.409 1.00 22.24 122 ALA B C 1
ATOM 3182 O O . ALA B 1 124 ? 11.860 30.630 6.617 1.00 24.04 122 ALA B O 1
ATOM 3184 N N . SER B 1 125 ? 13.696 29.362 6.264 1.00 20.90 123 SER B N 1
ATOM 3185 C CA . SER B 1 125 ? 14.624 30.477 6.353 1.00 20.81 123 SER B CA 1
ATOM 3186 C C . SER B 1 125 ? 14.409 31.178 7.695 1.00 21.26 123 SER B C 1
ATOM 3187 O O . SER B 1 125 ? 14.156 30.510 8.698 1.00 20.92 123 SER B O 1
ATOM 3190 N N . LEU B 1 126 ? 14.507 32.509 7.718 1.00 20.97 124 LEU B N 1
ATOM 3191 C CA . LEU B 1 126 ? 14.317 33.263 8.960 1.00 22.10 124 LEU B CA 1
ATOM 3192 C C . LEU B 1 126 ? 12.916 33.146 9.548 1.00 22.38 124 LEU B C 1
ATOM 3193 O O . LEU B 1 126 ? 12.701 33.510 10.699 1.00 23.09 124 LEU B O 1
ATOM 3198 N N . GLY B 1 127 ? 11.957 32.670 8.759 1.00 21.43 125 GLY B N 1
ATOM 3199 C CA . GLY B 1 127 ? 10.626 32.478 9.299 1.00 20.60 125 GLY B CA 1
ATOM 3200 C C . GLY B 1 127 ? 10.828 31.455 10.407 1.00 21.26 125 GLY B C 1
ATOM 3201 O O . GLY B 1 127 ? 10.309 31.591 11.516 1.00 20.82 125 GLY B O 1
ATOM 3202 N N . GLN B 1 128 ? 11.621 30.433 10.094 1.00 20.74 126 GLN B N 1
ATOM 3203 C CA . GLN B 1 128 ? 11.967 29.366 11.036 1.00 20.51 126 GLN B CA 1
ATOM 3204 C C . GLN B 1 128 ? 13.006 29.875 12.046 1.00 21.36 126 GLN B C 1
ATOM 3205 O O . GLN B 1 128 ? 12.957 29.532 13.230 1.00 20.04 126 GLN B O 1
ATOM 3211 N N . GLY B 1 129 ? 13.954 30.680 11.560 1.00 21.62 127 GLY B N 1
ATOM 3212 C CA . GLY B 1 129 ? 15.000 31.223 12.412 1.00 20.34 127 GLY B CA 1
ATOM 3213 C C . GLY B 1 129 ? 14.470 32.090 13.545 1.00 20.42 127 GLY B C 1
ATOM 3214 O O . GLY B 1 129 ? 14.932 31.998 14.684 1.00 18.63 127 GLY B O 1
ATOM 3215 N N . LEU B 1 130 ? 13.497 32.939 13.241 1.00 19.64 128 LEU B N 1
ATOM 3216 C CA . LEU B 1 130 ? 12.926 33.801 14.262 1.00 19.82 128 LEU B CA 1
ATOM 3217 C C . LEU B 1 130 ? 12.291 32.948 15.376 1.00 20.04 128 LEU B C 1
ATOM 3218 O O . LEU B 1 130 ? 12.433 33.254 16.563 1.00 19.39 128 LEU B O 1
ATOM 3223 N N . ALA B 1 131 ? 11.618 31.863 14.997 1.00 19.23 129 ALA B N 1
ATOM 3224 C CA . ALA B 1 131 ? 10.987 30.976 15.977 1.00 17.78 129 ALA B CA 1
ATOM 3225 C C . ALA B 1 131 ? 12.043 30.367 16.896 1.00 18.50 129 ALA B C 1
ATOM 3226 O O . ALA B 1 131 ? 11.827 30.244 18.106 1.00 17.82 129 ALA B O 1
ATOM 3228 N N . VAL B 1 132 ? 13.177 29.978 16.309 1.00 18.91 130 VAL B N 1
ATOM 3229 C CA . VAL B 1 132 ? 14.290 29.386 17.057 1.00 18.00 130 VAL B CA 1
ATOM 3230 C C . VAL B 1 132 ? 14.854 30.388 18.054 1.00 18.80 130 VAL B C 1
ATOM 3231 O O . VAL B 1 132 ? 15.102 30.045 19.211 1.00 18.91 130 VAL B O 1
ATOM 3235 N N . MET B 1 133 ? 15.059 31.624 17.600 1.00 17.48 131 MET B N 1
ATOM 3236 C CA . MET B 1 133 ? 15.600 32.664 18.461 1.00 17.66 131 MET B CA 1
ATOM 3237 C C . MET B 1 133 ? 14.678 32.931 19.654 1.00 19.10 131 MET B C 1
ATOM 3238 O O . MET B 1 133 ? 15.144 33.230 20.759 1.00 18.79 131 MET B O 1
ATOM 3243 N N . LYS B 1 134 ? 13.370 32.816 19.433 1.00 20.30 132 LYS B N 1
ATOM 3244 C CA . LYS B 1 134 ? 12.396 33.016 20.506 1.00 19.96 132 LYS B CA 1
ATOM 3245 C C . LYS B 1 134 ? 12.456 31.857 21.489 1.00 18.97 132 LYS B C 1
ATOM 3246 O O . LYS B 1 134 ? 12.342 32.058 22.696 1.00 20.06 132 LYS B O 1
ATOM 3252 N N . ALA B 1 135 ? 12.622 30.643 20.970 1.00 19.91 133 ALA B N 1
ATOM 3253 C CA . ALA B 1 135 ? 12.719 29.459 21.823 1.00 20.59 133 ALA B CA 1
ATOM 3254 C C . ALA B 1 135 ? 13.943 29.647 22.712 1.00 21.79 133 ALA B C 1
ATOM 3255 O O . ALA B 1 135 ? 13.918 29.326 23.905 1.00 23.85 133 ALA B O 1
ATOM 3257 N N . VAL B 1 136 ? 15.016 30.175 22.128 1.00 21.58 134 VAL B N 1
ATOM 3258 C CA . VAL B 1 136 ? 16.231 30.422 22.889 1.00 22.11 134 VAL B CA 1
ATOM 3259 C C . VAL B 1 136 ? 15.955 31.457 23.988 1.00 22.63 134 VAL B C 1
ATOM 3260 O O . VAL B 1 136 ? 16.375 31.282 25.132 1.00 23.80 134 VAL B O 1
ATOM 3264 N N . GLU B 1 137 ? 15.233 32.521 23.651 1.00 22.19 135 GLU B N 1
ATOM 3265 C CA . GLU B 1 137 ? 14.906 33.548 24.639 1.00 24.28 135 GLU B CA 1
ATOM 3266 C C . GLU B 1 137 ? 14.029 33.008 25.761 1.00 23.84 135 GLU B C 1
ATOM 3267 O O . GLU B 1 137 ? 14.227 33.346 26.929 1.00 23.54 135 GLU B O 1
ATOM 3273 N N . LEU B 1 138 ? 13.055 32.174 25.413 1.00 22.64 136 LEU B N 1
ATOM 3274 C CA . LEU B 1 138 ? 12.172 31.608 26.422 1.00 22.27 136 LEU B CA 1
ATOM 3275 C C . LEU B 1 138 ? 12.912 30.584 27.265 1.00 23.41 136 LEU B C 1
ATOM 3276 O O . LEU B 1 138 ? 12.641 30.449 28.458 1.00 23.72 136 LEU B O 1
ATOM 3281 N N . ALA B 1 139 ? 13.841 29.865 26.638 1.00 23.44 137 ALA B N 1
ATOM 3282 C CA . ALA B 1 139 ? 14.619 28.844 27.328 1.00 23.99 137 ALA B CA 1
ATOM 3283 C C . ALA B 1 139 ? 15.530 29.503 28.354 1.00 26.56 137 ALA B C 1
ATOM 3284 O O . ALA B 1 139 ? 15.745 28.975 29.452 1.00 26.68 137 ALA B O 1
ATOM 3286 N N . LYS B 1 140 ? 16.054 30.670 27.993 1.00 27.67 138 LYS B N 1
ATOM 3287 C CA . LYS B 1 140 ? 16.947 31.403 28.872 1.00 29.38 138 LYS B CA 1
ATOM 3288 C C . LYS B 1 140 ? 16.236 32.033 30.064 1.00 30.44 138 LYS B C 1
ATOM 3289 O O . LYS B 1 140 ? 16.880 32.415 31.043 1.00 28.96 138 LYS B O 1
ATOM 3295 N N . GLN B 1 141 ? 14.912 32.138 29.986 1.00 30.84 139 GLN B N 1
ATOM 3296 C CA . GLN B 1 141 ? 14.122 32.688 31.084 1.00 30.26 139 GLN B CA 1
ATOM 3297 C C . GLN B 1 141 ? 13.534 31.517 31.868 1.00 28.46 139 GLN B C 1
ATOM 3298 O O . GLN B 1 141 ? 12.624 31.678 32.674 1.00 28.36 139 GLN B O 1
ATOM 3304 N N . ASN B 1 142 ? 14.093 30.340 31.618 1.00 27.70 140 ASN B N 1
ATOM 3305 C CA . ASN B 1 142 ? 13.671 29.093 32.241 1.00 27.40 140 ASN B CA 1
ATOM 3306 C C . ASN B 1 142 ? 12.166 28.858 32.146 1.00 27.15 140 ASN B C 1
ATOM 3307 O O . ASN B 1 142 ? 11.522 28.427 33.103 1.00 27.20 140 ASN B O 1
ATOM 3312 N N . THR B 1 143 ? 11.603 29.143 30.980 1.00 25.56 141 THR B N 1
ATOM 3313 C CA . THR B 1 143 ? 10.185 28.926 30.769 1.00 22.43 141 THR B CA 1
ATOM 3314 C C . THR B 1 143 ? 10.003 27.420 30.876 1.00 21.68 141 THR B C 1
ATOM 3315 O O . THR B 1 143 ? 10.842 26.662 30.382 1.00 22.14 141 THR B O 1
ATOM 3319 N N . PRO B 1 144 ? 8.929 26.962 31.554 1.00 21.28 142 PRO B N 1
ATOM 3320 C CA . PRO B 1 144 ? 8.700 25.518 31.691 1.00 19.49 142 PRO B CA 1
ATOM 3321 C C . PRO B 1 144 ? 8.661 24.831 30.321 1.00 20.72 142 PRO B C 1
ATOM 3322 O O . PRO B 1 144 ? 8.096 25.371 29.358 1.00 19.15 142 PRO B O 1
ATOM 3326 N N . TYR B 1 145 ? 9.261 23.642 30.251 1.00 17.85 143 TYR B N 1
ATOM 3327 C CA . TYR B 1 145 ? 9.362 22.866 29.020 1.00 18.00 143 TYR B CA 1
ATOM 3328 C C . TYR B 1 145 ? 8.154 22.798 28.078 1.00 19.05 143 TYR B C 1
ATOM 3329 O O . TYR B 1 145 ? 8.212 23.309 26.956 1.00 19.27 143 TYR B O 1
ATOM 3338 N N . ASN B 1 146 ? 7.073 22.156 28.520 1.00 18.05 144 ASN B N 1
ATOM 3339 C CA . ASN B 1 146 ? 5.892 22.003 27.682 1.00 18.22 144 ASN B CA 1
ATOM 3340 C C . ASN B 1 146 ? 5.274 23.325 27.281 1.00 18.74 144 ASN B C 1
ATOM 3341 O O . ASN B 1 146 ? 4.879 23.506 26.125 1.00 18.18 144 ASN B O 1
ATOM 3346 N N . LEU B 1 147 ? 5.198 24.254 28.228 1.00 19.24 145 LEU B N 1
ATOM 3347 C CA . LEU B 1 147 ? 4.637 25.569 27.946 1.00 18.40 145 LEU B CA 1
ATOM 3348 C C . LEU B 1 147 ? 5.491 26.250 26.878 1.00 19.52 145 LEU B C 1
ATOM 3349 O O . LEU B 1 147 ? 4.964 26.923 25.993 1.00 20.68 145 LEU B O 1
ATOM 3354 N N . LEU B 1 148 ? 6.808 26.068 26.956 1.00 19.11 146 LEU B N 1
ATOM 3355 C CA . LEU B 1 148 ? 7.705 26.677 25.982 1.00 19.05 146 LEU B CA 1
ATOM 3356 C C . LEU B 1 148 ? 7.451 26.119 24.586 1.00 18.49 146 LEU B C 1
ATOM 3357 O O . LEU B 1 148 ? 7.299 26.876 23.629 1.00 18.66 146 LEU B O 1
ATOM 3362 N N . CYS B 1 149 ? 7.412 24.795 24.470 1.00 18.51 147 CYS B N 1
ATOM 3363 C CA . CYS B 1 149 ? 7.188 24.167 23.173 1.00 18.82 147 CYS B CA 1
ATOM 3364 C C . CYS B 1 149 ? 5.851 24.588 22.547 1.00 19.75 147 CYS B C 1
ATOM 3365 O O . CYS B 1 149 ? 5.798 24.927 21.355 1.00 19.37 147 CYS B O 1
ATOM 3368 N N . GLU B 1 150 ? 4.780 24.567 23.348 1.00 18.71 148 GLU B N 1
ATOM 3369 C CA . GLU B 1 150 ? 3.448 24.947 22.880 1.00 17.28 148 GLU B CA 1
ATOM 3370 C C . GLU B 1 150 ? 3.443 26.386 22.380 1.00 17.89 148 GLU B C 1
ATOM 3371 O O . GLU B 1 150 ? 2.866 26.696 21.337 1.00 18.47 148 GLU B O 1
ATOM 3377 N N . THR B 1 151 ? 4.083 27.269 23.137 1.00 16.89 149 THR B N 1
ATOM 3378 C CA . THR B 1 151 ? 4.159 28.670 22.768 1.00 16.82 149 THR B CA 1
ATOM 3379 C C . THR B 1 151 ? 4.885 28.856 21.429 1.00 17.56 149 THR B C 1
ATOM 3380 O O . THR B 1 151 ? 4.443 29.633 20.580 1.00 17.09 149 THR B O 1
ATOM 3384 N N . ILE B 1 152 ? 5.996 28.148 21.236 1.00 16.86 150 ILE B N 1
ATOM 3385 C CA . ILE B 1 152 ? 6.737 28.269 19.983 1.00 17.21 150 ILE B CA 1
ATOM 3386 C C . ILE B 1 152 ? 5.941 27.701 18.815 1.00 17.87 150 ILE B C 1
ATOM 3387 O O . ILE B 1 152 ? 6.029 28.200 17.692 1.00 19.19 150 ILE B O 1
ATOM 3392 N N . GLU B 1 153 ? 5.161 26.658 19.067 1.00 19.80 151 GLU B N 1
ATOM 3393 C CA . GLU B 1 153 ? 4.361 26.095 17.989 1.00 23.40 151 GLU B CA 1
ATOM 3394 C C . GLU B 1 153 ? 3.304 27.106 17.571 1.00 21.72 151 GLU B C 1
ATOM 3395 O O . GLU B 1 153 ? 3.021 27.258 16.387 1.00 21.97 151 GLU B O 1
ATOM 3401 N N . SER B 1 154 ? 2.715 27.792 18.549 1.00 20.56 152 SER B N 1
ATOM 3402 C CA . SER B 1 154 ? 1.703 28.805 18.262 1.00 18.73 152 SER B CA 1
ATOM 3403 C C . SER B 1 154 ? 2.376 29.933 17.498 1.00 16.94 152 SER B C 1
ATOM 3404 O O . SER B 1 154 ? 1.812 30.490 16.567 1.00 17.20 152 SER B O 1
ATOM 3407 N N . TYR B 1 155 ? 3.592 30.264 17.910 1.00 17.01 153 TYR B N 1
ATOM 3408 C CA . TYR B 1 155 ? 4.365 31.319 17.275 1.00 18.58 153 TYR B CA 1
ATOM 3409 C C . TYR B 1 155 ? 4.552 30.981 15.787 1.00 19.36 153 TYR B C 1
ATOM 3410 O O . TYR B 1 155 ? 4.318 31.820 14.908 1.00 19.36 153 TYR B O 1
ATOM 3419 N N . CYS B 1 156 ? 4.968 29.748 15.508 1.00 19.46 154 CYS B N 1
ATOM 3420 C CA . CYS B 1 156 ? 5.168 29.317 14.127 1.00 19.48 154 CYS B CA 1
ATOM 3421 C C . CYS B 1 156 ? 3.883 29.373 13.314 1.00 20.03 154 CYS B C 1
ATOM 3422 O O . CYS B 1 156 ? 3.922 29.665 12.125 1.00 21.26 154 CYS B O 1
ATOM 3425 N N . ARG B 1 157 ? 2.747 29.096 13.952 1.00 20.56 155 ARG B N 1
ATOM 3426 C CA . ARG B 1 157 ? 1.459 29.112 13.261 1.00 21.46 155 ARG B CA 1
ATOM 3427 C C . ARG B 1 157 ? 1.020 30.486 12.801 1.00 21.11 155 ARG B C 1
ATOM 3428 O O . ARG B 1 157 ? 0.015 30.613 12.102 1.00 22.97 155 ARG B O 1
ATOM 3436 N N . HIS B 1 158 ? 1.757 31.519 13.183 1.00 20.00 156 HIS B N 1
ATOM 3437 C CA . HIS B 1 158 ? 1.375 32.864 12.784 1.00 20.73 156 HIS B CA 1
ATOM 3438 C C . HIS B 1 158 ? 2.436 33.617 11.993 1.00 20.20 156 HIS B C 1
ATOM 3439 O O . HIS B 1 158 ? 2.293 34.812 11.717 1.00 19.33 156 HIS B O 1
ATOM 3446 N N . MET B 1 159 ? 3.486 32.899 11.602 1.00 19.21 157 MET B N 1
ATOM 3447 C CA . MET B 1 159 ? 4.572 33.487 10.838 1.00 19.64 157 MET B CA 1
ATOM 3448 C C . MET B 1 159 ? 4.214 33.592 9.355 1.00 20.78 157 MET B C 1
ATOM 3449 O O . MET B 1 159 ? 3.700 32.646 8.761 1.00 23.48 157 MET B O 1
ATOM 3454 N N . GLU B 1 160 ? 4.501 34.750 8.767 1.00 21.02 158 GLU B N 1
ATOM 3455 C CA . GLU B 1 160 ? 4.248 35.012 7.353 1.00 20.49 158 GLU B CA 1
ATOM 3456 C C . GLU B 1 160 ? 5.587 34.959 6.628 1.00 20.59 158 GLU B C 1
ATOM 3457 O O . GLU B 1 160 ? 6.612 35.364 7.183 1.00 19.73 158 GLU B O 1
ATOM 3463 N N . HIS B 1 161 ? 5.576 34.461 5.398 1.00 18.51 159 HIS B N 1
ATOM 3464 C CA . HIS B 1 161 ? 6.790 34.376 4.588 1.00 21.12 159 HIS B CA 1
ATOM 3465 C C . HIS B 1 161 ? 6.447 34.942 3.217 1.00 22.64 159 HIS B C 1
ATOM 3466 O O . HIS B 1 161 ? 5.775 34.273 2.436 1.00 25.85 159 HIS B O 1
ATOM 3473 N N . ILE B 1 162 ? 6.881 36.158 2.917 1.00 23.58 160 ILE B N 1
ATOM 3474 C CA . ILE B 1 162 ? 6.598 36.735 1.600 1.00 24.19 160 ILE B CA 1
ATOM 3475 C C . ILE B 1 162 ? 7.936 36.843 0.877 1.00 26.04 160 ILE B C 1
ATOM 3476 O O . ILE B 1 162 ? 8.878 37.436 1.408 1.00 26.66 160 ILE B O 1
ATOM 3481 N N . PHE B 1 163 ? 8.039 36.269 -0.320 1.00 26.18 161 PHE B N 1
ATOM 3482 C CA . PHE B 1 163 ? 9.306 36.332 -1.039 1.00 26.53 161 PHE B CA 1
ATOM 3483 C C . PHE B 1 163 ? 9.212 36.440 -2.550 1.00 27.98 161 PHE B C 1
ATOM 3484 O O . PHE B 1 163 ? 8.136 36.314 -3.140 1.00 26.40 161 PHE B O 1
ATOM 3492 N N . THR B 1 164 ? 10.365 36.680 -3.166 1.00 29.37 162 THR B N 1
ATOM 3493 C CA . THR B 1 164 ? 10.461 36.793 -4.611 1.00 30.88 162 THR B CA 1
ATOM 3494 C C . THR B 1 164 ? 11.755 36.127 -5.095 1.00 32.30 162 THR B C 1
ATOM 3495 O O . THR B 1 164 ? 12.751 36.073 -4.371 1.00 30.61 162 THR B O 1
ATOM 3499 N N . VAL B 1 165 ? 11.712 35.598 -6.314 1.00 34.35 163 VAL B N 1
ATOM 3500 C CA . VAL B 1 165 ? 12.861 34.946 -6.943 1.00 36.87 163 VAL B CA 1
ATOM 3501 C C . VAL B 1 165 ? 12.991 35.581 -8.331 1.00 40.29 163 VAL B C 1
ATOM 3502 O O . VAL B 1 165 ? 12.086 36.296 -8.764 1.00 40.79 163 VAL B O 1
ATOM 3506 N N . ASP B 1 166 ? 14.098 35.344 -9.030 1.00 43.38 164 ASP B N 1
ATOM 3507 C CA . ASP B 1 166 ? 14.244 35.923 -10.366 1.00 46.54 164 ASP B CA 1
ATOM 3508 C C . ASP B 1 166 ? 13.377 35.179 -11.377 1.00 47.58 164 ASP B C 1
ATOM 3509 O O . ASP B 1 166 ? 12.995 35.725 -12.415 1.00 48.02 164 ASP B O 1
ATOM 3514 N N . ASN B 1 167 ? 13.062 33.930 -11.050 1.00 48.31 165 ASN B N 1
ATOM 3515 C CA . ASN B 1 167 ? 12.224 33.081 -11.882 1.00 49.72 165 ASN B CA 1
ATOM 3516 C C . ASN B 1 167 ? 12.038 31.751 -11.174 1.00 49.95 165 ASN B C 1
ATOM 3517 O O . ASN B 1 167 ? 12.828 31.381 -10.306 1.00 50.21 165 ASN B O 1
ATOM 3522 N N . LEU B 1 168 ? 10.990 31.034 -11.555 1.00 50.82 166 LEU B N 1
ATOM 3523 C CA . LEU B 1 168 ? 10.660 29.752 -10.947 1.00 52.76 166 LEU B CA 1
ATOM 3524 C C . LEU B 1 168 ? 11.471 28.568 -11.462 1.00 52.50 166 LEU B C 1
ATOM 3525 O O . LEU B 1 168 ? 11.272 27.439 -11.015 1.00 53.16 166 LEU B O 1
ATOM 3530 N N . ASP B 1 169 ? 12.376 28.819 -12.400 1.00 52.13 167 ASP B N 1
ATOM 3531 C CA . ASP B 1 169 ? 13.193 27.754 -12.970 1.00 52.01 167 ASP B CA 1
ATOM 3532 C C . ASP B 1 169 ? 13.837 26.902 -11.878 1.00 49.59 167 ASP B C 1
ATOM 3533 O O . ASP B 1 169 ? 13.706 25.678 -11.879 1.00 48.64 167 ASP B O 1
ATOM 3538 N N . TYR B 1 170 ? 14.517 27.557 -10.940 1.00 47.74 168 TYR B N 1
ATOM 3539 C CA . TYR B 1 170 ? 15.187 26.858 -9.847 1.00 45.35 168 TYR B CA 1
ATOM 3540 C C . TYR B 1 170 ? 14.203 26.129 -8.937 1.00 43.32 168 TYR B C 1
ATOM 3541 O O . TYR B 1 170 ? 14.363 24.939 -8.671 1.00 43.15 168 TYR B O 1
ATOM 3550 N N . LEU B 1 171 ? 13.186 26.840 -8.461 1.00 41.44 169 LEU B N 1
ATOM 3551 C CA . LEU B 1 171 ? 12.182 26.234 -7.589 1.00 39.76 169 LEU B CA 1
ATOM 3552 C C . LEU B 1 171 ? 11.461 25.074 -8.259 1.00 39.63 169 LEU B C 1
ATOM 3553 O O . LEU B 1 171 ? 11.328 23.999 -7.682 1.00 39.29 169 LEU B O 1
ATOM 3558 N N . ALA B 1 172 ? 10.991 25.302 -9.481 1.00 40.42 170 ALA B N 1
ATOM 3559 C CA . ALA B 1 172 ? 10.276 24.278 -10.227 1.00 40.71 170 ALA B CA 1
ATOM 3560 C C . ALA B 1 172 ? 11.124 23.032 -10.406 1.00 41.78 170 ALA B C 1
ATOM 3561 O O . ALA B 1 172 ? 10.654 21.919 -10.167 1.00 41.28 170 ALA B O 1
ATOM 3563 N N . ARG B 1 173 ? 12.378 23.209 -10.815 1.00 44.04 171 ARG B N 1
ATOM 3564 C CA . ARG B 1 173 ? 13.244 22.053 -11.018 1.00 46.84 171 ARG B CA 1
ATOM 3565 C C . ARG B 1 173 ? 13.578 21.387 -9.685 1.00 47.27 171 ARG B C 1
ATOM 3566 O O . ARG B 1 173 ? 13.916 20.204 -9.647 1.00 47.75 171 ARG B O 1
ATOM 3574 N N . GLY B 1 174 ? 13.467 22.149 -8.595 1.00 47.86 172 GLY B N 1
ATOM 3575 C CA . GLY B 1 174 ? 13.727 21.607 -7.269 1.00 46.45 172 GLY B CA 1
ATOM 3576 C C . GLY B 1 174 ? 12.538 20.768 -6.823 1.00 46.85 172 GLY B C 1
ATOM 3577 O O . GLY B 1 174 ? 12.640 19.926 -5.929 1.00 44.71 172 GLY B O 1
ATOM 3578 N N . GLY B 1 175 ? 11.395 21.023 -7.451 1.00 48.06 173 GLY B N 1
ATOM 3579 C CA . GLY B 1 175 ? 10.186 20.277 -7.161 1.00 49.45 173 GLY B CA 1
ATOM 3580 C C . GLY B 1 175 ? 9.454 20.549 -5.864 1.00 50.68 173 GLY B C 1
ATOM 3581 O O . GLY B 1 175 ? 8.499 19.840 -5.552 1.00 51.62 173 GLY B O 1
ATOM 3582 N N . ARG B 1 176 ? 9.875 21.555 -5.104 1.00 50.57 174 ARG B N 1
ATOM 3583 C CA . ARG B 1 176 ? 9.200 21.847 -3.843 1.00 50.55 174 ARG B CA 1
ATOM 3584 C C . ARG B 1 176 ? 8.080 22.852 -4.076 1.00 51.15 174 ARG B C 1
ATOM 3585 O O . ARG B 1 176 ? 7.617 23.509 -3.147 1.00 52.88 174 ARG B O 1
ATOM 3593 N N . ILE B 1 177 ? 7.645 22.964 -5.325 1.00 51.50 175 ILE B N 1
ATOM 3594 C CA . ILE B 1 177 ? 6.570 23.884 -5.673 1.00 52.09 175 ILE B CA 1
ATOM 3595 C C . ILE B 1 177 ? 5.580 23.176 -6.609 1.00 54.10 175 ILE B C 1
ATOM 3596 O O . ILE B 1 177 ? 5.966 22.663 -7.664 1.00 54.54 175 ILE B O 1
ATOM 3601 N N . SER B 1 178 ? 4.309 23.146 -6.203 1.00 54.55 176 SER B N 1
ATOM 3602 C CA . SER B 1 178 ? 3.242 22.486 -6.962 1.00 55.60 176 SER B CA 1
ATOM 3603 C C . SER B 1 178 ? 2.933 23.103 -8.326 1.00 56.00 176 SER B C 1
ATOM 3604 O O . SER B 1 178 ? 3.101 22.461 -9.365 1.00 56.08 176 SER B O 1
ATOM 3607 N N . LYS B 1 179 ? 2.451 24.338 -8.319 1.00 56.35 177 LYS B N 1
ATOM 3608 C CA . LYS B 1 179 ? 2.126 25.028 -9.558 1.00 56.60 177 LYS B CA 1
ATOM 3609 C C . LYS B 1 179 ? 3.429 25.530 -10.163 1.00 54.54 177 LYS B C 1
ATOM 3610 O O . LYS B 1 179 ? 4.036 26.469 -9.654 1.00 54.54 177 LYS B O 1
ATOM 3616 N N . THR B 1 180 ? 3.864 24.892 -11.245 1.00 52.86 178 THR B N 1
ATOM 3617 C CA . THR B 1 180 ? 5.114 25.269 -11.896 1.00 51.71 178 THR B CA 1
ATOM 3618 C C . THR B 1 180 ? 4.965 25.781 -13.326 1.00 50.15 178 THR B C 1
ATOM 3619 O O . THR B 1 180 ? 5.928 26.295 -13.900 1.00 50.39 178 THR B O 1
ATOM 3623 N N . ALA B 1 181 ? 3.774 25.635 -13.904 1.00 47.21 179 ALA B N 1
ATOM 3624 C CA . ALA B 1 181 ? 3.535 26.099 -15.269 1.00 43.06 179 ALA B CA 1
ATOM 3625 C C . ALA B 1 181 ? 4.080 27.522 -15.422 1.00 40.10 179 ALA B C 1
ATOM 3626 O O . ALA B 1 181 ? 3.503 28.481 -14.912 1.00 38.19 179 ALA B O 1
ATOM 3628 N N . ALA B 1 182 ? 5.201 27.640 -16.127 1.00 36.91 180 ALA B N 1
ATOM 3629 C CA . ALA B 1 182 ? 5.860 28.920 -16.346 1.00 33.58 180 ALA B CA 1
ATOM 3630 C C . ALA B 1 182 ? 5.179 29.803 -17.378 1.00 31.00 180 ALA B C 1
ATOM 3631 O O . ALA B 1 182 ? 5.224 31.028 -17.275 1.00 30.01 180 ALA B O 1
ATOM 3633 N N . ALA B 1 183 ? 4.559 29.184 -18.376 1.00 28.94 181 ALA B N 1
ATOM 3634 C CA . ALA B 1 183 ? 3.901 29.938 -19.436 1.00 27.60 181 ALA B CA 1
ATOM 3635 C C . ALA B 1 183 ? 4.953 30.797 -20.145 1.00 26.59 181 ALA B C 1
ATOM 3636 O O . ALA B 1 183 ? 6.064 30.330 -20.416 1.00 27.08 181 ALA B O 1
ATOM 3638 N N . PHE B 1 184 ? 4.610 32.051 -20.428 1.00 24.48 182 PHE B N 1
ATOM 3639 C CA . PHE B 1 184 ? 5.522 32.954 -21.119 1.00 23.16 182 PHE B CA 1
ATOM 3640 C C . PHE B 1 184 ? 6.197 33.923 -20.164 1.00 24.43 182 PHE B C 1
ATOM 3641 O O . PHE B 1 184 ? 6.551 35.044 -20.547 1.00 24.19 182 PHE B O 1
ATOM 3649 N N . GLY B 1 185 ? 6.387 33.480 -18.923 1.00 24.81 183 GLY B N 1
ATOM 3650 C CA . GLY B 1 185 ? 7.017 34.323 -17.922 1.00 25.14 183 GLY B CA 1
ATOM 3651 C C . GLY B 1 185 ? 8.373 34.855 -18.351 1.00 26.64 183 GLY B C 1
ATOM 3652 O O . GLY B 1 185 ? 8.717 36.011 -18.070 1.00 26.19 183 GLY B O 1
ATOM 3653 N N . GLY B 1 186 ? 9.144 34.005 -19.029 1.00 26.48 184 GLY B N 1
ATOM 3654 C CA . GLY B 1 186 ? 10.461 34.400 -19.496 1.00 26.49 184 GLY B CA 1
ATOM 3655 C C . GLY B 1 186 ? 10.324 35.449 -20.577 1.00 27.57 184 GLY B C 1
ATOM 3656 O O . GLY B 1 186 ? 10.959 36.504 -20.523 1.00 28.28 184 GLY B O 1
ATOM 3657 N N . LEU B 1 187 ? 9.484 35.159 -21.562 1.00 27.95 185 LEU B N 1
ATOM 3658 C CA . LEU B 1 187 ? 9.247 36.094 -22.650 1.00 27.27 185 LEU B CA 1
ATOM 3659 C C . LEU B 1 187 ? 8.762 37.440 -22.105 1.00 26.97 185 LEU B C 1
ATOM 3660 O O . LEU B 1 187 ? 9.322 38.482 -22.429 1.00 25.63 185 LEU B O 1
ATOM 3665 N N . LEU B 1 188 ? 7.734 37.406 -21.261 1.00 26.15 186 LEU B N 1
ATOM 3666 C CA . LEU B 1 188 ? 7.144 38.624 -20.715 1.00 28.32 186 LEU B CA 1
ATOM 3667 C C . LEU B 1 188 ? 7.868 39.303 -19.557 1.00 29.99 186 LEU B C 1
ATOM 3668 O O . LEU B 1 188 ? 7.401 40.327 -19.063 1.00 28.79 186 LEU B O 1
ATOM 3673 N N . ASN B 1 189 ? 8.994 38.742 -19.123 1.00 32.48 187 ASN B N 1
ATOM 3674 C CA . ASN B 1 189 ? 9.757 39.322 -18.022 1.00 35.78 187 ASN B CA 1
ATOM 3675 C C . ASN B 1 189 ? 8.907 39.521 -16.782 1.00 36.80 187 ASN B C 1
ATOM 3676 O O . ASN B 1 189 ? 8.784 40.638 -16.268 1.00 36.35 187 ASN B O 1
ATOM 3681 N N . ILE B 1 190 ? 8.320 38.433 -16.301 1.00 37.47 188 ILE B N 1
ATOM 3682 C CA . ILE B 1 190 ? 7.480 38.494 -15.114 1.00 39.54 188 ILE B CA 1
ATOM 3683 C C . ILE B 1 190 ? 8.251 38.023 -13.890 1.00 39.49 188 ILE B C 1
ATOM 3684 O O . ILE B 1 190 ? 8.879 36.969 -13.921 1.00 41.50 188 ILE B O 1
ATOM 3689 N N . LYS B 1 191 ? 8.211 38.817 -12.824 1.00 39.68 189 LYS B N 1
ATOM 3690 C CA . LYS B 1 191 ? 8.881 38.472 -11.572 1.00 38.78 189 LYS B CA 1
ATOM 3691 C C . LYS B 1 191 ? 7.798 37.940 -10.627 1.00 35.97 189 LYS B C 1
ATOM 3692 O O . LYS B 1 191 ? 6.844 38.643 -10.285 1.00 36.52 189 LYS B O 1
ATOM 3698 N N . PRO B 1 192 ? 7.927 36.680 -10.202 1.00 34.07 190 PRO B N 1
ATOM 3699 C CA . PRO B 1 192 ? 6.936 36.085 -9.306 1.00 31.94 190 PRO B CA 1
ATOM 3700 C C . PRO B 1 192 ? 7.087 36.520 -7.868 1.00 30.98 190 PRO B C 1
ATOM 3701 O O . PRO B 1 192 ? 8.199 36.671 -7.370 1.00 32.15 190 PRO B O 1
ATOM 3705 N N . LEU B 1 193 ? 5.957 36.733 -7.211 1.00 30.45 191 LEU B N 1
ATOM 3706 C CA . LEU B 1 193 ? 5.945 37.107 -5.805 1.00 30.04 191 LEU B CA 1
ATOM 3707 C C . LEU B 1 193 ? 5.188 35.965 -5.147 1.00 28.90 191 LEU B C 1
ATOM 3708 O O . LEU B 1 193 ? 4.036 35.696 -5.490 1.00 29.08 191 LEU B O 1
ATOM 3713 N N . LEU B 1 194 ? 5.844 35.278 -4.219 1.00 27.01 192 LEU B N 1
ATOM 3714 C CA . LEU B 1 194 ? 5.222 34.151 -3.549 1.00 26.10 192 LEU B CA 1
ATOM 3715 C C . LEU B 1 194 ? 5.118 34.349 -2.044 1.00 26.93 192 LEU B C 1
ATOM 3716 O O . LEU B 1 194 ? 5.595 35.342 -1.489 1.00 25.59 192 LEU B O 1
ATOM 3721 N N . HIS B 1 195 ? 4.470 33.395 -1.391 1.00 26.80 193 HIS B N 1
ATOM 3722 C CA . HIS B 1 195 ? 4.346 33.418 0.055 1.00 28.13 193 HIS B CA 1
ATOM 3723 C C . HIS B 1 195 ? 4.179 31.977 0.509 1.00 27.55 193 HIS B C 1
ATOM 3724 O O . HIS B 1 195 ? 3.915 31.078 -0.304 1.00 26.53 193 HIS B O 1
ATOM 3731 N N . VAL B 1 196 ? 4.387 31.743 1.796 1.00 27.34 194 VAL B N 1
ATOM 3732 C CA . VAL B 1 196 ? 4.234 30.406 2.327 1.00 26.02 194 VAL B CA 1
ATOM 3733 C C . VAL B 1 196 ? 2.868 30.323 2.968 1.00 27.92 194 VAL B C 1
ATOM 3734 O O . VAL B 1 196 ? 2.426 31.244 3.662 1.00 26.92 194 VAL B O 1
ATOM 3738 N N . GLU B 1 197 ? 2.192 29.214 2.712 1.00 29.71 195 GLU B N 1
ATOM 3739 C CA . GLU B 1 197 ? 0.875 29.006 3.257 1.00 32.15 195 GLU B CA 1
ATOM 3740 C C . GLU B 1 197 ? 0.792 27.599 3.803 1.00 31.19 195 GLU B C 1
ATOM 3741 O O . GLU B 1 197 ? 0.895 26.623 3.065 1.00 29.92 195 GLU B O 1
ATOM 3747 N N . ASP B 1 198 ? 0.613 27.507 5.112 1.00 31.84 196 ASP B N 1
ATOM 3748 C CA . ASP B 1 198 ? 0.536 26.223 5.775 1.00 32.07 196 ASP B CA 1
ATOM 3749 C C . ASP B 1 198 ? 1.766 25.401 5.393 1.00 29.43 196 ASP B C 1
ATOM 3750 O O . ASP B 1 198 ? 1.685 24.204 5.116 1.00 28.02 196 ASP B O 1
ATOM 3755 N N . GLY B 1 199 ? 2.908 26.077 5.361 1.00 27.73 197 GLY B N 1
ATOM 3756 C CA . GLY B 1 199 ? 4.165 25.417 5.059 1.00 26.71 197 GLY B CA 1
ATOM 3757 C C . GLY B 1 199 ? 4.505 25.132 3.614 1.00 25.76 197 GLY B C 1
ATOM 3758 O O . GLY B 1 199 ? 5.609 24.671 3.335 1.00 25.63 197 GLY B O 1
ATOM 3759 N N . ALA B 1 200 ? 3.581 25.404 2.697 1.00 25.47 198 ALA B N 1
ATOM 3760 C CA . ALA B 1 200 ? 3.824 25.147 1.282 1.00 24.66 198 ALA B CA 1
ATOM 3761 C C . ALA B 1 200 ? 4.042 26.430 0.497 1.00 25.48 198 ALA B C 1
ATOM 3762 O O . ALA B 1 200 ? 3.514 27.481 0.852 1.00 25.69 198 ALA B O 1
ATOM 3764 N N . LEU B 1 201 ? 4.816 26.338 -0.581 1.00 26.28 199 LEU B N 1
ATOM 3765 C CA . LEU B 1 201 ? 5.095 27.499 -1.420 1.00 27.88 199 LEU B CA 1
ATOM 3766 C C . LEU B 1 201 ? 3.924 27.757 -2.359 1.00 28.14 199 LEU B C 1
ATOM 3767 O O . LEU B 1 201 ? 3.533 26.875 -3.125 1.00 27.39 199 LEU B O 1
ATOM 3772 N N . ILE B 1 202 ? 3.375 28.968 -2.305 1.00 28.20 200 ILE B N 1
ATOM 3773 C CA . ILE B 1 202 ? 2.235 29.317 -3.148 1.00 28.70 200 ILE B CA 1
ATOM 3774 C C . ILE B 1 202 ? 2.486 30.585 -3.962 1.00 29.35 200 ILE B C 1
ATOM 3775 O O . ILE B 1 202 ? 2.778 31.643 -3.404 1.00 30.16 200 ILE B O 1
ATOM 3780 N N . PRO B 1 203 ? 2.401 30.493 -5.298 1.00 31.36 201 PRO B N 1
ATOM 3781 C CA . PRO B 1 203 ? 2.628 31.708 -6.082 1.00 31.30 201 PRO B CA 1
ATOM 3782 C C . PRO B 1 203 ? 1.532 32.697 -5.691 1.00 32.64 201 PRO B C 1
ATOM 3783 O O . PRO B 1 203 ? 0.373 32.311 -5.523 1.00 33.21 201 PRO B O 1
ATOM 3787 N N . LEU B 1 204 ? 1.894 33.965 -5.540 1.00 33.74 202 LEU B N 1
ATOM 3788 C CA . LEU B 1 204 ? 0.925 34.975 -5.129 1.00 35.11 202 LEU B CA 1
ATOM 3789 C C . LEU B 1 204 ? 0.594 35.983 -6.222 1.00 35.19 202 LEU B C 1
ATOM 3790 O O . LEU B 1 204 ? -0.572 36.225 -6.522 1.00 35.38 202 LEU B O 1
ATOM 3795 N N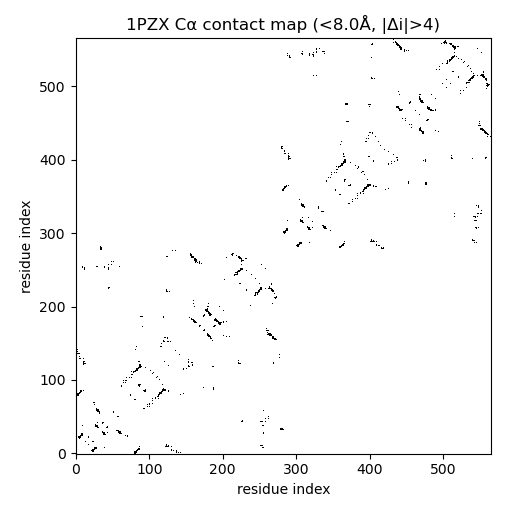 . GLU B 1 205 ? 1.624 36.585 -6.804 1.00 35.89 203 GLU B N 1
ATOM 3796 C CA . GLU B 1 205 ? 1.415 37.569 -7.850 1.00 36.73 203 GLU B CA 1
ATOM 3797 C C . GLU B 1 205 ? 2.558 37.548 -8.841 1.00 37.07 203 GLU B C 1
ATOM 3798 O O . GLU B 1 205 ? 3.565 36.874 -8.632 1.00 36.37 203 GLU B O 1
ATOM 3804 N N . LYS B 1 206 ? 2.393 38.303 -9.920 1.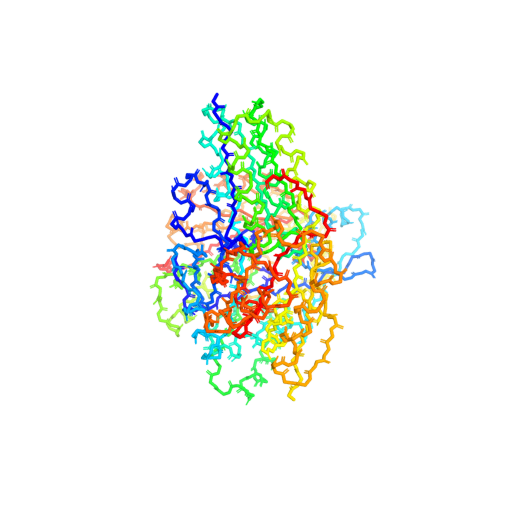00 38.99 204 LYS B N 1
ATOM 3805 C CA . LYS B 1 206 ? 3.394 38.383 -10.969 1.00 41.64 204 LYS B CA 1
ATOM 3806 C C . LYS B 1 206 ? 3.494 39.821 -11.434 1.00 42.71 204 LYS B C 1
ATOM 3807 O O . LYS B 1 206 ? 2.494 40.424 -11.806 1.00 41.76 204 LYS B O 1
ATOM 3813 N N . TRP B 1 207 ? 4.701 40.373 -11.396 1.00 45.59 205 TRP B N 1
ATOM 3814 C CA . TRP B 1 207 ? 4.922 41.752 -11.820 1.00 48.57 205 TRP B CA 1
ATOM 3815 C C . TRP B 1 207 ? 6.162 41.862 -12.688 1.00 49.13 205 TRP B C 1
ATOM 3816 O O . TRP B 1 207 ? 6.837 40.871 -12.957 1.00 48.28 205 TRP B O 1
ATOM 3827 N N . ARG B 1 208 ? 6.454 43.084 -13.117 1.00 50.86 206 ARG B N 1
ATOM 3828 C CA . ARG B 1 208 ? 7.621 43.356 -13.942 1.00 53.47 206 ARG B CA 1
ATOM 3829 C C . ARG B 1 208 ? 8.411 44.431 -13.219 1.00 53.08 206 ARG B C 1
ATOM 3830 O O . ARG B 1 208 ? 7.889 45.499 -12.911 1.00 54.58 206 ARG B O 1
ATOM 3838 N N . GLY B 1 209 ? 9.669 44.131 -12.929 1.00 52.93 207 GLY B N 1
ATOM 3839 C CA . GLY B 1 209 ? 10.497 45.076 -12.211 1.00 53.29 207 GLY B CA 1
ATOM 3840 C C . GLY B 1 209 ? 10.589 44.631 -10.766 1.00 53.23 207 GLY B C 1
ATOM 3841 O O . GLY B 1 209 ? 9.579 44.528 -10.075 1.00 52.45 207 GLY B O 1
ATOM 3842 N N . ARG B 1 210 ? 11.805 44.356 -10.310 1.00 54.02 208 ARG B N 1
ATOM 3843 C CA . ARG B 1 210 ? 12.022 43.901 -8.944 1.00 55.42 208 ARG B CA 1
ATOM 3844 C C . ARG B 1 210 ? 11.554 44.909 -7.921 1.00 53.72 208 ARG B C 1
ATOM 3845 O O . ARG B 1 210 ? 11.052 44.534 -6.863 1.00 54.07 208 ARG B O 1
ATOM 3853 N N . LYS B 1 211 ? 11.720 46.188 -8.240 1.00 52.10 209 LYS B N 1
ATOM 3854 C CA . LYS B 1 211 ? 11.324 47.258 -7.335 1.00 49.81 209 LYS B CA 1
ATOM 3855 C C . LYS B 1 211 ? 9.820 47.239 -7.124 1.00 47.54 209 LYS B C 1
ATOM 3856 O O . LYS B 1 211 ? 9.334 47.484 -6.021 1.00 46.41 209 LYS B O 1
ATOM 3862 N N . LYS B 1 212 ? 9.083 46.945 -8.189 1.00 44.95 210 LYS B N 1
ATOM 3863 C CA . LYS B 1 212 ? 7.631 46.870 -8.098 1.00 42.66 210 LYS B CA 1
ATOM 3864 C C . LYS B 1 212 ? 7.240 45.735 -7.139 1.00 39.97 210 LYS B C 1
ATOM 3865 O O . LYS B 1 212 ? 6.359 45.896 -6.290 1.00 38.08 210 LYS B O 1
ATOM 3871 N N . VAL B 1 213 ? 7.913 44.595 -7.275 1.00 36.44 211 VAL B N 1
ATOM 3872 C CA . VAL B 1 213 ? 7.644 43.447 -6.427 1.00 34.80 211 VAL B CA 1
ATOM 3873 C C . VAL B 1 213 ? 7.988 43.762 -4.966 1.00 35.00 211 VAL B C 1
ATOM 3874 O O . VAL B 1 213 ? 7.230 43.426 -4.055 1.00 33.17 211 VAL B O 1
ATOM 3878 N N . LEU B 1 214 ? 9.128 44.413 -4.746 1.00 35.93 212 LEU B N 1
ATOM 3879 C CA . LEU B 1 214 ? 9.557 44.765 -3.393 1.00 37.23 212 LEU B CA 1
ATOM 3880 C C . LEU B 1 214 ? 8.535 45.677 -2.746 1.00 37.04 212 LEU B C 1
ATOM 3881 O O . LEU B 1 214 ? 8.169 45.496 -1.588 1.00 37.91 212 LEU B O 1
ATOM 3886 N N . LYS B 1 215 ? 8.079 46.660 -3.512 1.00 37.75 213 LYS B N 1
ATOM 3887 C CA . LYS B 1 215 ? 7.095 47.619 -3.036 1.00 37.41 213 LYS B CA 1
ATOM 3888 C C . LYS B 1 215 ? 5.842 46.865 -2.615 1.00 34.95 213 LYS B C 1
ATOM 3889 O O . LYS B 1 215 ? 5.243 47.156 -1.584 1.00 34.47 213 LYS B O 1
ATOM 3895 N N . ARG B 1 216 ? 5.457 45.881 -3.414 1.00 33.10 214 ARG B N 1
ATOM 3896 C CA . ARG B 1 216 ? 4.272 45.091 -3.114 1.00 33.16 214 ARG B CA 1
ATOM 3897 C C . ARG B 1 216 ? 4.482 44.221 -1.856 1.00 31.73 214 ARG B C 1
ATOM 3898 O O . ARG B 1 216 ? 3.547 44.003 -1.072 1.00 30.41 214 ARG B O 1
ATOM 3906 N N . MET B 1 217 ? 5.707 43.733 -1.664 1.00 29.80 215 MET B N 1
ATOM 3907 C CA . MET B 1 217 ? 6.025 42.920 -0.491 1.00 29.61 215 MET B CA 1
ATOM 3908 C C . MET B 1 217 ? 5.801 43.745 0.786 1.00 30.57 215 MET B C 1
ATOM 3909 O O . MET B 1 217 ? 5.245 43.253 1.766 1.00 30.99 215 MET B O 1
ATOM 3914 N N . VAL B 1 218 ? 6.227 45.005 0.763 1.00 30.58 216 VAL B N 1
ATOM 3915 C CA . VAL B 1 218 ? 6.064 45.895 1.907 1.00 29.97 216 VAL B CA 1
ATOM 3916 C C . VAL B 1 218 ? 4.584 46.187 2.116 1.00 30.62 216 VAL B C 1
ATOM 3917 O O . VAL B 1 218 ? 4.131 46.356 3.244 1.00 31.47 216 VAL B O 1
ATOM 3921 N N . GLU B 1 219 ? 3.827 46.246 1.027 1.00 31.29 217 GLU B N 1
ATOM 3922 C CA . GLU B 1 219 ? 2.400 46.525 1.121 1.00 33.14 217 GLU B CA 1
ATOM 3923 C C . GLU B 1 219 ? 1.659 45.378 1.776 1.00 32.32 217 GLU B C 1
ATOM 3924 O O . GLU B 1 219 ? 0.760 45.594 2.586 1.00 32.95 217 GLU B O 1
ATOM 3930 N N . LEU B 1 220 ? 2.032 44.158 1.407 1.00 30.73 218 LEU B N 1
ATOM 3931 C CA . LEU B 1 220 ? 1.408 42.963 1.957 1.00 30.84 218 LEU B CA 1
ATOM 3932 C C . LEU B 1 220 ? 1.685 42.840 3.457 1.00 30.68 218 LEU B C 1
ATOM 3933 O O . LEU B 1 220 ? 0.823 42.409 4.228 1.00 29.75 218 LEU B O 1
ATOM 3938 N N . MET B 1 221 ? 2.897 43.212 3.861 1.00 30.31 219 MET B N 1
ATOM 3939 C CA . MET B 1 221 ? 3.284 43.157 5.263 1.00 30.23 219 MET B CA 1
ATOM 3940 C C . MET B 1 221 ? 2.293 44.008 6.052 1.00 31.38 219 MET B C 1
ATOM 3941 O O . MET B 1 221 ? 1.787 43.591 7.098 1.00 31.13 219 MET B O 1
ATOM 3946 N N . GLY B 1 222 ? 1.995 45.194 5.529 1.00 32.14 220 GLY B N 1
ATOM 3947 C CA . GLY B 1 222 ? 1.056 46.073 6.195 1.00 31.62 220 GLY B CA 1
ATOM 3948 C C . GLY B 1 222 ? -0.328 45.459 6.265 1.00 33.75 220 GLY B C 1
ATOM 3949 O O . GLY B 1 222 ? -1.061 45.670 7.230 1.00 34.65 220 GLY B O 1
ATOM 3950 N N . GLU B 1 223 ? -0.688 44.689 5.245 1.00 34.32 221 GLU B N 1
ATOM 3951 C CA . GLU B 1 223 ? -1.997 44.042 5.185 1.00 36.12 221 GLU B CA 1
ATOM 3952 C C . GLU B 1 223 ? -2.188 42.886 6.166 1.00 35.09 221 GLU B C 1
ATOM 3953 O O . GLU B 1 223 ? -3.270 42.705 6.722 1.00 34.59 221 GLU B O 1
ATOM 3959 N N . ARG B 1 224 ? -1.143 42.092 6.364 1.00 34.53 222 ARG B N 1
ATOM 3960 C CA . ARG B 1 224 ? -1.241 40.928 7.239 1.00 33.28 222 ARG B CA 1
ATOM 3961 C C . ARG B 1 224 ? -0.561 41.069 8.600 1.00 31.85 222 ARG B C 1
ATOM 3962 O O . ARG B 1 224 ? -0.856 40.310 9.522 1.00 30.54 222 ARG B O 1
ATOM 3970 N N . GLY B 1 225 ? 0.357 42.020 8.718 1.00 31.92 223 GLY B N 1
ATOM 3971 C CA . GLY B 1 225 ? 1.078 42.197 9.965 1.00 32.37 223 GLY B CA 1
ATOM 3972 C C . GLY B 1 225 ? 0.259 42.685 11.146 1.00 33.70 223 GLY B C 1
ATOM 3973 O O . GLY B 1 225 ? -0.711 43.423 10.973 1.00 34.49 223 GLY B O 1
ATOM 3974 N N . ASP B 1 226 ? 0.655 42.262 12.346 1.00 32.20 224 ASP B N 1
ATOM 3975 C CA . ASP B 1 226 ? -0.007 42.652 13.589 1.00 31.50 224 ASP B CA 1
ATOM 3976 C C . ASP B 1 226 ? 1.050 43.246 14.526 1.00 32.15 224 ASP B C 1
ATOM 3977 O O . ASP B 1 226 ? 2.012 42.565 14.887 1.00 31.10 224 ASP B O 1
ATOM 3982 N N . ASP B 1 227 ? 0.877 44.515 14.907 1.00 32.91 225 ASP B N 1
ATOM 3983 C CA . ASP B 1 227 ? 1.830 45.200 15.785 1.00 32.69 225 ASP B CA 1
ATOM 3984 C C . ASP B 1 227 ? 3.227 45.162 15.194 1.00 32.26 225 ASP B C 1
ATOM 3985 O O . ASP B 1 227 ? 4.201 44.888 15.898 1.00 32.85 225 ASP B O 1
ATOM 3990 N N . LEU B 1 228 ? 3.324 45.459 13.904 1.00 31.24 226 LEU B N 1
ATOM 3991 C CA . LEU B 1 228 ? 4.597 45.416 13.205 1.00 30.58 226 LEU B CA 1
ATOM 3992 C C . LEU B 1 228 ? 5.767 46.076 13.910 1.00 31.72 226 LEU B C 1
ATOM 3993 O O . LEU B 1 228 ? 6.890 45.582 13.831 1.00 32.62 226 LEU B O 1
ATOM 3998 N N . GLN B 1 229 ? 5.518 47.185 14.598 1.00 33.39 227 GLN B N 1
ATOM 3999 C CA . GLN B 1 229 ? 6.601 47.895 15.273 1.00 35.78 227 GLN B CA 1
ATOM 4000 C C . GLN B 1 229 ? 7.154 47.191 16.498 1.00 35.72 227 GLN B C 1
ATOM 4001 O O . GLN B 1 229 ? 8.330 47.363 16.831 1.00 36.06 227 GLN B O 1
ATOM 4007 N N . LYS B 1 230 ? 6.319 46.395 17.162 1.00 35.17 228 LYS B N 1
ATOM 4008 C CA . LYS B 1 230 ? 6.757 45.665 18.350 1.00 34.85 228 LYS B CA 1
ATOM 4009 C C . LYS B 1 230 ? 7.464 44.366 17.974 1.00 34.92 228 LYS B C 1
ATOM 4010 O O . LYS B 1 230 ? 7.881 43.595 18.847 1.00 35.85 228 LYS B O 1
ATOM 4016 N N . GLN B 1 231 ? 7.604 44.138 16.672 1.00 33.65 229 GLN B N 1
ATOM 4017 C CA . GLN B 1 231 ? 8.234 42.930 16.159 1.00 31.00 229 GLN B CA 1
ATOM 4018 C C . GLN B 1 231 ? 9.614 43.174 15.600 1.00 31.68 229 GLN B C 1
ATOM 4019 O O . GLN B 1 231 ? 9.969 44.303 15.262 1.00 34.22 229 GLN B O 1
ATOM 4025 N N . THR B 1 232 ? 10.379 42.092 15.492 1.00 32.13 230 THR B N 1
ATOM 4026 C CA . THR B 1 232 ? 11.702 42.129 14.886 1.00 31.02 230 THR B CA 1
ATOM 4027 C C . THR B 1 232 ? 11.439 41.494 13.531 1.00 30.90 230 THR B C 1
ATOM 4028 O O . THR B 1 232 ? 11.081 40.318 13.436 1.00 29.31 230 THR B O 1
ATOM 4032 N N . ILE B 1 233 ? 11.583 42.299 12.488 1.00 31.84 231 ILE B N 1
ATOM 4033 C CA . ILE B 1 233 ? 11.337 41.854 11.130 1.00 29.68 231 ILE B CA 1
ATOM 4034 C C . ILE B 1 233 ? 12.536 41.116 10.565 1.00 28.57 231 ILE B C 1
ATOM 4035 O O . ILE B 1 233 ? 13.671 41.579 10.664 1.00 27.37 231 ILE B O 1
ATOM 4040 N N . GLY B 1 234 ? 12.275 39.954 9.977 1.00 27.35 232 GLY B N 1
ATOM 4041 C CA . GLY B 1 234 ? 13.344 39.176 9.393 1.00 26.42 232 GLY B CA 1
ATOM 4042 C C . GLY B 1 234 ? 13.416 39.398 7.896 1.00 26.95 232 GLY B C 1
ATOM 4043 O O . GLY B 1 234 ? 12.387 39.546 7.226 1.00 24.72 232 GLY B O 1
ATOM 4044 N N . ILE B 1 235 ? 14.640 39.445 7.377 1.00 26.89 233 ILE B N 1
ATOM 4045 C CA . ILE B 1 235 ? 14.877 39.623 5.950 1.00 26.75 233 ILE B CA 1
ATOM 4046 C C . ILE B 1 235 ? 16.061 38.768 5.522 1.00 27.99 233 ILE B C 1
ATOM 4047 O O . ILE B 1 235 ? 17.173 38.942 6.032 1.00 29.73 233 ILE B O 1
ATOM 4052 N N . SER B 1 236 ? 15.828 37.826 4.614 1.00 28.12 234 SER B N 1
ATOM 4053 C CA . SER B 1 236 ? 16.922 36.999 4.123 1.00 29.95 234 SER B CA 1
ATOM 4054 C C . SER B 1 236 ? 17.069 37.201 2.612 1.00 32.04 234 SER B C 1
ATOM 4055 O O . SER B 1 236 ? 16.134 37.638 1.938 1.00 32.11 234 SER B O 1
ATOM 4058 N N . HIS B 1 237 ? 18.250 36.901 2.084 1.00 33.49 235 HIS B N 1
ATOM 4059 C CA . HIS B 1 237 ? 18.503 37.085 0.665 1.00 35.58 235 HIS B CA 1
ATOM 4060 C C . HIS B 1 237 ? 19.554 36.105 0.194 1.00 37.59 235 HIS B C 1
ATOM 4061 O O . HIS B 1 237 ? 20.490 35.773 0.926 1.00 37.02 235 HIS B O 1
ATOM 4068 N N . ALA B 1 238 ? 19.386 35.639 -1.035 1.00 39.79 236 ALA B N 1
ATOM 4069 C CA . ALA B 1 238 ? 20.307 34.686 -1.626 1.00 42.82 236 ALA B CA 1
ATOM 4070 C C . ALA B 1 238 ? 21.421 35.435 -2.336 1.00 45.11 236 ALA B C 1
ATOM 4071 O O . ALA B 1 238 ? 21.414 35.558 -3.562 1.00 44.85 236 ALA B O 1
ATOM 4073 N N . ASP B 1 239 ? 22.362 35.953 -1.554 1.00 47.18 237 ASP B N 1
ATOM 4074 C CA . ASP B 1 239 ? 23.501 36.683 -2.094 1.00 48.26 237 ASP B CA 1
ATOM 4075 C C . ASP B 1 239 ? 23.094 37.984 -2.790 1.00 46.68 237 ASP B C 1
ATOM 4076 O O . ASP B 1 239 ? 23.399 38.191 -3.964 1.00 47.25 237 ASP B O 1
ATOM 4081 N N . ASP B 1 240 ? 22.400 38.857 -2.069 1.00 44.89 238 ASP B N 1
ATOM 4082 C CA . ASP B 1 240 ? 21.985 40.141 -2.625 1.00 44.15 238 ASP B CA 1
ATOM 4083 C C . ASP B 1 240 ? 21.724 41.107 -1.482 1.00 44.17 238 ASP B C 1
ATOM 4084 O O . ASP B 1 240 ? 20.645 41.694 -1.380 1.00 44.09 238 ASP B O 1
ATOM 4089 N N . GLU B 1 241 ? 22.723 41.268 -0.624 1.00 44.26 239 GLU B N 1
ATOM 4090 C CA . GLU B 1 241 ? 22.607 42.145 0.527 1.00 45.99 239 GLU B CA 1
ATOM 4091 C C . GLU B 1 241 ? 22.173 43.553 0.162 1.00 45.84 239 GLU B C 1
ATOM 4092 O O . GLU B 1 241 ? 21.599 44.262 0.986 1.00 46.27 239 GLU B O 1
ATOM 4098 N N . GLU B 1 242 ? 22.451 43.955 -1.072 1.00 46.97 240 GLU B N 1
ATOM 4099 C CA . GLU B 1 242 ? 22.101 45.293 -1.545 1.00 47.41 240 GLU B CA 1
ATOM 4100 C C . GLU B 1 242 ? 20.588 45.508 -1.560 1.00 45.20 240 GLU B C 1
ATOM 4101 O O . GLU B 1 242 ? 20.083 46.484 -0.995 1.00 44.00 240 GLU B O 1
ATOM 4107 N N . THR B 1 243 ? 19.867 44.596 -2.207 1.00 43.78 241 THR B N 1
ATOM 4108 C CA . THR B 1 243 ? 18.409 44.695 -2.289 1.00 42.67 241 THR B CA 1
ATOM 4109 C C . THR B 1 243 ? 17.790 44.511 -0.910 1.00 41.18 241 THR B C 1
ATOM 4110 O O . THR B 1 243 ? 16.861 45.222 -0.536 1.00 41.53 241 THR B O 1
ATOM 4114 N N . ALA B 1 244 ? 18.311 43.549 -0.157 1.00 40.10 242 ALA B N 1
ATOM 4115 C CA . ALA B 1 244 ? 17.813 43.283 1.182 1.00 40.25 242 ALA B CA 1
ATOM 4116 C C . ALA B 1 244 ? 17.756 44.567 2.009 1.00 40.07 242 ALA B C 1
ATOM 4117 O O . ALA B 1 244 ? 16.740 44.867 2.644 1.00 39.88 242 ALA B O 1
ATOM 4119 N N . LEU B 1 245 ? 18.855 45.317 1.996 1.00 40.84 243 LEU B N 1
ATOM 4120 C CA . LEU B 1 245 ? 18.952 46.571 2.740 1.00 40.00 243 LEU B CA 1
ATOM 4121 C C . LEU B 1 245 ? 18.007 47.610 2.162 1.00 39.22 243 LEU B C 1
ATOM 4122 O O . LEU B 1 245 ? 17.480 48.463 2.885 1.00 38.63 243 LEU B O 1
ATOM 4127 N N . GLU B 1 246 ? 17.799 47.534 0.852 1.00 38.95 244 GLU B N 1
ATOM 4128 C CA . GLU B 1 246 ? 16.894 48.447 0.174 1.00 39.73 244 GLU B CA 1
ATOM 4129 C C . GLU B 1 246 ? 15.478 48.169 0.683 1.00 38.63 244 GLU B C 1
ATOM 4130 O O . GLU B 1 246 ? 14.703 49.092 0.946 1.00 38.24 244 GLU B O 1
ATOM 4136 N N . LEU B 1 247 ? 15.154 46.885 0.832 1.00 36.77 245 LEU B N 1
ATOM 4137 C CA . LEU B 1 247 ? 13.841 46.474 1.321 1.00 34.99 245 LEU B CA 1
ATOM 4138 C C . LEU B 1 247 ? 13.674 46.907 2.766 1.00 34.22 245 LEU B C 1
ATOM 4139 O O . LEU B 1 247 ? 12.623 47.406 3.154 1.00 33.10 245 LEU B O 1
ATOM 4144 N N . LYS B 1 248 ? 14.720 46.707 3.562 1.00 37.39 246 LYS B N 1
ATOM 4145 C CA . LYS B 1 248 ? 14.694 47.088 4.971 1.00 39.22 246 LYS B CA 1
ATOM 4146 C C . LYS B 1 248 ? 14.349 48.565 5.093 1.00 40.02 246 LYS B C 1
ATOM 4147 O O . LYS B 1 248 ? 13.590 48.977 5.975 1.00 39.72 246 LYS B O 1
ATOM 4153 N N . GLN B 1 249 ? 14.926 49.356 4.196 1.00 41.50 247 GLN B N 1
ATOM 4154 C CA . GLN B 1 249 ? 14.690 50.790 4.168 1.00 42.06 247 GLN B CA 1
ATOM 4155 C C . GLN B 1 249 ? 13.221 51.082 3.940 1.00 39.67 247 GLN B C 1
ATOM 4156 O O . GLN B 1 249 ? 12.589 51.799 4.712 1.00 38.47 247 GLN B O 1
ATOM 4162 N N . MET B 1 250 ? 12.693 50.517 2.861 1.00 38.57 248 MET B N 1
ATOM 4163 C CA . MET B 1 250 ? 11.298 50.694 2.496 1.00 37.31 248 MET B CA 1
ATOM 4164 C C . MET B 1 250 ? 10.392 50.367 3.677 1.00 37.35 248 MET B C 1
ATOM 4165 O O . MET B 1 250 ? 9.393 51.047 3.908 1.00 37.11 248 MET B O 1
ATOM 4170 N N . ILE B 1 251 ? 10.754 49.327 4.426 1.00 38.06 249 ILE B N 1
ATOM 4171 C CA . ILE B 1 251 ? 9.979 48.896 5.596 1.00 37.95 249 ILE B CA 1
ATOM 4172 C C . ILE B 1 251 ? 10.044 49.937 6.721 1.00 38.04 249 ILE B C 1
ATOM 4173 O O . ILE B 1 251 ? 9.025 50.289 7.313 1.00 35.98 249 ILE B O 1
ATOM 4178 N N . GLU B 1 252 ? 11.252 50.417 7.008 1.00 40.33 250 GLU B N 1
ATOM 4179 C CA . GLU B 1 252 ? 11.462 51.427 8.043 1.00 42.35 250 GLU B CA 1
ATOM 4180 C C . GLU B 1 252 ? 10.650 52.682 7.755 1.00 43.01 250 GLU B C 1
ATOM 4181 O O . GLU B 1 252 ? 9.996 53.236 8.636 1.00 43.27 250 GLU B O 1
ATOM 4187 N N . GLU B 1 253 ? 10.700 53.117 6.502 1.00 43.99 251 GLU B N 1
ATOM 4188 C CA . GLU B 1 253 ? 10.005 54.316 6.065 1.00 45.01 251 GLU B CA 1
ATOM 4189 C C . GLU B 1 253 ? 8.490 54.155 5.923 1.00 44.71 251 GLU B C 1
ATOM 4190 O O . GLU B 1 253 ? 7.752 55.127 6.048 1.00 44.57 251 GLU B O 1
ATOM 4196 N N . THR B 1 254 ? 8.019 52.937 5.671 1.00 44.75 252 THR B N 1
ATOM 4197 C CA . THR B 1 254 ? 6.584 52.714 5.490 1.00 44.44 252 THR B CA 1
ATOM 4198 C C . THR B 1 254 ? 5.816 52.284 6.736 1.00 45.68 252 THR B C 1
ATOM 4199 O O . THR B 1 254 ? 4.669 52.692 6.935 1.00 46.46 252 THR B O 1
ATOM 4203 N N . HIS B 1 255 ? 6.433 51.453 7.570 1.00 46.38 253 HIS B N 1
ATOM 4204 C CA . HIS B 1 255 ? 5.755 50.966 8.769 1.00 46.58 253 HIS B CA 1
ATOM 4205 C C . HIS B 1 255 ? 6.363 51.449 10.089 1.00 47.14 253 HIS B C 1
ATOM 4206 O O . HIS B 1 255 ? 5.735 51.328 11.140 1.00 46.86 253 HIS B O 1
ATOM 4213 N N . GLY B 1 256 ? 7.578 51.991 10.031 1.00 47.45 254 GLY B N 1
ATOM 4214 C CA . GLY B 1 256 ? 8.222 52.500 11.231 1.00 48.77 254 GLY B CA 1
ATOM 4215 C C . GLY B 1 256 ? 8.998 51.483 12.052 1.00 49.48 254 GLY B C 1
ATOM 4216 O O . GLY B 1 256 ? 9.433 51.779 13.166 1.00 50.56 254 GLY B O 1
ATOM 4217 N N . CYS B 1 257 ? 9.173 50.286 11.505 1.00 48.53 255 CYS B N 1
ATOM 4218 C CA . CYS B 1 257 ? 9.899 49.231 12.195 1.00 47.04 255 CYS B CA 1
ATOM 4219 C C . CYS B 1 257 ? 11.358 49.621 12.359 1.00 47.46 255 CYS B C 1
ATOM 4220 O O . CYS B 1 257 ? 12.001 50.076 11.409 1.00 48.03 255 CYS B O 1
ATOM 4223 N N . THR B 1 258 ? 11.877 49.422 13.564 1.00 45.32 256 THR B N 1
ATOM 4224 C CA . THR B 1 258 ? 13.256 49.758 13.866 1.00 44.30 256 THR B CA 1
ATOM 4225 C C . THR B 1 258 ? 14.075 48.501 14.122 1.00 44.44 256 THR B C 1
ATOM 4226 O O . THR B 1 258 ? 15.305 48.542 14.117 1.00 43.85 256 THR B O 1
ATOM 4230 N N . ARG B 1 259 ? 13.391 47.381 14.336 1.00 43.69 257 ARG B N 1
ATOM 4231 C CA . ARG B 1 259 ? 14.076 46.129 14.621 1.00 41.96 257 ARG B CA 1
ATOM 4232 C C . ARG B 1 259 ? 14.049 45.167 13.451 1.00 39.64 257 ARG B C 1
ATOM 4233 O O . ARG B 1 259 ? 12.988 44.853 12.912 1.00 39.14 257 ARG B O 1
ATOM 4241 N N . PHE B 1 260 ? 15.235 44.706 13.070 1.00 36.60 258 PHE B N 1
ATOM 4242 C CA . PHE B 1 260 ? 15.393 43.788 11.951 1.00 36.54 258 PHE B CA 1
ATOM 4243 C C . PHE B 1 260 ? 16.421 42.708 12.229 1.00 34.59 258 PHE B C 1
ATOM 4244 O O . PHE B 1 260 ? 17.204 42.799 13.166 1.00 34.85 258 PHE B O 1
ATOM 4252 N N . PHE B 1 261 ? 16.398 41.677 11.396 1.00 33.33 259 PHE B N 1
ATOM 4253 C CA . PHE B 1 261 ? 17.365 40.604 11.470 1.00 31.93 259 PHE B CA 1
ATOM 4254 C C . PHE B 1 261 ? 17.534 40.134 10.036 1.00 31.92 259 PHE B C 1
ATOM 4255 O O . PHE B 1 261 ? 16.648 39.496 9.471 1.00 29.70 259 PHE B O 1
ATOM 4263 N N . LEU B 1 262 ? 18.665 40.489 9.441 1.00 32.81 260 LEU B N 1
ATOM 4264 C CA . LEU B 1 262 ? 18.948 40.112 8.068 1.00 36.71 260 LEU B CA 1
ATOM 4265 C C . LEU B 1 262 ? 19.874 38.917 8.051 1.00 38.42 260 LEU B C 1
ATOM 4266 O O . LEU B 1 262 ? 20.737 38.775 8.915 1.00 40.23 260 LEU B O 1
ATOM 4271 N N . SER B 1 263 ? 19.703 38.054 7.064 1.00 38.67 261 SER B N 1
ATOM 4272 C CA . SER B 1 263 ? 20.550 36.886 6.988 1.00 40.11 261 SER B CA 1
ATOM 4273 C C . SER B 1 263 ? 20.648 36.413 5.555 1.00 40.31 261 SER B C 1
ATOM 4274 O O . SER B 1 263 ? 19.816 36.756 4.717 1.00 39.27 261 SER B O 1
ATOM 4277 N N . ASP B 1 264 ? 21.679 35.629 5.274 1.00 40.30 262 ASP B N 1
ATOM 4278 C CA . ASP B 1 264 ? 21.857 35.097 3.943 1.00 41.05 262 ASP B CA 1
ATOM 4279 C C . ASP B 1 264 ? 21.104 33.773 3.872 1.00 39.80 262 ASP B C 1
ATOM 4280 O O . ASP B 1 264 ? 21.135 32.973 4.813 1.00 40.62 262 ASP B O 1
ATOM 4285 N N . ILE B 1 265 ? 20.402 33.552 2.769 1.00 35.60 263 ILE B N 1
ATOM 4286 C CA . ILE B 1 265 ? 19.666 32.313 2.595 1.00 32.99 263 ILE B CA 1
ATOM 4287 C C . ILE B 1 265 ? 20.708 31.195 2.507 1.00 32.79 263 ILE B C 1
ATOM 4288 O O . ILE B 1 265 ? 21.693 31.314 1.786 1.00 33.36 263 ILE B O 1
ATOM 4293 N N . GLY B 1 266 ? 20.502 30.126 3.268 1.00 32.20 264 GLY B N 1
ATOM 4294 C CA . GLY B 1 266 ? 21.446 29.021 3.276 1.00 31.70 264 GLY B CA 1
ATOM 4295 C C . GLY B 1 266 ? 21.665 28.326 1.948 1.00 32.48 264 GLY B C 1
ATOM 4296 O O . GLY B 1 266 ? 21.012 28.641 0.957 1.00 33.77 264 GLY B O 1
ATOM 4297 N N . SER B 1 267 ? 22.588 27.369 1.938 1.00 32.72 265 SER B N 1
ATOM 4298 C CA . SER B 1 267 ? 22.921 26.604 0.739 1.00 32.53 265 SER B CA 1
ATOM 4299 C C . SER B 1 267 ? 21.788 25.678 0.303 1.00 32.15 265 SER B C 1
ATOM 4300 O O . SER B 1 267 ? 21.431 25.635 -0.874 1.00 31.50 265 SER B O 1
ATOM 4303 N N . ALA B 1 268 ? 21.232 24.932 1.251 1.00 31.80 266 ALA B N 1
ATOM 4304 C CA . ALA B 1 268 ? 20.141 24.010 0.953 1.00 31.96 266 ALA B CA 1
ATOM 4305 C C . ALA B 1 268 ? 18.955 24.748 0.329 1.00 32.28 266 ALA B C 1
ATOM 4306 O O . ALA B 1 268 ? 18.431 24.332 -0.706 1.00 32.18 266 ALA B O 1
ATOM 4308 N N . ILE B 1 269 ? 18.536 25.846 0.954 1.00 32.08 267 ILE B N 1
ATOM 4309 C CA . ILE B 1 269 ? 17.418 26.623 0.438 1.00 31.58 267 ILE B CA 1
ATOM 4310 C C . ILE B 1 269 ? 17.824 27.390 -0.815 1.00 31.88 267 ILE B C 1
ATOM 4311 O O . ILE B 1 269 ? 17.046 27.503 -1.757 1.00 33.59 267 ILE B O 1
ATOM 4316 N N . GLY B 1 270 ? 19.042 27.918 -0.827 1.00 31.64 268 GLY B N 1
ATOM 4317 C CA . GLY B 1 270 ? 19.512 28.659 -1.985 1.00 31.07 268 GLY B CA 1
ATOM 4318 C C . GLY B 1 270 ? 19.498 27.838 -3.264 1.00 31.11 268 GLY B C 1
ATOM 4319 O O . GLY B 1 270 ? 19.230 28.362 -4.347 1.00 29.89 268 GLY B O 1
ATOM 4320 N N . ALA B 1 271 ? 19.785 26.545 -3.140 1.00 31.86 269 ALA B N 1
ATOM 4321 C CA . ALA B 1 271 ? 19.798 25.650 -4.292 1.00 33.02 269 ALA B CA 1
ATOM 4322 C C . ALA B 1 271 ? 18.449 25.669 -5.018 1.00 34.81 269 ALA B C 1
ATOM 4323 O O . ALA B 1 271 ? 18.403 25.675 -6.251 1.00 35.30 269 ALA B O 1
ATOM 4325 N N . HIS B 1 272 ? 17.359 25.686 -4.248 1.00 34.81 270 HIS B N 1
ATOM 4326 C CA . HIS B 1 272 ? 16.006 25.712 -4.802 1.00 33.43 270 HIS B CA 1
ATOM 4327 C C . HIS B 1 272 ? 15.514 27.107 -5.187 1.00 33.50 270 HIS B C 1
ATOM 4328 O O . HIS B 1 272 ? 14.996 27.299 -6.282 1.00 34.31 270 HIS B O 1
ATOM 4335 N N . ALA B 1 273 ? 15.658 28.073 -4.284 1.00 33.74 271 ALA B N 1
ATOM 4336 C CA . ALA B 1 273 ? 15.216 29.443 -4.552 1.00 34.23 271 ALA B CA 1
ATOM 4337 C C . ALA B 1 273 ? 16.086 30.095 -5.617 1.00 34.47 271 ALA B C 1
ATOM 4338 O O . ALA B 1 273 ? 15.602 30.853 -6.460 1.00 33.83 271 ALA B O 1
ATOM 4340 N N . GLY B 1 274 ? 17.380 29.797 -5.568 1.00 35.49 272 GLY B N 1
ATOM 4341 C CA . GLY B 1 274 ? 18.302 30.352 -6.540 1.00 35.11 272 GLY B CA 1
ATOM 4342 C C . GLY B 1 274 ? 18.780 31.744 -6.191 1.00 34.67 272 GLY B C 1
ATOM 4343 O O . GLY B 1 274 ? 18.136 32.457 -5.427 1.00 35.55 272 GLY B O 1
ATOM 4344 N N . PRO B 1 275 ? 19.919 32.163 -6.747 1.00 35.47 273 PRO B N 1
ATOM 4345 C CA . PRO B 1 275 ? 20.446 33.501 -6.457 1.00 34.70 273 PRO B CA 1
ATOM 4346 C C . PRO B 1 275 ? 19.453 34.636 -6.744 1.00 33.26 273 PRO B C 1
ATOM 4347 O O . PRO B 1 275 ? 18.640 34.548 -7.662 1.00 33.11 273 PRO B O 1
ATOM 4351 N N . GLY B 1 276 ? 19.515 35.695 -5.942 1.00 32.98 274 GLY B N 1
ATOM 4352 C CA . GLY B 1 276 ? 18.629 36.827 -6.152 1.00 32.05 274 GLY B CA 1
ATOM 4353 C C . GLY B 1 276 ? 17.359 36.834 -5.323 1.00 30.94 274 GLY B C 1
ATOM 4354 O O . GLY B 1 276 ? 16.666 37.850 -5.253 1.00 30.87 274 GLY B O 1
ATOM 4355 N N . THR B 1 277 ? 17.045 35.704 -4.704 1.00 28.97 275 THR B N 1
ATOM 4356 C CA . THR B 1 277 ? 15.856 35.590 -3.865 1.00 27.87 275 THR B CA 1
ATOM 4357 C C . THR B 1 277 ? 15.885 36.608 -2.715 1.00 27.24 275 THR B C 1
ATOM 4358 O O . THR B 1 277 ? 16.928 36.825 -2.099 1.00 27.53 275 THR B O 1
ATOM 4362 N N . ILE B 1 278 ? 14.743 37.236 -2.441 1.00 26.29 276 ILE B N 1
ATOM 4363 C CA . ILE B 1 278 ? 14.617 38.194 -1.340 1.00 25.32 276 ILE B CA 1
ATOM 4364 C C . ILE B 1 278 ? 13.383 37.773 -0.537 1.00 26.39 276 ILE B C 1
ATOM 4365 O O . ILE B 1 278 ? 12.305 37.597 -1.106 1.00 27.08 276 ILE B O 1
ATOM 4370 N N . ALA B 1 279 ? 13.536 37.597 0.775 1.00 26.00 277 ALA B N 1
ATOM 4371 C CA . ALA B 1 279 ? 12.416 37.179 1.617 1.00 24.36 277 ALA B CA 1
ATOM 4372 C C . ALA B 1 279 ? 12.168 38.017 2.870 1.00 24.45 277 ALA B C 1
ATOM 4373 O O . ALA B 1 279 ? 13.092 38.468 3.548 1.00 24.64 277 ALA B O 1
ATOM 4375 N N . LEU B 1 280 ? 10.887 38.184 3.175 1.00 24.65 278 LEU B N 1
ATOM 4376 C CA . LEU B 1 280 ? 10.415 38.976 4.308 1.00 24.67 278 LEU B CA 1
ATOM 4377 C C . LEU B 1 280 ? 9.612 38.108 5.292 1.00 23.21 278 LEU B C 1
ATOM 4378 O O . LEU B 1 280 ? 8.755 37.325 4.877 1.00 21.69 278 LEU B O 1
ATOM 4383 N N . PHE B 1 281 ? 9.873 38.268 6.589 1.00 21.77 279 PHE B N 1
ATOM 4384 C CA . PHE B 1 281 ? 9.200 37.475 7.615 1.00 20.57 279 PHE B CA 1
ATOM 4385 C C . PHE B 1 281 ? 8.645 38.309 8.765 1.00 20.87 279 PHE B C 1
ATOM 4386 O O . PHE B 1 281 ? 9.335 39.161 9.313 1.00 22.41 279 PHE B O 1
ATOM 4394 N N . PHE B 1 282 ? 7.398 38.040 9.139 1.00 20.56 280 PHE B N 1
ATOM 4395 C CA . PHE B 1 282 ? 6.735 38.760 10.221 1.00 21.26 280 PHE B CA 1
ATOM 4396 C C . PHE B 1 282 ? 5.526 37.949 10.682 1.00 19.88 280 PHE B C 1
ATOM 4397 O O . PHE B 1 282 ? 5.114 37.012 10.004 1.00 19.06 280 PHE B O 1
ATOM 4405 N N . LEU B 1 283 ? 4.973 38.312 11.836 1.00 18.44 281 LEU B N 1
ATOM 4406 C CA . LEU B 1 283 ? 3.809 37.635 12.409 1.00 21.09 281 LEU B CA 1
ATOM 4407 C C . LEU B 1 283 ? 2.480 38.290 11.998 1.00 21.40 281 LEU B C 1
ATOM 4408 O O . LEU B 1 283 ? 2.382 39.513 11.910 1.00 22.54 281 LEU B O 1
ATOM 4413 N N . ASN B 1 284 ? 1.454 37.480 11.758 1.00 22.54 282 ASN B N 1
ATOM 4414 C CA . ASN B 1 284 ? 0.151 38.028 11.397 1.00 22.97 282 ASN B CA 1
ATOM 4415 C C . ASN B 1 284 ? -0.691 38.174 12.654 1.00 22.24 282 ASN B C 1
ATOM 4416 O O . ASN B 1 284 ? -1.844 38.583 12.605 1.00 23.95 282 ASN B O 1
ATOM 4421 N N . LYS B 1 285 ? -0.089 37.828 13.784 1.00 22.88 283 LYS B N 1
ATOM 4422 C CA . LYS B 1 285 ? -0.724 37.926 15.093 1.00 22.69 283 LYS B CA 1
ATOM 4423 C C . LYS B 1 285 ? 0.401 38.144 16.097 1.00 22.61 283 LYS B C 1
ATOM 4424 O O . LYS B 1 285 ? 1.325 37.329 16.193 1.00 22.68 283 LYS B O 1
ATOM 4430 N N . TYR B 1 286 ? 0.327 39.233 16.853 1.00 20.95 284 TYR B N 1
ATOM 4431 C CA . TYR B 1 286 ? 1.387 39.528 17.797 1.00 21.92 284 TYR B CA 1
ATOM 4432 C C . TYR B 1 286 ? 1.375 38.755 19.105 1.00 22.87 284 TYR B C 1
ATOM 4433 O O . TYR B 1 286 ? 0.781 39.193 20.088 1.00 22.98 284 TYR B O 1
ATOM 4442 N N . ILE B 1 287 ? 2.031 37.600 19.114 1.00 21.37 285 ILE B N 1
ATOM 4443 C CA . ILE B 1 287 ? 2.129 36.817 20.328 1.00 21.34 285 ILE B CA 1
ATOM 4444 C C . ILE B 1 287 ? 3.274 37.512 21.056 1.00 22.43 285 ILE B C 1
ATOM 4445 O O . ILE B 1 287 ? 4.411 37.531 20.597 1.00 22.90 285 ILE B O 1
ATOM 4450 N N . GLU B 1 288 ? 2.935 38.101 22.192 1.00 23.76 286 GLU B N 1
ATOM 4451 C CA . GLU B 1 288 ? 3.849 38.895 22.990 1.00 25.13 286 GLU B CA 1
ATOM 4452 C C . GLU B 1 288 ? 5.012 38.227 23.714 1.00 27.57 286 GLU B C 1
ATOM 4453 O O . GLU B 1 288 ? 5.078 38.237 24.941 1.00 29.73 286 GLU B O 1
ATOM 4459 N N . ILE B 1 289 ? 5.939 37.655 22.957 1.00 28.97 287 ILE B N 1
ATOM 4460 C CA . ILE B 1 289 ? 7.117 37.037 23.559 1.00 29.48 287 ILE B CA 1
ATOM 4461 C C . ILE B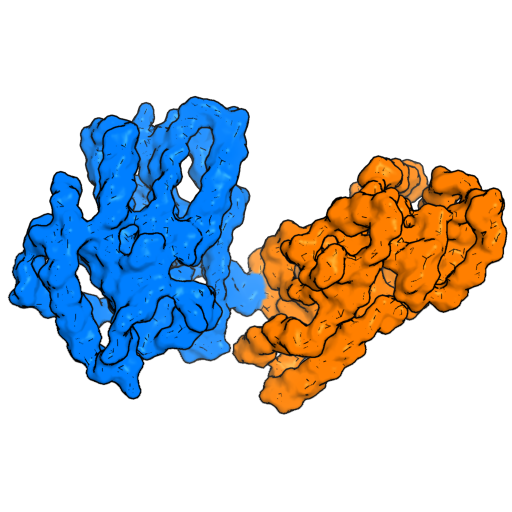 1 289 ? 8.347 37.608 22.871 1.00 30.90 287 ILE B C 1
ATOM 4462 O O . ILE B 1 289 ? 8.176 38.347 21.874 1.00 31.31 287 ILE B O 1
#

B-factor: mean 34.39, std 11.65, range [9.65, 79.1]

Nearest PDB structures (foldseek):
  1pzx-assembly1_A  TM=1.004E+00  e=1.710E-61  Geobacillus stearothermophilus
  1pzx-assembly2_B  TM=9.910E-01  e=2.111E-56  Geobacillus stearothermophilus
  3pl5-assembly1_A  TM=9.349E-01  e=5.682E-30  Streptococcus mutans UA159
  4x9x-assembly1_A  TM=9.343E-01  e=8.330E-24  Staphylococcus aureus subsp. aureus MW2
  6b9i-assembly2_B  TM=8.882E-01  e=1.328E-22  Staphylococcus aureus

Sequence (566 aa):
MPIEIITDSGADLPQSYIREHRIAFLPLVVHWNGQDYKDGITIEPKQVYDAMRQGHTVKTAQPSPLAMKELFLPYAKENRPCLYIAFSSKLSGTYQTAMAVRSELLDEYPEFRLTIIDSKCASLGQGLAVMKAVELAKQNTPYNLLCETIESYCRHMEHIFTVDNLDYLARGGRISNIKPLLHVEDGALIPLEKWRGRKKVLKRMVELMGERGDDLQKQTIGISHADDEETALELKQMIEETHGCTRFFLSDIGSAIGAHAGPGTIALFFLNKYIEINAMPIEIITDSGADLPQSYIREHRIAFLPLVVHWNGQDYKDGITIEPKQVYDAMRQGHTVKTAQPSPLAMKELFLPYAKENRPCLYIAFSSKLSGTYQTAMAVRSELLDEYPEFRLTIIDSKCASLGQGLAVMKAVELAKQNTPYNLLCETIESYCRHMEHIFTVDNLDYLARGGRISKTAAAFGGLLNIKPLLHVEDGALIPLEKWRGRKKVLKRMVELMGERGDDLQKQTIGISHADDEETALELKQMIEETHGCTRFFLSDIGSAIGAHAGPGTIALFFLNKYIEI

Solvent-accessible surface area: 24800 Å² total; per-residue (Å²): 138,82,22,6,9,0,0,0,5,0,1,10,13,50,54,83,33,6,175,115,66,184,7,10,34,2,23,7,20,0,21,35,58,17,42,65,60,100,3,34,85,78,11,72,18,109,100,0,10,76,9,14,195,123,61,47,38,6,82,33,28,76,5,52,79,120,36,0,35,104,38,0,43,69,36,4,131,81,82,49,14,0,0,0,0,0,15,0,37,94,13,18,30,0,36,115,30,0,51,64,6,61,70,91,0,56,129,90,63,83,154,5,127,6,43,16,4,28,1,63,1,11,8,0,0,0,0,3,0,0,24,24,0,16,79,16,14,154,123,116,22,89,20,106,108,0,11,108,30,0,64,31,7,7,152,42,15,19,4,0,16,0,0,52,67,45,93,51,6,40,110,22,54,84,17,154,163,96,50,5,0,0,13,14,100,94,2,30,22,64,63,68,49,122,83,170,30,58,96,100,0,2,118,37,0,4,91,9,0,35,112,66,18,55,66,18,119,112,7,33,0,0,0,0,6,5,66,40,97,146,16,0,89,74,0,58,100,28,0,69,120,88,33,33,2,113,112,40,50,44,14,62,3,12,1,5,28,0,4,24,6,0,36,9,3,0,6,0,4,1,7,56,106,40,27,130,56,157,39,11,53,8,2,0,0,0,0,6,0,1,9,13,55,32,83,38,5,153,131,28,86,7,10,28,4,23,9,29,0,74,56,114,73,95,90,29,114,2,33,86,76,6,82,24,117,56,0,1,47,3,5,127,126,67,100,76,7,135,32,50,72,4,56,81,109,41,0,52,99,42,0,47,54,36,3,120,26,72,21,20,0,0,0,0,0,15,0,31,96,14,15,27,0,37,110,22,0,42,59,5,67,60,92,0,47,119,104,60,111,137,8,125,5,38,16,2,24,3,70,1,12,7,0,0,0,0,10,0,0,20,38,0,2,81,17,0,87,137,100,22,87,22,101,106,0,7,112,29,0,67,30,12,9,154,41,16,18,4,0,17,0,0,71,50,17,83,38,5,32,119,26,55,85,8,107,122,51,98,62,95,138,18,69,133,77,115,43,17,5,0,0,16,15,96,95,1,32,17,47,25,59,41,108,83,151,32,151,124,80,0,1,98,35,0,4,84,8,0,37,116,62,21,53,62,20,119,136,11,55,0,0,0,0,10,0,54,42,108,150,23,0,75,63,0,58,81,15,0,57,130,77,41,34,1,105,143,35,51,52,17,63,3,8,0,6,27,0,4,25,6,0,8,12,4,4,6,0,4,1,6,54,110,44,29,138,57

InterPro domains:
  IPR003797 DegV [PF02645] (3-282)
  IPR003797 DegV [PS51482] (3-282)
  IPR003797 DegV [TIGR00762] (3-280)
  IPR043168 DegV, C-terminal domain [G3DSA:3.30.1180.10] (156-287)
  IPR050270 DegV domain-containing [PTHR33434] (2-283)